Protein AF-A0A954LJF5-F1 (afdb_monomer_lite)

pLDDT: mean 80.13, std 21.96, range [23.56, 98.5]

Foldseek 3Di:
DDDDDDDAFPAEALFQDQKDKDFDDPPFQWDFVLQVLKWKWFQPPPQAQKAFPVRHGDPDPVPDPHDIDGNTHTFAWPDWGADPDSRMIMTGGPDGDDWTKMKIKAFQADDRHTATPVRHGPPNSDIDIHIYTYDNFWDWPDKDAFAKAWKKWKFFAAQLLADFQWWKWKDFQADIAMETEHAVVVPPDHPDPRHQYQYAHNVDGDDRLVSQVSVQVSLVVCDPVLQAWDWDQDPVRTITITGQRGYMDMGTDPSCVVTMDMDIDDIDTNQQKMKTAIDLVRADDQVLQFDQQQKWKAFPVGDIATAPTWRADNNRRMIMGGRDDGDDPGDIDMDGGHDPDPDPCPDPDPVDPPPDPPDDDDDDDDDDDDDDDDDPDDPPDPDPDPPDDDDDDDDDDDPDD

Radius of gyration: 30.88 Å; chains: 1; bounding box: 70×54×86 Å

Secondary structure (DSSP, 8-state):
--SS------EEESS--SEEEEEPPTT--B-GGGGGGEEEEE--SSS-SEEETTS-B-S-TTT-SS-EEE-PEEPPEEEEEE-SSTTEEEEEESSPPPSEEEEEEE-SSSSS--BBTT-PBGGGT--EEEEEEE-----EEEEEES-EEEEEEEEE--GGG--TT-EEEEESSSS-EEEEEEETTT----SSTTSEEEEE-SSSPPPHHHHHHHHHHHHHHHBTTTB-EEEEE-TTS-EEEEESSS--EEEE-TTGGGTEEEEEEEEEE-TTEEEEEE-TTSPPPHHHHT-GGGEEEEETT--EE--SEEEEETTTTEEEEE-SSPPPSS-EEEEES------------TT-TT----------------------S-TT-----TT--PPPP---PPPP-

Structure (mmCIF, N/CA/C/O backbone):
data_AF-A0A954LJF5-F1
#
_entry.id   AF-A0A954LJF5-F1
#
loop_
_atom_site.group_PDB
_atom_site.id
_atom_site.type_symbol
_atom_site.label_atom_id
_atom_site.label_alt_id
_atom_site.label_comp_id
_atom_site.label_asym_id
_atom_site.label_entity_id
_atom_site.label_seq_id
_atom_site.pdbx_PDB_ins_code
_atom_site.Cartn_x
_atom_site.Cartn_y
_atom_site.Cartn_z
_atom_site.occupancy
_atom_site.B_iso_or_equiv
_atom_site.auth_seq_id
_atom_site.auth_comp_id
_atom_site.auth_asym_id
_atom_site.auth_atom_id
_atom_site.pdbx_PDB_model_num
ATOM 1 N N . ILE A 1 1 ? -17.409 13.995 33.669 1.00 41.28 1 ILE A N 1
ATOM 2 C CA . ILE A 1 1 ? -18.101 14.872 32.700 1.00 41.28 1 ILE A CA 1
ATOM 3 C C . ILE A 1 1 ? -19.320 15.456 33.410 1.00 41.28 1 ILE A C 1
ATOM 5 O O . ILE A 1 1 ? -20.246 14.713 33.720 1.00 41.28 1 ILE A O 1
ATOM 9 N N . GLN A 1 2 ? -19.212 16.720 33.823 1.00 30.47 2 GLN A N 1
ATOM 10 C CA . GLN A 1 2 ? -20.308 17.551 34.334 1.00 30.47 2 GLN A CA 1
ATOM 11 C C . GLN A 1 2 ? -20.890 18.333 33.146 1.00 30.47 2 GLN A C 1
ATOM 13 O O . GLN A 1 2 ? -20.155 18.617 32.208 1.00 30.47 2 GLN A O 1
ATOM 18 N N . ASP A 1 3 ? -22.182 18.649 33.220 1.00 29.62 3 ASP A N 1
ATOM 19 C CA . ASP A 1 3 ? -22.983 19.446 32.276 1.00 29.62 3 ASP A CA 1
ATOM 20 C C . ASP A 1 3 ? -23.537 18.744 31.019 1.00 29.62 3 ASP A C 1
ATOM 22 O O . ASP A 1 3 ? -23.024 18.831 29.911 1.00 29.62 3 ASP A O 1
ATOM 26 N N . GLY A 1 4 ? -24.698 18.102 31.196 1.00 32.62 4 GLY A N 1
ATOM 27 C CA . GLY A 1 4 ? -25.950 18.590 30.593 1.00 32.62 4 GLY A CA 1
ATOM 28 C C . GLY A 1 4 ? -26.170 18.580 29.072 1.00 32.62 4 GLY A C 1
ATOM 29 O O . GLY A 1 4 ? -27.304 18.837 28.674 1.00 32.62 4 GLY A O 1
ATOM 30 N N . THR A 1 5 ? -25.197 18.250 28.220 1.00 33.56 5 THR A N 1
ATOM 31 C CA . THR A 1 5 ? -25.406 18.120 26.763 1.00 33.56 5 THR A CA 1
ATOM 32 C C . THR A 1 5 ? -24.687 16.908 26.166 1.00 33.56 5 THR A C 1
ATOM 34 O O . THR A 1 5 ? -23.469 16.892 26.042 1.00 33.56 5 THR A O 1
ATOM 37 N N . THR A 1 6 ? -25.512 15.937 25.749 1.00 39.31 6 THR A N 1
ATOM 38 C CA . THR A 1 6 ? -25.343 14.915 24.690 1.00 39.31 6 THR A CA 1
ATOM 39 C C . THR A 1 6 ? -24.133 13.973 24.709 1.00 39.31 6 THR A C 1
ATOM 41 O O . THR A 1 6 ? -23.001 14.368 24.468 1.00 39.31 6 THR A O 1
ATOM 44 N N . LEU A 1 7 ? -24.446 12.676 24.841 1.00 46.69 7 LEU A N 1
ATOM 45 C CA . LEU A 1 7 ? -23.644 11.544 24.369 1.00 46.69 7 LEU A CA 1
ATOM 46 C C . LEU A 1 7 ? -23.210 11.802 22.912 1.00 46.69 7 LEU A C 1
ATOM 48 O O . LEU A 1 7 ? -24.052 11.739 22.012 1.00 46.69 7 LEU A O 1
ATOM 52 N N . GLN A 1 8 ? -21.944 12.153 22.691 1.00 54.50 8 GLN A N 1
ATOM 53 C CA . GLN A 1 8 ? -21.378 12.289 21.349 1.00 54.50 8 GLN A CA 1
ATOM 54 C C . GLN A 1 8 ? -20.894 10.919 20.861 1.00 54.50 8 GLN A C 1
ATOM 56 O O . GLN A 1 8 ? -20.475 10.086 21.667 1.00 54.50 8 GLN A O 1
ATOM 61 N N . ASN A 1 9 ? -20.974 10.684 19.549 1.00 62.28 9 ASN A N 1
ATOM 62 C CA . ASN A 1 9 ? -20.231 9.600 18.907 1.00 62.28 9 ASN A CA 1
ATOM 63 C C . ASN A 1 9 ? -18.753 9.737 19.295 1.00 62.28 9 ASN A C 1
ATOM 65 O O . ASN A 1 9 ? -18.252 10.861 19.348 1.00 62.28 9 ASN A O 1
ATOM 69 N N . LEU A 1 10 ? -18.065 8.625 19.573 1.00 64.19 10 LEU A N 1
ATOM 70 C CA . LEU A 1 10 ? -16.650 8.690 19.978 1.00 64.19 10 LEU A CA 1
ATOM 71 C C . LEU A 1 10 ? -15.724 9.042 18.800 1.00 64.19 10 LEU A C 1
ATOM 73 O O . LEU A 1 10 ? -14.536 9.240 19.013 1.00 64.19 10 LEU A O 1
ATOM 77 N N . GLY A 1 11 ? -16.272 9.177 17.587 1.00 79.62 11 GLY A N 1
ATOM 78 C CA . GLY A 1 11 ? -15.510 9.484 16.380 1.00 79.62 11 GLY A CA 1
ATOM 79 C C . GLY A 1 11 ? -14.647 8.303 15.948 1.00 79.62 11 GLY A C 1
ATOM 80 O O . GLY A 1 11 ? -15.002 7.154 16.220 1.00 79.62 11 GLY A O 1
ATOM 81 N N . VAL A 1 12 ? -13.542 8.615 15.276 1.00 79.31 12 VAL A N 1
ATOM 82 C CA . VAL A 1 12 ? -12.511 7.655 14.872 1.00 79.31 12 VAL A CA 1
ATOM 83 C C . VAL A 1 12 ? -11.483 7.534 15.991 1.00 79.31 12 VAL A C 1
ATOM 85 O O . VAL A 1 12 ? -11.010 8.543 16.516 1.00 79.31 12 VAL A O 1
ATOM 88 N N . LEU A 1 13 ? -11.166 6.301 16.372 1.00 75.94 13 LEU A N 1
ATOM 89 C CA . LEU A 1 13 ? -10.138 5.966 17.346 1.00 75.94 13 LEU A CA 1
ATOM 90 C C . LEU A 1 13 ? -8.939 5.366 16.611 1.00 75.94 13 LEU A C 1
ATOM 92 O O . LEU A 1 13 ? -9.041 4.270 16.065 1.00 75.94 13 LEU A O 1
ATOM 96 N N . ASP A 1 14 ? -7.798 6.050 16.686 1.00 73.81 14 ASP A N 1
ATOM 97 C CA . ASP A 1 14 ? -6.514 5.618 16.104 1.00 73.81 14 ASP A CA 1
ATOM 98 C C . ASP A 1 14 ? -5.864 4.425 16.831 1.00 73.81 14 ASP A C 1
ATOM 100 O O . ASP A 1 14 ? -4.866 3.840 16.412 1.00 73.81 14 ASP A O 1
ATOM 104 N N . THR A 1 15 ? -6.430 4.064 17.978 1.00 72.81 15 THR A N 1
ATOM 105 C CA . THR A 1 15 ? -5.942 3.014 18.851 1.00 72.81 15 THR A CA 1
ATOM 106 C C . THR A 1 15 ? -7.129 2.226 19.366 1.00 72.81 15 THR A C 1
ATOM 108 O O . THR A 1 15 ? -8.073 2.789 19.921 1.00 72.81 15 THR A O 1
ATOM 111 N N . ALA A 1 16 ? -7.051 0.898 19.275 1.00 79.06 16 ALA A N 1
ATOM 112 C CA . ALA A 1 16 ? -8.072 0.025 19.835 1.00 79.06 16 ALA A CA 1
ATOM 113 C C . ALA A 1 16 ? -8.187 0.223 21.363 1.00 79.06 16 ALA A C 1
ATOM 115 O O . ALA A 1 16 ? -7.248 -0.116 22.102 1.00 79.06 16 ALA A O 1
ATOM 116 N N . PRO A 1 17 ? -9.324 0.731 21.878 1.00 83.62 17 PRO A N 1
ATOM 117 C CA . PRO A 1 17 ? -9.502 0.898 23.310 1.00 83.62 17 PRO A CA 1
ATOM 118 C C . PRO A 1 17 ? -9.556 -0.471 23.988 1.00 83.62 17 PRO A C 1
ATOM 120 O O . PRO A 1 17 ? -10.161 -1.417 23.489 1.00 83.62 17 PRO A O 1
ATOM 123 N N . ARG A 1 18 ? -8.952 -0.579 25.173 1.00 86.19 18 ARG A N 1
ATOM 124 C CA . ARG A 1 18 ? -9.086 -1.774 26.028 1.00 86.19 18 ARG A CA 1
ATOM 125 C C . ARG A 1 18 ? -10.311 -1.709 26.934 1.00 86.19 18 ARG A C 1
ATOM 127 O O . ARG A 1 18 ? -10.819 -2.739 27.375 1.00 86.19 18 ARG A O 1
ATOM 134 N N . GLU A 1 19 ? -10.749 -0.493 27.236 1.00 88.00 19 GLU A N 1
ATOM 135 C CA . GLU A 1 19 ? -11.827 -0.204 28.167 1.00 88.00 19 GLU A CA 1
ATOM 136 C C . GLU A 1 19 ? -12.612 1.021 27.693 1.00 88.00 19 GLU A C 1
ATOM 138 O O . GLU A 1 19 ? -12.027 1.971 27.175 1.00 88.00 19 GLU A O 1
ATOM 143 N N . ILE A 1 20 ? -13.928 1.005 27.902 1.00 87.94 20 ILE A N 1
ATOM 144 C CA . ILE A 1 20 ? -14.801 2.168 27.740 1.00 87.94 20 ILE A CA 1
ATOM 145 C C . ILE A 1 20 ? -15.565 2.395 29.043 1.00 87.94 20 ILE A C 1
ATOM 147 O O . ILE A 1 20 ? -16.155 1.473 29.610 1.00 87.94 20 ILE A O 1
ATOM 151 N N . MET A 1 21 ? -15.579 3.649 29.497 1.00 91.69 21 MET A N 1
ATOM 152 C CA . MET A 1 21 ? -16.397 4.097 30.619 1.00 91.69 21 MET A CA 1
ATOM 153 C C . MET A 1 21 ? -17.614 4.864 30.100 1.00 91.69 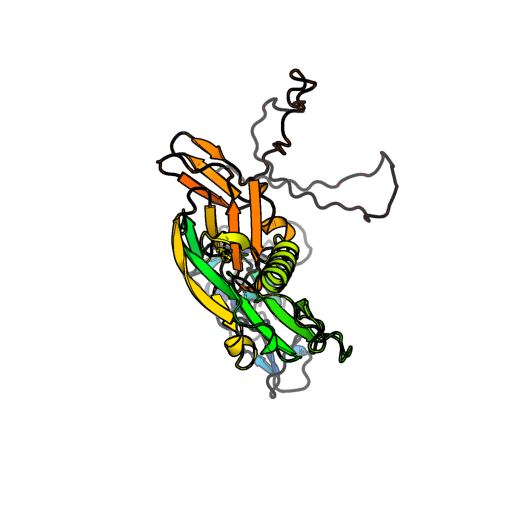21 MET A C 1
ATOM 155 O O . MET A 1 21 ? -17.489 5.935 29.507 1.00 91.69 21 MET A O 1
ATOM 159 N N . LEU A 1 22 ? -18.803 4.344 30.385 1.00 88.69 22 LEU A N 1
ATOM 160 C CA . LEU A 1 22 ? -20.070 5.018 30.135 1.00 88.69 22 LEU A CA 1
ATOM 161 C C . LEU A 1 22 ? -20.517 5.718 31.415 1.00 88.69 22 LEU A C 1
ATOM 163 O O . LEU A 1 22 ? -20.645 5.084 32.462 1.00 88.69 22 LEU A O 1
ATOM 167 N N . ARG A 1 23 ? -20.787 7.021 31.338 1.00 88.69 23 ARG A N 1
ATOM 168 C CA . ARG A 1 23 ? -21.285 7.802 32.475 1.00 88.69 23 ARG A CA 1
ATOM 169 C C . ARG A 1 23 ? -22.710 8.272 32.227 1.00 88.69 23 ARG A C 1
ATOM 171 O O . ARG A 1 23 ? -22.990 8.966 31.255 1.00 88.69 23 ARG A O 1
ATOM 178 N N . PHE A 1 24 ? -23.587 7.931 33.157 1.00 87.88 24 PHE A N 1
ATOM 179 C CA . PHE A 1 24 ? -25.003 8.275 33.152 1.00 87.88 24 PHE A CA 1
ATOM 180 C C . PHE A 1 24 ? -25.265 9.511 34.023 1.00 87.88 24 PHE A C 1
ATOM 182 O O . PHE A 1 24 ? -24.367 10.005 34.711 1.00 87.88 24 PHE A O 1
ATOM 189 N N . SER A 1 25 ? -26.493 10.036 33.993 1.00 86.38 25 SER A N 1
ATOM 190 C CA . SER A 1 25 ? -26.879 11.229 34.757 1.00 86.38 25 SER A CA 1
ATOM 191 C C . SER A 1 25 ? -26.538 11.107 36.246 1.00 86.38 25 SER A C 1
ATOM 193 O O . SER A 1 25 ? -26.698 10.045 36.852 1.00 86.38 25 SER A O 1
ATOM 195 N N . GLU A 1 26 ? -26.076 12.206 36.846 1.00 84.94 26 GLU A N 1
ATOM 196 C CA . GLU A 1 26 ? -25.727 12.232 38.269 1.00 84.94 26 GLU A CA 1
ATOM 197 C C . GLU A 1 26 ? -26.944 11.915 39.154 1.00 84.94 26 GLU A C 1
ATOM 199 O O . GLU A 1 26 ? -28.083 12.252 38.828 1.00 84.94 26 GLU A O 1
ATOM 204 N N . GLY A 1 27 ? -26.701 11.225 40.271 1.00 84.00 27 GLY A N 1
ATOM 205 C CA . GLY A 1 27 ? -27.746 10.779 41.198 1.00 84.00 27 GLY A CA 1
ATOM 206 C C . GLY A 1 27 ? -28.464 9.484 40.798 1.00 84.00 27 GLY A C 1
ATOM 207 O O . GLY A 1 27 ? -29.254 8.976 41.591 1.00 84.00 27 GLY A O 1
ATOM 208 N N . GLN A 1 28 ? -28.188 8.921 39.616 1.00 88.25 28 GLN A N 1
ATOM 209 C CA . GLN A 1 28 ? -28.644 7.572 39.274 1.00 88.25 28 GLN A CA 1
ATOM 210 C C . GLN A 1 28 ? -27.793 6.511 39.978 1.00 88.25 28 GLN A C 1
ATOM 212 O O . GLN A 1 28 ? -26.579 6.655 40.107 1.00 88.25 28 GLN A O 1
ATOM 217 N N . VAL A 1 29 ? -28.445 5.430 40.402 1.00 93.81 29 VAL A N 1
ATOM 218 C CA . VAL A 1 29 ? -27.780 4.222 40.896 1.00 93.81 29 VAL A CA 1
ATOM 219 C C . VAL A 1 29 ? -28.200 3.081 39.991 1.00 93.81 29 VAL A C 1
ATOM 221 O O . VAL A 1 29 ? -29.371 2.707 39.969 1.00 93.81 29 VAL A O 1
ATOM 224 N N . LEU A 1 30 ? -27.276 2.598 39.168 1.00 94.31 30 LEU A N 1
ATOM 225 C CA . LEU A 1 30 ? -27.560 1.574 38.169 1.00 94.31 30 LEU A CA 1
ATOM 226 C C . LEU A 1 30 ? -27.719 0.203 38.824 1.00 94.31 30 LEU A C 1
ATOM 228 O O . LEU A 1 30 ? -26.970 -0.153 39.728 1.00 94.31 30 LEU A O 1
ATOM 232 N N . ASN A 1 31 ? -28.676 -0.583 38.331 1.00 95.94 31 ASN A N 1
ATOM 233 C CA . ASN A 1 31 ? -28.846 -1.959 38.770 1.00 95.94 31 ASN A CA 1
ATOM 234 C C . ASN A 1 31 ? -27.809 -2.854 38.054 1.00 95.94 31 ASN A C 1
ATOM 236 O O . ASN A 1 31 ? -27.906 -3.002 36.827 1.00 95.94 31 ASN A O 1
ATOM 240 N N . PRO A 1 32 ? -26.865 -3.489 38.777 1.00 96.19 32 PRO A N 1
ATOM 241 C CA . PRO A 1 32 ? -25.819 -4.317 38.174 1.00 96.19 32 PRO A CA 1
ATOM 242 C C . PRO A 1 32 ? -26.371 -5.522 37.394 1.00 96.19 32 PRO A C 1
ATOM 244 O O . PRO A 1 32 ? -25.785 -5.920 36.389 1.00 96.19 32 PRO A O 1
ATOM 247 N N . ASP A 1 33 ? -27.536 -6.054 37.772 1.00 96.94 33 ASP A N 1
ATOM 248 C CA . ASP A 1 33 ? -28.162 -7.191 37.082 1.00 96.94 33 ASP A CA 1
ATOM 249 C C . ASP A 1 33 ? -28.753 -6.802 35.714 1.00 96.94 33 ASP A C 1
ATOM 251 O O . ASP A 1 33 ? -29.086 -7.661 34.895 1.00 96.94 33 ASP A O 1
ATOM 255 N N . SER A 1 34 ? -28.881 -5.499 35.445 1.00 96.62 34 SER A N 1
ATOM 256 C CA . SER A 1 34 ? -29.435 -4.965 34.196 1.00 96.62 34 SER A CA 1
ATOM 257 C C . SER A 1 34 ? -28.379 -4.553 33.167 1.00 96.62 34 SER A C 1
ATOM 259 O O . SER A 1 34 ? -28.735 -4.116 32.074 1.00 96.62 34 SER A O 1
ATOM 261 N N . LEU A 1 35 ? -27.083 -4.726 33.462 1.00 96.19 35 LEU A N 1
ATOM 262 C CA . LEU A 1 35 ? -25.990 -4.308 32.568 1.00 96.19 35 LEU A CA 1
ATOM 263 C C . LEU A 1 35 ? -25.978 -5.034 31.217 1.00 96.19 35 LEU A C 1
ATOM 265 O O . LEU A 1 35 ? -25.398 -4.532 30.261 1.00 96.19 35 LEU A O 1
ATOM 269 N N . ARG A 1 36 ? -26.694 -6.159 31.098 1.00 94.31 36 ARG A N 1
ATOM 270 C CA . ARG A 1 36 ? -26.952 -6.833 29.814 1.00 94.31 36 ARG A CA 1
ATOM 271 C C . ARG A 1 36 ? -27.744 -5.982 28.815 1.00 94.31 36 ARG A C 1
ATOM 273 O O . ARG A 1 36 ? -27.821 -6.362 27.656 1.00 94.31 36 ARG A O 1
ATOM 280 N N . GLY A 1 37 ? -28.335 -4.868 29.251 1.00 93.56 37 GLY A N 1
ATOM 281 C CA . GLY A 1 37 ? -28.938 -3.871 28.368 1.00 93.56 37 GLY A CA 1
ATOM 282 C C . GLY A 1 37 ? -27.928 -2.968 27.656 1.00 93.56 37 GLY A C 1
ATOM 283 O O . GLY A 1 37 ? -28.350 -2.084 26.918 1.00 93.56 37 GLY A O 1
ATOM 284 N N . ILE A 1 38 ? -26.624 -3.148 27.885 1.00 95.81 38 ILE A N 1
ATOM 285 C CA . ILE A 1 38 ? -25.550 -2.476 27.152 1.00 95.81 38 ILE A CA 1
ATOM 286 C C . ILE A 1 38 ? -24.867 -3.523 26.269 1.00 95.81 38 ILE A C 1
ATOM 288 O O . ILE A 1 38 ? -24.259 -4.468 26.771 1.00 95.81 38 ILE A O 1
ATOM 292 N N . GLU A 1 39 ? -24.969 -3.348 24.958 1.00 95.56 39 GLU A N 1
ATOM 293 C CA . GLU A 1 39 ? -24.427 -4.257 23.949 1.00 95.56 39 GLU A CA 1
ATOM 294 C C . GLU A 1 39 ? -23.371 -3.524 23.118 1.00 95.56 39 GLU A C 1
ATOM 296 O O . GLU A 1 39 ? -23.528 -2.345 22.800 1.00 95.56 39 GLU A O 1
ATOM 301 N N . PHE A 1 40 ? -22.306 -4.232 22.752 1.00 94.88 40 PHE A N 1
ATOM 302 C CA . PHE A 1 40 ? -21.304 -3.758 21.804 1.00 94.88 40 PHE A CA 1
ATOM 303 C C . PHE A 1 40 ? -21.346 -4.669 20.590 1.00 94.88 40 PHE A C 1
ATOM 305 O O . PHE A 1 40 ? -21.258 -5.892 20.721 1.00 94.88 40 PHE A O 1
ATOM 312 N N . VAL A 1 41 ? -21.487 -4.065 19.421 1.00 95.88 41 VAL A N 1
ATOM 313 C CA . VAL A 1 41 ? -21.478 -4.768 18.143 1.00 95.88 41 VAL A CA 1
ATOM 314 C C . VAL A 1 41 ? -20.567 -4.037 17.167 1.00 95.88 41 VAL A C 1
ATOM 316 O O . VAL A 1 41 ? -20.289 -2.850 17.345 1.00 95.88 41 VAL A O 1
ATOM 319 N N . ARG A 1 42 ? -20.117 -4.739 16.135 1.00 95.62 42 ARG A N 1
ATOM 320 C CA . ARG A 1 42 ? -19.380 -4.168 15.006 1.00 95.62 42 ARG A CA 1
ATOM 321 C C . ARG A 1 42 ? -20.064 -4.506 13.687 1.00 95.62 42 ARG A C 1
ATOM 323 O O . ARG A 1 42 ? -20.875 -5.434 13.663 1.00 95.62 42 ARG A O 1
ATOM 330 N N . SER A 1 43 ? -19.748 -3.767 12.630 1.00 91.75 43 SER A N 1
ATOM 331 C CA . SER A 1 43 ? -20.370 -3.972 11.319 1.00 91.75 43 SER A CA 1
ATOM 332 C C . SER A 1 43 ? -19.962 -5.299 10.681 1.00 91.75 43 SER A C 1
ATOM 334 O O . SER A 1 43 ? -20.764 -5.954 10.042 1.00 91.75 43 SER A O 1
ATOM 336 N N . GLY A 1 44 ? -18.757 -5.795 10.983 1.00 89.44 44 GLY A N 1
ATOM 337 C CA . GLY A 1 44 ? -18.267 -7.030 10.377 1.00 89.44 44 GLY A CA 1
ATOM 338 C C . GLY A 1 44 ? -17.545 -6.775 9.058 1.00 89.44 44 GLY A C 1
ATOM 339 O O . GLY A 1 44 ? -17.530 -7.657 8.203 1.00 89.44 44 GLY A O 1
ATOM 340 N N . PHE A 1 45 ? -16.887 -5.613 8.948 1.00 83.81 45 PHE A N 1
ATOM 341 C CA . PHE A 1 45 ? -16.114 -5.139 7.792 1.00 83.81 45 PHE A CA 1
ATOM 342 C C . PHE A 1 45 ? -16.928 -4.701 6.563 1.00 83.81 45 PHE A C 1
ATOM 344 O O . PHE A 1 45 ? -16.343 -4.426 5.519 1.00 83.81 45 PHE A O 1
ATOM 351 N N . ASP A 1 46 ? -18.254 -4.612 6.657 1.00 83.00 46 ASP A N 1
ATOM 352 C CA . ASP A 1 46 ? -19.124 -4.182 5.553 1.00 83.00 46 ASP A CA 1
ATOM 353 C C . ASP A 1 46 ? -19.665 -2.744 5.721 1.00 83.00 46 ASP A C 1
ATOM 355 O O . ASP A 1 46 ? -20.388 -2.232 4.862 1.00 83.00 46 ASP A O 1
ATOM 359 N N . GLY A 1 47 ? -19.339 -2.091 6.843 1.00 85.38 47 GLY A N 1
ATOM 360 C CA . GLY A 1 47 ? -19.789 -0.742 7.185 1.00 85.38 47 GLY A CA 1
ATOM 361 C C . GLY A 1 47 ? -21.272 -0.637 7.557 1.00 85.38 47 GLY A C 1
ATOM 362 O O . GLY A 1 47 ? -21.773 0.471 7.755 1.00 85.38 47 GLY A O 1
ATOM 363 N N . THR A 1 48 ? -21.986 -1.757 7.671 1.00 88.50 48 THR A N 1
ATOM 364 C CA . THR A 1 48 ? -23.436 -1.809 7.854 1.00 88.50 48 THR A CA 1
ATOM 365 C C . THR A 1 48 ? -23.817 -2.578 9.123 1.00 88.50 48 THR A C 1
ATOM 367 O O . THR A 1 48 ? -23.260 -3.609 9.456 1.00 88.50 48 THR A O 1
ATOM 370 N N . PHE A 1 49 ? -24.795 -2.076 9.885 1.00 90.44 49 PHE A N 1
ATOM 371 C CA . PHE A 1 49 ? -25.315 -2.787 11.072 1.00 90.44 49 PHE A CA 1
ATOM 372 C C . PHE A 1 49 ? -26.681 -3.433 10.833 1.00 90.44 49 PHE A C 1
ATOM 374 O O . PHE A 1 49 ? -27.077 -4.343 11.563 1.00 90.44 49 PHE A O 1
ATOM 381 N N . PHE A 1 50 ? -27.427 -2.924 9.853 1.00 91.69 50 PHE A N 1
ATOM 382 C CA . PHE A 1 50 ? -28.788 -3.343 9.558 1.00 91.69 50 PHE A CA 1
ATOM 383 C C . PHE A 1 50 ? -29.003 -3.422 8.055 1.00 91.69 50 PHE A C 1
ATOM 385 O O . PHE A 1 50 ? -28.585 -2.526 7.322 1.00 91.69 50 PHE A O 1
ATOM 392 N N . VAL A 1 51 ? -29.729 -4.446 7.618 1.00 89.50 51 VAL A N 1
ATOM 393 C CA . VAL A 1 51 ? -30.081 -4.653 6.212 1.00 89.50 51 VAL A CA 1
ATOM 394 C C . VAL A 1 51 ? -31.576 -4.906 6.040 1.00 89.50 51 VAL A C 1
ATOM 396 O O . VAL A 1 51 ? -32.258 -5.375 6.957 1.00 89.50 51 VAL A O 1
ATOM 399 N N . ASP A 1 52 ? -32.113 -4.581 4.866 1.00 89.31 52 ASP A N 1
ATOM 400 C CA . ASP A 1 52 ? -33.486 -4.929 4.498 1.00 89.31 52 ASP A CA 1
ATOM 401 C C . ASP A 1 52 ? -33.609 -6.411 4.083 1.00 89.31 52 ASP A C 1
ATOM 403 O O . ASP A 1 52 ? -32.634 -7.160 4.017 1.00 89.31 52 ASP A O 1
ATOM 407 N N . GLY A 1 53 ? -34.826 -6.864 3.768 1.00 86.00 53 GLY A N 1
ATOM 408 C CA . GLY A 1 53 ? -35.057 -8.235 3.289 1.00 86.00 53 GLY A CA 1
ATOM 409 C C . GLY A 1 53 ? -34.444 -8.585 1.928 1.00 86.00 53 GLY A C 1
ATOM 410 O O . GLY A 1 53 ? -34.542 -9.740 1.516 1.00 86.00 53 GLY A O 1
ATOM 411 N N . ALA A 1 54 ? -33.838 -7.622 1.234 1.00 87.50 54 ALA A N 1
ATOM 412 C CA . ALA A 1 54 ? -33.062 -7.823 0.017 1.00 87.50 54 ALA A CA 1
ATOM 413 C C . ALA A 1 54 ? -31.540 -7.711 0.256 1.00 87.50 54 ALA A C 1
ATOM 415 O O . ALA A 1 54 ? -30.781 -7.907 -0.691 1.00 87.50 54 ALA A O 1
ATOM 416 N N . GLY A 1 55 ? -31.097 -7.450 1.492 1.00 86.56 55 GLY A N 1
ATOM 417 C CA . GLY A 1 55 ? -29.688 -7.299 1.858 1.00 86.56 55 GLY A CA 1
ATOM 418 C C . GLY A 1 55 ? -29.117 -5.896 1.629 1.00 86.56 55 GLY A C 1
ATOM 419 O O . GLY A 1 55 ? -27.903 -5.732 1.673 1.00 86.56 55 GLY A O 1
ATOM 420 N N . ASN A 1 56 ? -29.947 -4.879 1.367 1.00 87.94 56 ASN A N 1
ATOM 421 C CA . ASN A 1 56 ? -29.457 -3.508 1.202 1.00 87.94 56 ASN A CA 1
ATOM 422 C C . ASN A 1 56 ? -29.239 -2.835 2.568 1.00 87.94 56 ASN A C 1
ATOM 424 O O . ASN A 1 56 ? -30.081 -3.021 3.452 1.00 87.94 56 ASN A O 1
ATOM 428 N N . PRO A 1 57 ? -28.199 -1.993 2.732 1.00 87.12 57 PRO A N 1
ATOM 429 C CA . PRO A 1 57 ? -27.958 -1.259 3.972 1.00 87.12 57 PRO A CA 1
ATOM 430 C C . PRO A 1 57 ? -29.130 -0.367 4.398 1.00 87.12 57 PRO A C 1
ATOM 432 O O . PRO A 1 57 ? -29.696 0.379 3.595 1.00 87.12 57 PRO A O 1
ATOM 435 N N . VAL A 1 58 ? -29.457 -0.397 5.691 1.00 85.75 58 VAL A N 1
ATOM 436 C CA . VAL A 1 58 ? -30.498 0.421 6.329 1.00 85.75 58 VAL A CA 1
ATOM 437 C C . VAL A 1 58 ? -29.862 1.278 7.422 1.00 85.75 58 VAL A C 1
ATOM 439 O O . VAL A 1 58 ? -29.403 0.775 8.443 1.00 85.75 58 VAL A O 1
ATOM 442 N N . SER A 1 59 ? -29.855 2.597 7.229 1.00 77.25 59 SER A N 1
ATOM 443 C CA . SER A 1 59 ? -29.241 3.545 8.170 1.00 77.25 59 SER A CA 1
ATOM 444 C C . SER A 1 59 ? -30.106 3.852 9.398 1.00 77.25 59 SER A C 1
ATOM 446 O O . SER A 1 59 ? -29.568 4.114 10.472 1.00 77.25 59 SER A O 1
ATOM 448 N N . ASP A 1 60 ? -31.435 3.800 9.257 1.00 78.19 60 ASP A N 1
ATOM 449 C CA . ASP A 1 60 ? -32.390 3.944 10.358 1.00 78.19 60 ASP A CA 1
ATOM 450 C C . ASP A 1 60 ? -33.382 2.765 10.364 1.00 78.19 60 ASP A C 1
ATOM 452 O O . ASP A 1 60 ? -34.350 2.760 9.591 1.00 78.19 60 ASP A O 1
ATOM 456 N N . PRO A 1 61 ? -33.174 1.758 11.231 1.00 78.06 61 PRO A N 1
ATOM 457 C CA . PRO A 1 61 ? -34.046 0.592 11.298 1.00 78.06 61 PRO A CA 1
ATOM 458 C C . PRO A 1 61 ? -35.471 0.942 11.758 1.00 78.06 61 PRO A C 1
ATOM 460 O O . PRO A 1 61 ? -36.404 0.208 11.438 1.00 78.06 61 PRO A O 1
ATOM 463 N N . ALA A 1 62 ? -35.676 2.057 12.473 1.00 74.75 62 ALA A N 1
ATOM 464 C CA . ALA A 1 62 ? -37.000 2.474 12.940 1.00 74.75 62 ALA A CA 1
ATOM 465 C C . ALA A 1 62 ? -37.845 3.127 11.831 1.00 74.75 62 ALA A C 1
ATOM 467 O O . ALA A 1 62 ? -39.075 3.133 11.917 1.00 74.75 62 ALA A O 1
ATOM 468 N N . ALA A 1 63 ? -37.202 3.657 10.787 1.00 74.75 63 ALA A N 1
ATOM 469 C CA . ALA A 1 63 ? -37.860 4.309 9.654 1.00 74.75 63 ALA A CA 1
ATOM 470 C C . ALA A 1 63 ? -38.102 3.376 8.451 1.00 74.75 63 ALA A C 1
ATOM 472 O O . ALA A 1 63 ? -38.751 3.776 7.479 1.00 74.75 63 ALA A O 1
ATOM 473 N N . ALA A 1 64 ? -37.587 2.145 8.485 1.00 77.38 64 ALA A N 1
ATOM 474 C CA . ALA A 1 64 ? -37.646 1.230 7.353 1.00 77.38 64 ALA A CA 1
ATOM 475 C C . ALA A 1 64 ? -39.073 0.714 7.080 1.00 77.38 64 ALA A C 1
ATOM 477 O O . ALA A 1 64 ? -39.773 0.219 7.963 1.00 77.38 64 ALA A O 1
ATOM 478 N N . LEU A 1 65 ? -39.500 0.775 5.814 1.00 75.88 65 LEU A N 1
ATOM 479 C CA . LEU A 1 65 ? -40.782 0.235 5.349 1.00 75.88 65 LEU A CA 1
ATOM 480 C C . LEU A 1 65 ? -40.631 -1.246 4.954 1.00 75.88 65 LEU A C 1
ATOM 482 O O . LEU A 1 65 ? -40.795 -1.606 3.791 1.00 75.88 65 LEU A O 1
ATOM 486 N N . GLY A 1 66 ? -40.278 -2.115 5.903 1.00 82.19 66 GLY A N 1
ATOM 487 C CA . GLY A 1 66 ? -40.070 -3.544 5.639 1.00 82.19 66 GLY A CA 1
ATOM 488 C C . GLY A 1 66 ? -39.396 -4.288 6.795 1.00 82.19 66 GLY A C 1
ATOM 489 O O . GLY A 1 66 ? -39.073 -3.667 7.807 1.00 82.19 66 GLY A O 1
ATOM 490 N N . PRO A 1 67 ? -39.205 -5.619 6.686 1.00 85.25 67 PRO A N 1
ATOM 491 C CA . PRO A 1 67 ? -38.412 -6.355 7.662 1.00 85.25 67 PRO A CA 1
ATOM 492 C C . PRO A 1 67 ? -36.963 -5.861 7.620 1.00 85.25 67 PRO A C 1
ATOM 494 O O . PRO A 1 67 ? -36.358 -5.806 6.548 1.00 85.25 67 PRO A O 1
ATOM 497 N N . VAL A 1 68 ? -36.437 -5.516 8.792 1.00 88.38 68 VAL A N 1
ATOM 498 C CA . VAL A 1 68 ? -35.033 -5.159 9.000 1.00 88.38 68 VAL A CA 1
ATOM 499 C C . VAL A 1 68 ? -34.367 -6.284 9.771 1.00 88.38 68 VAL A C 1
ATOM 501 O O . VAL A 1 68 ? -34.918 -6.767 10.765 1.00 88.38 68 VAL A O 1
ATOM 504 N N . PHE A 1 69 ? -33.193 -6.692 9.312 1.00 90.19 69 PHE A N 1
ATOM 505 C CA . PHE A 1 69 ? -32.362 -7.693 9.957 1.00 90.19 69 PHE A CA 1
ATOM 506 C C . PHE A 1 69 ? -31.123 -7.025 10.541 1.00 90.19 69 PHE A C 1
ATOM 508 O O . PHE A 1 69 ? -30.563 -6.101 9.956 1.00 90.19 69 PHE A O 1
ATOM 515 N N . ASP A 1 70 ? -30.742 -7.475 11.730 1.00 91.12 70 ASP A N 1
ATOM 516 C CA . ASP A 1 70 ? -29.510 -7.072 12.393 1.00 91.12 70 ASP A CA 1
ATOM 517 C C . ASP A 1 70 ? -28.385 -7.970 11.879 1.00 91.12 70 ASP A C 1
ATOM 519 O O . ASP A 1 70 ? -28.398 -9.170 12.156 1.00 91.12 70 ASP A O 1
ATOM 523 N N . ASP A 1 71 ? -27.472 -7.391 11.101 1.00 91.12 71 ASP A N 1
ATOM 524 C CA . ASP A 1 71 ? -26.314 -8.094 10.522 1.00 91.12 71 ASP A CA 1
ATOM 525 C C . ASP A 1 71 ? -25.038 -7.870 11.349 1.00 91.12 71 ASP A C 1
ATOM 527 O O . ASP A 1 71 ? -23.941 -8.289 10.997 1.00 91.12 71 ASP A O 1
ATOM 531 N N . SER A 1 72 ? -25.174 -7.197 12.492 1.00 93.81 72 SER A N 1
ATOM 532 C CA . SER A 1 72 ? -24.026 -6.846 13.311 1.00 93.81 72 SER A CA 1
ATOM 533 C C . SER A 1 72 ? -23.378 -8.057 13.988 1.00 93.81 72 SER A C 1
ATOM 535 O O . SER A 1 72 ? -24.030 -9.005 14.438 1.00 93.81 72 SER A O 1
ATOM 537 N N . VAL A 1 73 ? -22.057 -7.987 14.132 1.00 95.06 73 VAL A N 1
ATOM 538 C CA . VAL A 1 73 ? -21.254 -9.002 14.815 1.00 95.06 73 VAL A CA 1
ATOM 539 C C . VAL A 1 73 ? -21.091 -8.614 16.292 1.00 95.06 73 VAL A C 1
ATOM 541 O O . VAL A 1 73 ? -20.545 -7.544 16.579 1.00 95.06 73 VAL A O 1
ATOM 544 N N . PRO A 1 74 ? -21.512 -9.454 17.260 1.00 95.81 74 PRO A N 1
ATOM 545 C CA . PRO A 1 74 ? -21.317 -9.170 18.681 1.00 95.81 74 PRO A CA 1
ATOM 546 C C . PRO A 1 74 ? -19.836 -9.052 19.058 1.00 95.81 74 PRO A C 1
ATOM 548 O O . PRO A 1 74 ? -19.019 -9.886 18.668 1.00 95.81 74 PRO A O 1
ATOM 551 N N . VAL A 1 75 ? -19.500 -8.053 19.875 1.00 95.81 75 VAL A N 1
ATOM 552 C CA . VAL A 1 75 ? -18.151 -7.880 20.429 1.00 95.81 75 VAL A CA 1
ATOM 553 C C . VAL A 1 75 ? -18.035 -8.627 21.756 1.00 95.81 75 VAL A C 1
ATOM 555 O O . VAL A 1 75 ? -18.827 -8.423 22.678 1.00 95.81 75 VAL A O 1
ATOM 558 N N . SER A 1 76 ? -17.014 -9.475 21.876 1.00 94.44 76 SER A N 1
ATOM 559 C CA . SER A 1 76 ? -16.722 -10.209 23.109 1.00 94.44 76 SER A CA 1
ATOM 560 C C . SER A 1 76 ? -16.244 -9.271 24.220 1.00 94.44 76 SER A C 1
ATOM 562 O O . SER A 1 76 ? -15.228 -8.582 24.097 1.00 94.44 76 SER A O 1
ATOM 564 N N . LEU A 1 77 ? -16.956 -9.279 25.347 1.00 95.00 77 LEU A N 1
ATOM 565 C CA . LEU A 1 77 ? -16.593 -8.512 26.537 1.00 95.00 77 LEU A CA 1
ATOM 566 C C . LEU A 1 77 ? -15.870 -9.406 27.545 1.00 95.00 77 LEU A C 1
ATOM 568 O O . LEU A 1 77 ? -16.315 -10.515 27.836 1.00 95.00 77 LEU A O 1
ATOM 572 N N . GLY A 1 78 ? -14.777 -8.900 28.111 1.00 94.19 78 GLY A N 1
ATOM 573 C CA . GLY A 1 78 ? -14.087 -9.536 29.228 1.00 94.19 78 GLY A CA 1
ATOM 574 C C . GLY A 1 78 ? -14.841 -9.299 30.534 1.00 94.19 78 GLY A C 1
ATOM 575 O O . GLY A 1 78 ? -15.124 -10.238 31.274 1.00 94.19 78 GLY A O 1
ATOM 576 N N . THR A 1 79 ? -15.213 -8.043 30.803 1.00 95.69 79 THR A N 1
ATOM 577 C CA . THR A 1 79 ? -16.027 -7.668 31.970 1.00 95.69 79 THR A CA 1
ATOM 578 C C . THR A 1 79 ? -16.918 -6.471 31.666 1.00 95.69 79 THR A C 1
ATOM 580 O O . THR A 1 79 ? -16.488 -5.540 30.990 1.00 95.69 79 THR A O 1
ATOM 583 N N . ILE A 1 80 ? -18.108 -6.440 32.260 1.00 96.94 80 ILE A N 1
ATOM 584 C CA . ILE A 1 80 ? -18.954 -5.248 32.359 1.00 96.94 80 ILE A CA 1
ATOM 585 C C . ILE A 1 80 ? -19.373 -5.083 33.819 1.00 96.94 80 ILE A C 1
ATOM 587 O O . ILE A 1 80 ? -19.873 -6.026 34.432 1.00 96.94 80 ILE A O 1
ATOM 591 N N . GLN A 1 81 ? -19.114 -3.916 34.403 1.00 96.62 81 GLN A N 1
ATOM 592 C CA . GLN A 1 81 ? -19.358 -3.675 35.825 1.00 96.62 81 GLN A CA 1
ATOM 593 C C . GLN A 1 81 ? -19.673 -2.210 36.112 1.00 96.62 81 GLN A C 1
ATOM 595 O O . GLN A 1 81 ? -19.343 -1.329 35.322 1.00 96.62 81 GLN A O 1
ATOM 600 N N . ILE A 1 82 ? -20.276 -1.945 37.270 1.00 95.94 82 ILE A N 1
ATOM 601 C CA . ILE A 1 82 ? -20.397 -0.580 37.788 1.00 95.94 82 ILE A CA 1
ATOM 602 C C . ILE A 1 82 ? -19.000 -0.058 38.151 1.00 95.94 82 ILE A C 1
ATOM 604 O O . ILE A 1 82 ? -18.185 -0.796 38.708 1.00 95.94 82 ILE A O 1
ATOM 608 N N . GLY A 1 83 ? -18.718 1.189 37.777 1.00 91.81 83 GLY A N 1
ATOM 609 C CA . GLY A 1 83 ? -17.455 1.867 38.057 1.00 91.81 83 GLY A CA 1
ATOM 610 C C . GLY A 1 83 ? -17.337 2.344 39.505 1.00 91.81 83 GLY A C 1
ATOM 611 O O . GLY A 1 83 ? -18.068 1.911 40.394 1.00 91.81 83 GLY A O 1
ATOM 612 N N . GLU A 1 84 ? -16.418 3.280 39.750 1.00 93.06 84 GLU A N 1
ATOM 613 C CA . GLU A 1 84 ? -16.247 3.874 41.085 1.00 93.06 84 GLU A CA 1
ATOM 614 C C . GLU A 1 84 ? -17.475 4.680 41.526 1.00 93.06 84 GLU A C 1
ATOM 616 O O . GLU A 1 84 ? -17.738 4.821 42.724 1.00 93.06 84 GLU A O 1
ATOM 621 N N . ARG A 1 85 ? -18.245 5.205 40.563 1.00 93.12 85 ARG A N 1
ATOM 622 C CA . ARG A 1 85 ? -19.520 5.874 40.815 1.00 93.12 85 ARG A CA 1
ATOM 623 C C . ARG A 1 85 ? -20.694 4.976 40.427 1.00 93.12 85 ARG A C 1
ATOM 625 O O . ARG A 1 85 ? -20.642 4.301 39.401 1.00 93.12 85 ARG A O 1
ATOM 632 N N . PRO A 1 86 ? -21.810 5.040 41.172 1.00 93.50 86 PRO A N 1
ATOM 633 C CA . PRO A 1 86 ? -22.984 4.206 40.910 1.00 93.50 86 PRO A CA 1
ATOM 634 C C . PRO A 1 86 ? -23.705 4.526 39.587 1.00 93.50 86 PRO A C 1
ATOM 636 O O . PRO A 1 86 ? -24.569 3.765 39.156 1.00 93.50 86 PRO A O 1
ATOM 639 N N . ASN A 1 87 ? -23.362 5.644 38.941 1.00 89.62 87 ASN A N 1
ATOM 640 C CA . ASN A 1 87 ? -23.838 6.054 37.621 1.00 89.62 87 ASN A CA 1
ATOM 641 C C . ASN A 1 87 ? -22.786 5.847 36.516 1.00 89.62 87 ASN A C 1
ATOM 643 O O . ASN A 1 87 ? -22.914 6.442 35.448 1.00 89.62 87 ASN A O 1
ATOM 647 N N . GLU A 1 88 ? -21.731 5.074 36.763 1.00 91.75 88 GLU A N 1
ATOM 648 C CA . GLU A 1 88 ? -20.695 4.757 35.779 1.00 91.75 88 GLU A CA 1
ATOM 649 C C . GLU A 1 88 ? -20.693 3.253 35.496 1.00 91.75 88 GLU A C 1
ATOM 651 O O . GLU A 1 88 ? -20.865 2.439 36.402 1.00 91.75 88 GLU A O 1
ATOM 656 N N . VAL A 1 89 ? -20.502 2.881 34.233 1.00 92.75 89 VAL A N 1
ATOM 657 C CA . VAL A 1 89 ? -20.309 1.496 33.796 1.00 92.75 89 VAL A CA 1
ATOM 658 C C . VAL A 1 89 ? -18.968 1.413 33.100 1.00 92.75 89 VAL A C 1
ATOM 660 O O . VAL A 1 89 ? -18.697 2.180 32.180 1.00 92.75 89 VAL A O 1
ATOM 663 N N . ILE A 1 90 ? -18.144 0.472 33.536 1.00 91.94 90 ILE A N 1
ATOM 664 C CA . ILE A 1 90 ? -16.851 0.168 32.945 1.00 91.94 90 ILE A CA 1
ATOM 665 C C . ILE A 1 90 ? -16.983 -1.130 32.159 1.00 91.94 90 ILE A C 1
ATOM 667 O O . ILE A 1 90 ? -17.396 -2.161 32.700 1.00 91.94 90 ILE A O 1
ATOM 671 N N . VAL A 1 91 ? -16.614 -1.073 30.885 1.00 92.38 91 VAL A N 1
ATOM 672 C CA . VAL A 1 91 ? -16.635 -2.203 29.961 1.00 92.38 91 VAL A CA 1
ATOM 673 C C . VAL A 1 91 ? -15.216 -2.481 29.510 1.00 92.38 91 VAL A C 1
ATOM 675 O O . VAL A 1 91 ? -14.575 -1.600 28.951 1.00 92.38 91 VAL A O 1
ATOM 678 N N . ARG A 1 92 ? -14.735 -3.704 29.728 1.00 92.38 92 ARG A N 1
ATOM 679 C CA . ARG A 1 92 ? -13.442 -4.180 29.223 1.00 92.38 92 ARG A CA 1
ATOM 680 C C . ARG A 1 92 ? -13.670 -5.191 28.122 1.00 92.38 92 ARG A C 1
ATOM 682 O O . ARG A 1 92 ? -14.437 -6.139 28.314 1.00 92.38 92 ARG A O 1
ATOM 689 N N . PHE A 1 93 ? -12.978 -5.018 27.007 1.00 92.94 93 PHE A N 1
ATOM 690 C CA . PHE A 1 93 ? -13.041 -5.953 25.890 1.00 92.94 93 PHE A CA 1
ATOM 691 C C . PHE A 1 93 ? -12.234 -7.216 26.195 1.00 92.94 93 PHE A C 1
ATOM 693 O O . PHE A 1 93 ? -11.231 -7.163 26.910 1.00 92.94 93 PHE A O 1
ATOM 700 N N . ALA A 1 94 ? -12.713 -8.364 25.713 1.00 93.19 94 ALA A N 1
ATOM 701 C CA . ALA A 1 94 ? -11.995 -9.631 25.867 1.00 93.19 94 ALA A CA 1
ATOM 702 C C . ALA A 1 94 ? -10.775 -9.696 24.937 1.00 93.19 94 ALA A C 1
ATOM 704 O O . ALA A 1 94 ? -9.744 -10.250 25.311 1.00 93.19 94 ALA A O 1
ATOM 705 N N . ASP A 1 95 ? -10.902 -9.070 23.767 1.00 90.38 95 ASP A N 1
ATOM 706 C CA . ASP A 1 95 ? -9.913 -9.049 22.700 1.00 90.38 95 ASP A CA 1
ATOM 707 C C . ASP A 1 95 ? -9.584 -7.604 22.303 1.00 90.38 95 ASP A C 1
ATOM 709 O O . ASP A 1 95 ? -10.312 -6.662 22.624 1.00 90.38 95 ASP A O 1
ATOM 713 N N . THR A 1 96 ? -8.466 -7.417 21.600 1.00 86.81 96 THR A N 1
ATOM 714 C CA . THR A 1 96 ? -8.168 -6.129 20.958 1.00 86.81 96 THR A CA 1
ATOM 715 C C . THR A 1 96 ? -9.139 -5.905 19.806 1.00 86.81 96 THR A C 1
ATOM 717 O O . THR A 1 96 ? -9.310 -6.789 18.969 1.00 86.81 96 THR A O 1
ATOM 720 N N . LEU A 1 97 ? -9.768 -4.730 19.773 1.00 85.50 97 LEU A N 1
ATOM 721 C CA . LEU A 1 97 ? -10.663 -4.353 18.684 1.00 85.50 97 LEU A CA 1
ATOM 722 C C . LEU A 1 97 ? -9.871 -4.221 17.375 1.00 85.50 97 LEU A C 1
ATOM 724 O O . LEU A 1 97 ? -8.767 -3.675 17.360 1.00 85.50 97 LEU A O 1
ATOM 728 N N . VAL A 1 98 ? -10.425 -4.776 16.302 1.00 86.94 98 VAL A N 1
ATOM 729 C CA . VAL A 1 98 ? -9.893 -4.651 14.937 1.00 86.94 98 VAL A CA 1
ATOM 730 C C . VAL A 1 98 ? -10.473 -3.414 14.264 1.00 86.94 98 VAL A C 1
ATOM 732 O O . VAL A 1 98 ? -11.458 -2.867 14.765 1.00 86.94 98 VAL A O 1
ATOM 735 N N . ASP A 1 99 ? -9.902 -3.020 13.132 1.00 83.25 99 ASP A N 1
ATOM 736 C CA . ASP A 1 99 ? -10.398 -1.878 12.366 1.00 83.25 99 ASP A CA 1
ATOM 737 C C . ASP A 1 99 ? -11.791 -2.194 11.813 1.00 83.25 99 ASP A C 1
ATOM 739 O O . ASP A 1 99 ? -11.996 -3.228 11.169 1.00 83.25 99 ASP A O 1
ATOM 743 N N . ASP A 1 100 ? -12.778 -1.390 12.212 1.00 89.44 100 ASP A N 1
ATOM 744 C CA . ASP A 1 100 ? -14.194 -1.573 11.882 1.00 89.44 100 ASP A CA 1
ATOM 745 C C . ASP A 1 100 ? -15.034 -0.390 12.399 1.00 89.44 100 ASP A C 1
ATOM 747 O O . ASP A 1 100 ? -14.631 0.381 13.276 1.00 89.44 100 ASP A O 1
ATOM 751 N N . ASN A 1 101 ? -16.280 -0.339 11.940 1.00 90.00 101 ASN A N 1
ATOM 752 C CA . ASN A 1 101 ? -17.340 0.447 12.545 1.00 90.00 101 ASN A CA 1
ATOM 753 C C . ASN A 1 101 ? -17.954 -0.304 13.727 1.00 90.00 101 ASN A C 1
ATOM 755 O O . ASN A 1 101 ? -18.393 -1.450 13.605 1.00 90.00 101 ASN A O 1
ATOM 759 N N . TYR A 1 102 ? -18.070 0.375 14.864 1.00 93.06 102 TYR A N 1
ATOM 760 C CA . TYR A 1 102 ? -18.647 -0.144 16.098 1.00 93.06 102 TYR A CA 1
ATOM 761 C C . TYR A 1 102 ? -19.878 0.649 16.529 1.00 93.06 102 TYR A C 1
ATOM 763 O O . TYR A 1 102 ? -19.992 1.862 16.334 1.00 93.06 102 TYR A O 1
ATOM 771 N N . GLN A 1 103 ? -20.803 -0.052 17.179 1.00 92.75 103 GLN A N 1
ATOM 772 C CA . GLN A 1 103 ? -21.999 0.531 17.760 1.00 92.75 103 GLN A CA 1
ATOM 773 C C . GLN A 1 103 ? -22.207 0.026 19.187 1.00 92.75 103 GLN A C 1
ATOM 775 O O . GLN A 1 103 ? -22.276 -1.175 19.457 1.00 92.75 103 GLN A O 1
ATOM 780 N N . ILE A 1 104 ? -22.358 0.975 20.105 1.00 93.31 104 ILE A N 1
ATOM 781 C CA . ILE A 1 104 ? -22.808 0.744 21.472 1.00 93.31 104 ILE A CA 1
ATOM 782 C C . ILE A 1 104 ? -24.324 0.898 21.484 1.00 93.31 104 ILE A C 1
ATOM 784 O O . ILE A 1 104 ? -24.850 1.967 21.162 1.00 93.31 104 ILE A O 1
ATOM 788 N N . ARG A 1 105 ? -25.032 -0.156 21.878 1.00 92.19 105 ARG A N 1
ATOM 789 C CA . ARG A 1 105 ? -26.491 -0.165 21.993 1.00 92.19 105 ARG A CA 1
ATOM 790 C C . ARG A 1 105 ? -26.868 -0.171 23.465 1.00 92.19 105 ARG A C 1
ATOM 792 O O . ARG A 1 105 ? -26.529 -1.097 24.194 1.00 92.19 105 ARG A O 1
ATOM 799 N N . ILE A 1 106 ? -27.568 0.865 23.909 1.00 93.88 106 ILE A N 1
ATOM 800 C CA . ILE A 1 106 ? -28.100 0.972 25.268 1.00 93.88 106 ILE A CA 1
ATOM 801 C C . ILE A 1 106 ? -29.616 0.819 25.187 1.00 93.88 106 ILE A C 1
ATOM 803 O O . ILE A 1 106 ? -30.310 1.682 24.650 1.00 93.88 106 ILE A O 1
ATOM 807 N N . ARG A 1 107 ? -30.131 -0.288 25.715 1.00 93.38 107 ARG A N 1
ATOM 808 C CA . ARG A 1 107 ? -31.551 -0.644 25.676 1.00 93.38 107 ARG A CA 1
ATOM 809 C C . ARG A 1 107 ? -32.325 0.079 26.775 1.00 93.38 107 ARG A C 1
ATOM 811 O O . ARG A 1 107 ? -32.046 -0.109 27.959 1.00 93.38 107 ARG A O 1
ATOM 818 N N . GLY A 1 108 ? -33.324 0.865 26.390 1.00 92.44 108 GLY A N 1
ATOM 819 C CA . GLY A 1 108 ? -34.381 1.358 27.280 1.00 92.44 108 GLY A CA 1
ATOM 820 C C . GLY A 1 108 ? -35.666 0.533 27.158 1.00 92.44 108 GLY A C 1
ATOM 821 O O . GLY A 1 108 ? -36.439 0.440 28.112 1.00 92.44 108 GLY A O 1
ATOM 822 N N . THR A 1 109 ? -35.862 -0.129 26.017 1.00 90.06 109 THR A N 1
ATOM 823 C CA . THR A 1 109 ? -37.023 -0.965 25.694 1.00 90.06 109 THR A CA 1
ATOM 824 C C . THR A 1 109 ? -36.744 -2.470 25.845 1.00 90.06 109 THR A C 1
ATOM 826 O O . THR A 1 109 ? -35.648 -2.911 26.199 1.00 90.06 109 THR A O 1
ATOM 829 N N . GLY A 1 110 ? -37.760 -3.291 25.554 1.00 89.00 110 GLY A N 1
ATOM 830 C CA . GLY A 1 110 ? -37.613 -4.734 25.369 1.00 89.00 110 GLY A CA 1
ATOM 831 C C . GLY A 1 110 ? -37.531 -5.546 26.664 1.00 89.00 110 GLY A C 1
ATOM 832 O O . GLY A 1 110 ? -37.982 -5.126 27.731 1.00 89.00 110 GLY A O 1
ATOM 833 N N . ASN A 1 111 ? -36.982 -6.758 26.548 1.00 90.81 111 ASN A N 1
ATOM 834 C CA . ASN A 1 111 ? -36.919 -7.731 27.646 1.00 90.81 111 ASN A CA 1
ATOM 835 C C . ASN A 1 111 ? -35.700 -7.538 28.559 1.00 90.81 111 ASN A C 1
ATOM 837 O O . ASN A 1 111 ? -35.701 -8.020 29.691 1.00 90.81 111 ASN A O 1
ATOM 841 N N . THR A 1 112 ? -34.671 -6.839 28.082 1.00 94.25 112 THR A N 1
ATOM 842 C CA . THR A 1 112 ? -33.396 -6.631 28.785 1.00 94.25 112 THR A CA 1
ATOM 843 C C . THR A 1 112 ? -32.980 -5.155 28.816 1.00 94.25 112 THR A C 1
ATOM 845 O O . THR A 1 112 ? -31.842 -4.847 28.470 1.00 94.25 112 THR A O 1
ATOM 848 N N . PRO A 1 113 ? -33.859 -4.213 29.209 1.00 95.50 113 PRO A N 1
ATOM 849 C CA . PRO A 1 113 ? -33.464 -2.816 29.299 1.00 95.50 113 PRO A CA 1
ATOM 850 C C . PRO A 1 113 ? -32.479 -2.607 30.451 1.00 95.50 113 PRO A C 1
ATOM 852 O O . PRO A 1 113 ? -32.586 -3.252 31.501 1.00 95.50 113 PRO A O 1
ATOM 855 N N . LEU A 1 114 ? -31.573 -1.648 30.280 1.00 96.75 114 LEU A N 1
ATOM 856 C CA . LEU A 1 114 ? -30.771 -1.105 31.367 1.00 96.75 114 LEU A CA 1
ATOM 857 C C . LEU A 1 114 ? -31.701 -0.401 32.365 1.00 96.75 114 LEU A C 1
ATOM 859 O O . LEU A 1 114 ? -32.601 0.348 31.972 1.00 96.75 114 LEU A O 1
ATOM 863 N N . ARG A 1 115 ? -31.502 -0.638 33.664 1.00 95.81 115 ARG A N 1
ATOM 864 C CA . ARG A 1 115 ? -32.343 -0.091 34.736 1.00 95.81 115 ARG A CA 1
ATOM 865 C C . ARG A 1 115 ? -31.511 0.520 35.854 1.00 95.81 115 ARG A C 1
ATOM 867 O O . ARG A 1 115 ? -30.370 0.131 36.094 1.00 95.81 115 ARG A O 1
ATOM 874 N N . ASN A 1 116 ? -32.121 1.441 36.589 1.00 94.56 116 ASN A N 1
ATOM 875 C CA . ASN A 1 116 ? -31.632 1.827 37.911 1.00 94.56 116 ASN A CA 1
ATOM 876 C C . ASN A 1 116 ? -32.153 0.874 39.007 1.00 94.56 116 ASN A C 1
ATOM 878 O O . ASN A 1 116 ? -32.987 0.002 38.744 1.00 94.56 116 ASN A O 1
ATOM 882 N N . GLU A 1 117 ? -31.664 1.017 40.240 1.00 95.44 117 GLU A N 1
ATOM 883 C CA . GLU A 1 117 ? -32.084 0.195 41.389 1.00 95.44 117 GLU A CA 1
ATOM 884 C C . GLU A 1 117 ? -33.575 0.350 41.738 1.00 95.44 117 GLU A C 1
ATOM 886 O O . GLU A 1 117 ? -34.185 -0.563 42.290 1.00 95.44 117 GLU A O 1
ATOM 891 N N . GLN A 1 118 ? -34.201 1.467 41.357 1.00 94.12 118 GLN A N 1
ATOM 892 C CA . GLN A 1 118 ? -35.646 1.688 41.471 1.00 94.12 118 GLN A CA 1
ATOM 893 C C . GLN A 1 118 ? -36.455 0.962 40.378 1.00 94.12 118 GLN A C 1
ATOM 895 O O . GLN A 1 118 ? -37.683 1.052 40.355 1.00 94.12 118 GLN A O 1
ATOM 900 N N . GLY A 1 119 ? -35.789 0.257 39.459 1.00 93.06 119 GLY A N 1
ATOM 901 C CA . GLY A 1 119 ? -36.405 -0.488 38.363 1.00 93.06 119 GLY A CA 1
ATOM 902 C C . GLY A 1 119 ? -36.845 0.370 37.174 1.00 93.06 119 GLY A C 1
ATOM 903 O O . GLY A 1 119 ? -37.415 -0.175 36.223 1.00 93.06 119 GLY A O 1
ATOM 904 N N . LEU A 1 120 ? -36.573 1.678 37.184 1.00 93.94 120 LEU A N 1
ATOM 905 C CA . LEU A 1 120 ? -36.869 2.567 36.060 1.00 93.94 120 LEU A CA 1
ATOM 906 C C . LEU A 1 120 ? -35.916 2.263 34.905 1.00 93.94 120 LEU A C 1
ATOM 908 O O . LEU A 1 120 ? -34.713 2.098 35.108 1.00 93.94 120 LEU A O 1
ATOM 912 N N . ALA A 1 121 ? -36.472 2.171 33.699 1.00 92.50 121 ALA A N 1
ATOM 913 C CA . ALA A 1 121 ? -35.704 1.902 32.494 1.00 92.50 121 ALA A CA 1
ATOM 914 C C . ALA A 1 121 ? -34.893 3.127 32.055 1.00 92.50 121 ALA A C 1
ATOM 916 O O . ALA A 1 121 ? -35.275 4.277 32.303 1.00 92.50 121 ALA A O 1
ATOM 917 N N . PHE A 1 122 ? -33.782 2.860 31.375 1.00 91.38 122 PHE A N 1
ATOM 918 C CA . PHE A 1 122 ? -32.946 3.872 30.750 1.00 91.38 122 PHE A CA 1
ATOM 919 C C . PHE A 1 122 ? -33.766 4.795 29.837 1.00 91.38 122 PHE A C 1
ATOM 921 O O . PHE A 1 122 ? -34.659 4.348 29.120 1.00 91.38 122 PHE A O 1
ATOM 928 N N . ASN A 1 123 ? -33.461 6.096 29.903 1.00 87.69 123 ASN A N 1
ATOM 929 C CA . ASN A 1 123 ? -34.022 7.142 29.044 1.00 87.69 123 ASN A CA 1
ATOM 930 C C . ASN A 1 123 ? -35.561 7.130 28.931 1.00 87.69 123 ASN A C 1
ATOM 932 O O . ASN A 1 123 ? -36.118 7.352 27.862 1.00 87.69 123 ASN A O 1
ATOM 936 N N . GLY A 1 124 ? -36.265 6.825 30.027 1.00 87.88 124 GLY A N 1
ATOM 937 C CA . GLY A 1 124 ? -37.732 6.768 30.020 1.00 87.88 124 GLY A CA 1
ATOM 938 C C . GLY A 1 124 ? -38.306 5.589 29.230 1.00 87.88 124 GLY A C 1
ATOM 939 O O . GLY A 1 124 ? -39.495 5.591 28.928 1.00 87.88 124 GLY A O 1
ATOM 940 N N . GLY A 1 125 ? -37.483 4.582 28.940 1.00 88.19 125 GLY A N 1
ATOM 941 C CA . GLY A 1 125 ? -37.858 3.439 28.126 1.00 88.19 125 GLY A CA 1
ATOM 942 C C . GLY A 1 125 ? -37.472 3.569 26.656 1.00 88.19 125 GLY A C 1
ATOM 943 O O . GLY A 1 125 ? -38.047 2.848 25.863 1.00 88.19 125 GLY A O 1
ATOM 944 N N . GLU A 1 126 ? -36.541 4.449 26.287 1.00 86.75 126 GLU A N 1
ATOM 945 C CA . GLU A 1 126 ? -36.094 4.647 24.899 1.00 86.75 126 GLU A CA 1
ATOM 946 C C . GLU A 1 126 ? -34.670 4.108 24.691 1.00 86.75 126 GLU A C 1
ATOM 948 O O . GLU A 1 126 ? -33.792 4.304 25.535 1.00 86.75 126 GLU A O 1
ATOM 953 N N . ASP A 1 127 ? -34.423 3.455 23.555 1.00 87.19 127 ASP A N 1
ATOM 954 C CA . ASP A 1 127 ? -33.097 2.938 23.197 1.00 87.19 127 ASP A CA 1
ATOM 955 C C . ASP A 1 127 ? -32.151 4.068 22.751 1.00 87.19 127 ASP A C 1
ATOM 957 O O . ASP A 1 127 ? -32.566 5.138 22.294 1.00 87.19 127 ASP A O 1
ATOM 961 N N . ARG A 1 128 ? -30.841 3.830 22.863 1.00 87.38 128 ARG A N 1
ATOM 962 C CA . ARG A 1 128 ? -29.812 4.728 22.335 1.00 87.38 128 ARG A CA 1
ATOM 963 C C . ARG A 1 128 ? -28.716 3.954 21.621 1.00 87.38 128 ARG A C 1
ATOM 965 O O . ARG A 1 128 ? -28.236 2.947 22.131 1.00 87.38 128 ARG A O 1
ATOM 972 N N . LEU A 1 129 ? -28.299 4.479 20.474 1.00 87.12 129 LEU A N 1
ATOM 973 C CA . LEU A 1 129 ? -27.168 3.992 19.691 1.00 87.12 129 LEU A CA 1
ATOM 974 C C . LEU A 1 129 ? -26.052 5.038 19.737 1.00 87.12 129 LEU A C 1
ATOM 976 O O . LEU A 1 129 ? -26.332 6.233 19.605 1.00 87.12 129 LEU A O 1
ATOM 980 N N . LEU A 1 130 ? -24.817 4.595 19.951 1.00 86.88 130 LEU A N 1
ATOM 981 C CA . LEU A 1 130 ? -23.612 5.423 19.892 1.00 86.88 130 LEU A CA 1
ATOM 982 C C . LEU A 1 130 ? -22.634 4.754 18.941 1.00 86.88 130 LEU A C 1
ATOM 984 O O . LEU A 1 130 ? -22.306 3.588 19.144 1.00 86.88 130 LEU A O 1
ATOM 988 N N . ASN A 1 131 ? -22.167 5.483 17.937 1.00 88.56 131 ASN A N 1
ATOM 989 C CA . ASN A 1 131 ? -21.247 4.936 16.951 1.00 88.56 131 ASN A CA 1
ATOM 990 C C . ASN A 1 131 ? -19.823 5.419 17.232 1.00 88.56 131 ASN A C 1
ATOM 992 O O . ASN A 1 131 ? -19.613 6.533 17.730 1.00 88.56 131 ASN A O 1
ATOM 996 N N . PHE A 1 132 ? -18.860 4.575 16.897 1.00 86.50 132 PHE A N 1
ATOM 997 C CA . PHE A 1 132 ? -17.452 4.927 16.823 1.00 86.50 132 PHE A CA 1
ATOM 998 C C . PHE A 1 132 ? -16.753 4.026 15.818 1.00 86.50 132 PHE A C 1
ATOM 1000 O O . PHE A 1 132 ? -17.240 2.943 15.506 1.00 86.50 132 PHE A O 1
ATOM 1007 N N . GLU A 1 133 ? -15.618 4.478 15.331 1.00 86.69 133 GLU A N 1
ATOM 1008 C CA . GLU A 1 133 ? -14.771 3.735 14.415 1.00 86.69 133 GLU A CA 1
ATOM 1009 C C . GLU A 1 133 ? -13.457 3.432 15.123 1.00 86.69 133 GLU A C 1
ATOM 1011 O O . GLU A 1 133 ? -12.972 4.242 15.916 1.00 86.69 133 GLU A O 1
ATOM 1016 N N . VAL A 1 134 ? -12.917 2.242 14.894 1.00 82.50 134 VAL A N 1
ATOM 1017 C CA . VAL A 1 134 ? -11.517 1.950 15.194 1.00 82.50 134 VAL A CA 1
ATOM 1018 C C . VAL A 1 134 ? -10.814 1.901 13.853 1.00 82.50 134 VAL A C 1
ATOM 1020 O O . VAL A 1 134 ? -11.212 1.112 13.002 1.00 82.50 134 VAL A O 1
ATOM 1023 N N . ASP A 1 135 ? -9.802 2.740 13.697 1.00 80.75 135 ASP A N 1
ATOM 1024 C CA . ASP A 1 135 ? -8.944 2.803 12.520 1.00 80.75 135 ASP A CA 1
ATOM 1025 C C . ASP A 1 135 ? -7.506 2.956 13.012 1.00 80.75 135 ASP A C 1
ATOM 1027 O O . ASP A 1 135 ? -7.045 4.049 13.324 1.00 80.75 135 ASP A O 1
ATOM 1031 N N . ARG A 1 136 ? -6.798 1.838 13.161 1.00 74.12 136 ARG A N 1
ATOM 1032 C CA . ARG A 1 136 ? -5.413 1.805 13.648 1.00 74.12 136 ARG A CA 1
ATOM 1033 C C . ARG A 1 136 ? -4.398 2.233 12.584 1.00 74.12 136 ARG A C 1
ATOM 1035 O O . ARG A 1 136 ? -3.201 2.226 12.888 1.00 74.12 136 ARG A O 1
ATOM 1042 N N . GLY A 1 137 ? -4.853 2.574 11.377 1.00 68.56 137 GLY A N 1
ATOM 1043 C CA . GLY A 1 137 ? -4.021 2.878 10.223 1.00 68.56 137 GLY A CA 1
ATOM 1044 C C . GLY A 1 137 ? -3.119 1.721 9.784 1.00 68.56 137 GLY A C 1
ATOM 1045 O O . GLY A 1 137 ? -3.169 0.602 10.306 1.00 68.56 137 GLY A O 1
ATOM 1046 N N . ALA A 1 138 ? -2.238 2.024 8.829 1.00 72.06 138 ALA A N 1
ATOM 1047 C CA . ALA A 1 138 ? -1.318 1.054 8.250 1.00 72.06 138 ALA A CA 1
ATOM 1048 C C . ALA A 1 138 ? -0.404 0.397 9.298 1.00 72.06 138 ALA A C 1
ATOM 1050 O O . ALA A 1 138 ? 0.302 1.053 10.071 1.00 72.06 138 ALA A O 1
ATOM 1051 N N . GLN A 1 139 ? -0.348 -0.929 9.266 1.00 73.44 139 GLN A N 1
ATOM 1052 C CA . GLN A 1 139 ? 0.501 -1.756 10.109 1.00 73.44 139 GLN A CA 1
ATOM 1053 C C . GLN A 1 139 ? 1.678 -2.303 9.313 1.00 73.44 139 GLN A C 1
ATOM 1055 O O . GLN A 1 139 ? 1.535 -2.727 8.173 1.00 73.44 139 GLN A O 1
ATOM 1060 N N . ILE A 1 140 ? 2.853 -2.345 9.939 1.00 79.75 140 ILE A N 1
ATOM 1061 C CA . ILE A 1 140 ? 4.044 -2.948 9.335 1.00 79.75 140 ILE A CA 1
ATOM 1062 C C . ILE A 1 140 ? 3.909 -4.470 9.400 1.00 79.75 140 ILE A C 1
ATOM 1064 O O . ILE A 1 140 ? 3.922 -5.048 10.489 1.00 79.75 140 ILE A O 1
ATOM 1068 N N . GLU A 1 141 ? 3.858 -5.126 8.246 1.00 77.00 141 GLU A N 1
ATOM 1069 C CA . GLU A 1 141 ? 3.884 -6.587 8.149 1.00 77.00 141 GLU A CA 1
ATOM 1070 C C . GLU A 1 141 ? 5.315 -7.124 8.153 1.00 77.00 141 GLU A C 1
ATOM 1072 O O . GLU A 1 141 ? 5.625 -8.115 8.820 1.00 77.00 141 GLU A O 1
ATOM 1077 N N . ALA A 1 142 ? 6.209 -6.460 7.416 1.00 79.69 142 ALA A N 1
ATOM 1078 C CA . ALA A 1 142 ? 7.598 -6.874 7.297 1.00 79.69 142 ALA A CA 1
ATOM 1079 C C . ALA A 1 142 ? 8.526 -5.711 6.939 1.00 79.69 142 ALA A C 1
ATOM 1081 O O . ALA A 1 142 ? 8.128 -4.718 6.335 1.00 79.69 142 ALA A O 1
ATOM 1082 N N . ALA A 1 143 ? 9.807 -5.881 7.258 1.00 86.50 143 ALA A N 1
ATOM 1083 C CA . ALA A 1 143 ? 10.878 -5.047 6.737 1.00 86.50 143 ALA A CA 1
ATOM 1084 C C . ALA A 1 143 ? 12.015 -5.943 6.239 1.00 86.50 143 ALA A C 1
ATOM 1086 O O . ALA A 1 143 ? 12.515 -6.801 6.971 1.00 86.50 143 ALA A O 1
ATOM 1087 N N . VAL A 1 144 ? 12.423 -5.744 4.990 1.00 88.94 144 VAL A N 1
ATOM 1088 C CA . VAL A 1 144 ? 13.524 -6.454 4.341 1.00 88.94 144 VAL A CA 1
ATOM 1089 C C . VAL A 1 144 ? 14.676 -5.479 4.180 1.00 88.94 144 VAL A C 1
ATOM 1091 O O . VAL A 1 144 ? 14.578 -4.504 3.443 1.00 88.94 144 VAL A O 1
ATOM 1094 N N . HIS A 1 145 ? 15.783 -5.738 4.869 1.00 88.00 145 HIS A N 1
ATOM 1095 C CA . HIS A 1 145 ? 17.002 -4.960 4.689 1.00 88.00 145 HIS A CA 1
ATOM 1096 C C . HIS A 1 145 ? 17.894 -5.605 3.632 1.00 88.00 145 HIS A C 1
ATOM 1098 O O . HIS A 1 145 ? 18.003 -6.830 3.555 1.00 88.00 145 HIS A O 1
ATOM 1104 N N . GLN A 1 146 ? 18.588 -4.766 2.868 1.00 88.56 146 GLN A N 1
ATOM 1105 C CA . GLN A 1 146 ? 19.570 -5.186 1.875 1.00 88.56 146 GLN A CA 1
ATOM 1106 C C . GLN A 1 146 ? 19.041 -6.238 0.885 1.00 88.56 146 GLN A C 1
ATOM 1108 O O . GLN A 1 146 ? 19.615 -7.334 0.805 1.00 88.56 146 GLN A O 1
ATOM 1113 N N . PRO A 1 147 ? 17.949 -5.934 0.150 1.00 90.31 147 PRO A N 1
ATOM 1114 C CA . PRO A 1 147 ? 17.365 -6.873 -0.795 1.00 90.31 147 PRO A CA 1
ATOM 1115 C C . PRO A 1 147 ? 18.405 -7.327 -1.823 1.00 90.31 147 PRO A C 1
ATOM 1117 O O . PRO A 1 147 ? 19.290 -6.568 -2.232 1.00 90.31 147 PRO A O 1
ATOM 1120 N N . ILE A 1 148 ? 18.306 -8.597 -2.215 1.00 94.00 148 ILE A N 1
ATOM 1121 C CA . ILE A 1 148 ? 19.126 -9.175 -3.277 1.00 94.00 148 ILE A CA 1
ATOM 1122 C C . ILE A 1 148 ? 18.267 -9.215 -4.531 1.00 94.00 148 ILE A C 1
ATOM 1124 O O . ILE A 1 148 ? 17.275 -9.942 -4.585 1.00 94.00 148 ILE A O 1
ATOM 1128 N N . VAL A 1 149 ? 18.668 -8.446 -5.535 1.00 94.56 149 VAL A N 1
ATOM 1129 C CA . VAL A 1 149 ? 17.981 -8.360 -6.822 1.00 94.56 149 VAL A CA 1
ATOM 1130 C C . VAL A 1 149 ? 18.759 -9.115 -7.889 1.00 94.56 149 VAL A C 1
ATOM 1132 O O . VAL A 1 149 ? 19.983 -9.241 -7.827 1.00 94.56 149 VAL A O 1
ATOM 1135 N N . ARG A 1 150 ? 18.039 -9.641 -8.875 1.00 96.19 150 ARG A N 1
ATOM 1136 C CA . ARG A 1 150 ? 18.595 -10.239 -10.083 1.00 96.19 150 ARG A CA 1
ATOM 1137 C C . ARG A 1 150 ? 18.370 -9.284 -11.239 1.00 96.19 150 ARG A C 1
ATOM 1139 O O . ARG A 1 150 ? 17.229 -9.057 -11.625 1.00 96.19 150 ARG A O 1
ATOM 1146 N N . ASN A 1 151 ? 19.454 -8.762 -11.796 1.00 95.31 151 ASN A N 1
ATOM 1147 C CA . ASN A 1 151 ? 19.376 -7.909 -12.976 1.00 95.31 151 ASN A CA 1
ATOM 1148 C C . ASN A 1 151 ? 18.908 -8.728 -14.184 1.00 95.31 151 ASN A C 1
ATOM 1150 O O . ASN A 1 151 ? 19.139 -9.936 -14.242 1.00 95.31 151 ASN A O 1
ATOM 1154 N N . GLN A 1 152 ? 18.288 -8.071 -15.154 1.00 97.31 152 GLN A N 1
ATOM 1155 C CA . GLN A 1 152 ? 17.923 -8.666 -16.436 1.00 97.31 152 GLN A CA 1
ATOM 1156 C C . GLN A 1 152 ? 18.734 -8.009 -17.547 1.00 97.31 152 GLN A C 1
ATOM 1158 O O . GLN A 1 152 ? 19.114 -6.846 -17.448 1.00 97.31 152 GLN A O 1
ATOM 1163 N N . ILE A 1 153 ? 19.027 -8.762 -18.598 1.00 97.69 153 ILE A N 1
ATOM 1164 C CA . ILE A 1 153 ? 19.683 -8.261 -19.801 1.00 97.69 153 ILE A CA 1
ATOM 1165 C C . ILE A 1 153 ? 18.701 -8.428 -20.952 1.00 97.69 153 ILE A C 1
ATOM 1167 O O . ILE A 1 153 ? 18.358 -9.558 -21.304 1.00 97.69 153 ILE A O 1
ATOM 1171 N N . LEU A 1 154 ? 18.284 -7.310 -21.540 1.00 98.00 154 LEU A N 1
ATOM 1172 C CA . LEU A 1 154 ? 17.469 -7.264 -22.749 1.00 98.00 154 LEU A CA 1
ATOM 1173 C C . LEU A 1 154 ? 18.373 -7.054 -23.966 1.00 98.00 154 LEU A C 1
ATOM 1175 O O . LEU A 1 154 ? 19.178 -6.123 -24.003 1.00 98.00 154 LEU A O 1
ATOM 1179 N N . ARG A 1 155 ? 18.251 -7.910 -24.978 1.00 97.69 155 ARG A N 1
ATOM 1180 C CA . ARG A 1 155 ? 19.003 -7.798 -26.233 1.00 97.69 155 ARG A CA 1
ATOM 1181 C C . ARG A 1 155 ? 18.073 -7.606 -27.408 1.00 97.69 155 ARG A C 1
ATOM 1183 O O . ARG A 1 155 ? 17.013 -8.224 -27.469 1.00 97.69 155 ARG A O 1
ATOM 1190 N N . VAL A 1 156 ? 18.561 -6.826 -28.362 1.00 97.56 156 VAL A N 1
ATOM 1191 C CA . VAL A 1 156 ? 17.908 -6.568 -29.639 1.00 97.56 156 VAL A CA 1
ATOM 1192 C C . VAL A 1 156 ? 18.551 -7.431 -30.726 1.00 97.56 156 VAL A C 1
ATOM 1194 O O . VAL A 1 156 ? 19.768 -7.419 -30.906 1.00 97.56 156 VAL A O 1
ATOM 1197 N N . GLY A 1 157 ? 17.716 -8.208 -31.405 1.00 95.75 157 GLY A N 1
ATOM 1198 C CA . GLY A 1 157 ? 18.011 -9.044 -32.562 1.00 95.75 157 GLY A CA 1
ATOM 1199 C C . GLY A 1 157 ? 17.911 -8.252 -33.863 1.00 95.75 157 GLY A C 1
ATOM 1200 O O . GLY A 1 157 ? 18.432 -7.146 -33.944 1.00 95.75 157 GLY A O 1
ATOM 1201 N N . ASP A 1 158 ? 17.282 -8.822 -34.892 1.00 96.00 158 ASP A N 1
ATOM 1202 C CA . ASP A 1 158 ? 17.125 -8.183 -36.205 1.00 96.00 158 ASP A CA 1
ATOM 1203 C C . ASP A 1 158 ? 15.862 -7.299 -36.245 1.00 96.00 158 ASP A C 1
ATOM 1205 O O . ASP A 1 158 ? 14.756 -7.839 -36.306 1.00 96.00 158 ASP A O 1
ATOM 1209 N N . PRO A 1 159 ? 15.980 -5.953 -36.256 1.00 96.12 159 PRO A N 1
ATOM 1210 C CA . PRO A 1 159 ? 14.817 -5.065 -36.239 1.00 96.12 159 PRO A CA 1
ATOM 1211 C C . PRO A 1 159 ? 13.951 -5.145 -37.496 1.00 96.12 159 PRO A C 1
ATOM 1213 O O . PRO A 1 159 ? 12.826 -4.663 -37.477 1.00 96.12 159 PRO A O 1
ATOM 1216 N N . SER A 1 160 ? 14.432 -5.756 -38.587 1.00 95.69 160 SER A N 1
ATOM 1217 C CA . SER A 1 160 ? 13.605 -5.973 -39.781 1.00 95.69 160 SER A CA 1
ATOM 1218 C C . SER A 1 160 ? 12.473 -6.984 -39.563 1.00 95.69 160 SER A C 1
ATOM 1220 O O . SER A 1 160 ? 11.605 -7.118 -40.425 1.00 95.69 160 SER A O 1
ATOM 1222 N N . GLN A 1 161 ? 12.484 -7.697 -38.430 1.00 95.69 161 GLN A N 1
ATOM 1223 C CA . GLN A 1 161 ? 11.413 -8.602 -38.017 1.00 95.69 161 GLN A CA 1
ATOM 1224 C C . GLN A 1 161 ? 10.375 -7.938 -37.103 1.00 95.69 161 GLN A C 1
ATOM 1226 O O . GLN A 1 161 ? 9.385 -8.591 -36.783 1.00 95.69 161 GLN A O 1
ATOM 1231 N N . LEU A 1 162 ? 10.584 -6.680 -36.686 1.00 95.50 162 LEU A N 1
ATOM 1232 C CA . LEU A 1 162 ? 9.576 -5.951 -35.924 1.00 95.50 162 LEU A CA 1
ATOM 1233 C C . LEU A 1 162 ? 8.310 -5.774 -36.759 1.00 95.50 162 LEU A C 1
ATOM 1235 O O . LEU A 1 162 ? 8.361 -5.524 -37.965 1.00 95.50 162 LEU A O 1
ATOM 1239 N N . VAL A 1 163 ? 7.185 -5.872 -36.071 1.00 95.56 163 VAL A N 1
ATOM 1240 C CA . VAL A 1 163 ? 5.871 -5.511 -36.582 1.00 95.56 163 VAL A CA 1
ATOM 1241 C C . VAL A 1 163 ? 5.296 -4.436 -35.678 1.00 95.56 163 VAL A C 1
ATOM 1243 O O . VAL A 1 163 ? 5.714 -4.296 -34.527 1.00 95.56 163 VAL A O 1
ATOM 1246 N N . ASP A 1 164 ? 4.377 -3.669 -36.238 1.00 96.75 164 ASP A N 1
ATOM 1247 C CA . ASP A 1 164 ? 3.605 -2.686 -35.496 1.00 96.75 164 ASP A CA 1
ATOM 1248 C C . ASP A 1 164 ? 2.790 -3.341 -34.369 1.00 96.75 164 ASP A C 1
ATOM 1250 O O . ASP A 1 164 ? 2.486 -4.537 -34.446 1.00 96.75 164 ASP A O 1
ATOM 1254 N N . GLU A 1 165 ? 2.505 -2.578 -33.313 1.00 97.00 165 GLU A N 1
ATOM 1255 C CA . GLU A 1 165 ? 1.854 -3.012 -32.064 1.00 97.00 165 GLU A CA 1
ATOM 1256 C C . GLU A 1 165 ? 2.622 -4.075 -31.244 1.00 97.00 165 GLU A C 1
ATOM 1258 O O . GLU A 1 165 ? 2.196 -4.431 -30.142 1.00 97.00 165 GLU A O 1
ATOM 1263 N N . ALA A 1 166 ? 3.770 -4.581 -31.721 1.00 97.88 166 ALA A N 1
ATOM 1264 C CA . ALA A 1 166 ? 4.590 -5.509 -30.944 1.00 97.88 166 ALA A CA 1
ATOM 1265 C C . ALA A 1 166 ? 5.013 -4.856 -29.623 1.00 97.88 166 ALA A C 1
ATOM 1267 O O . ALA A 1 166 ? 5.429 -3.700 -29.588 1.00 97.88 166 ALA A O 1
ATOM 1268 N N . SER A 1 167 ? 4.965 -5.599 -28.524 1.00 98.12 167 SER A N 1
ATOM 1269 C CA . SER A 1 167 ? 5.106 -5.010 -27.196 1.00 98.12 167 SER A CA 1
ATOM 1270 C C . SER A 1 167 ? 5.891 -5.875 -26.215 1.00 98.12 167 SER A C 1
ATOM 1272 O O . SER A 1 167 ? 6.052 -7.093 -26.353 1.00 98.12 167 SER A O 1
ATOM 1274 N N . PHE A 1 168 ? 6.401 -5.232 -25.171 1.00 98.44 168 PHE A N 1
ATOM 1275 C CA . PHE A 1 168 ? 6.905 -5.925 -23.997 1.00 98.44 168 PHE A CA 1
ATOM 1276 C C . PHE A 1 168 ? 6.545 -5.175 -22.723 1.00 98.44 168 PHE A C 1
ATOM 1278 O O . PHE A 1 168 ? 6.559 -3.947 -22.654 1.00 98.44 168 PHE A O 1
ATOM 1285 N N . THR A 1 169 ? 6.270 -5.940 -21.676 1.00 97.75 169 THR A N 1
ATOM 1286 C CA . THR A 1 169 ? 5.934 -5.413 -20.359 1.00 97.75 169 THR A CA 1
ATOM 1287 C C . THR A 1 169 ? 7.094 -5.626 -19.400 1.00 97.75 169 THR A C 1
ATOM 1289 O O . THR A 1 169 ? 7.686 -6.706 -19.358 1.00 97.75 169 THR A O 1
ATOM 1292 N N . ILE A 1 170 ? 7.400 -4.615 -18.591 1.00 96.31 170 ILE A N 1
ATOM 1293 C CA . ILE A 1 170 ? 8.334 -4.724 -17.474 1.00 96.31 170 ILE A CA 1
ATOM 1294 C C . ILE A 1 170 ? 7.580 -4.529 -16.164 1.00 96.31 170 ILE A C 1
ATOM 1296 O O . ILE A 1 170 ? 6.866 -3.544 -15.981 1.00 96.31 170 ILE A O 1
ATOM 1300 N N . GLN A 1 171 ? 7.798 -5.444 -15.225 1.00 92.75 171 GLN A N 1
ATOM 1301 C CA . GLN A 1 171 ? 7.340 -5.328 -13.847 1.00 92.75 171 GLN A CA 1
ATOM 1302 C C . GLN A 1 171 ? 8.538 -5.258 -12.898 1.00 92.75 171 GLN A C 1
ATOM 1304 O O . GLN A 1 171 ? 9.432 -6.104 -12.946 1.00 92.75 171 GLN A O 1
ATOM 1309 N N . VAL A 1 172 ? 8.543 -4.265 -12.009 1.00 90.00 172 VAL A N 1
ATOM 1310 C CA . VAL A 1 172 ? 9.551 -4.091 -10.956 1.00 90.00 172 VAL A CA 1
ATOM 1311 C C . VAL A 1 172 ? 8.870 -3.582 -9.684 1.00 90.00 172 VAL A C 1
ATOM 1313 O O . VAL A 1 172 ? 8.677 -2.388 -9.483 1.00 90.00 172 VAL A O 1
ATOM 1316 N N . GLY A 1 173 ? 8.457 -4.509 -8.820 1.00 83.75 173 GLY A N 1
ATOM 1317 C CA . GLY A 1 173 ? 7.635 -4.167 -7.658 1.00 83.75 173 GLY A CA 1
ATOM 1318 C C . GLY A 1 173 ? 6.194 -3.859 -8.070 1.00 83.75 173 GLY A C 1
ATOM 1319 O O . GLY A 1 173 ? 5.433 -4.799 -8.290 1.00 83.75 173 GLY A O 1
ATOM 1320 N N . GLY A 1 174 ? 5.862 -2.568 -8.160 1.00 78.75 174 GLY A N 1
ATOM 1321 C CA . GLY A 1 174 ? 4.515 -2.028 -8.370 1.00 78.75 174 GLY A CA 1
ATOM 1322 C C . GLY A 1 174 ? 3.874 -2.315 -9.734 1.00 78.75 174 GLY A C 1
ATOM 1323 O O . GLY A 1 174 ? 4.128 -3.343 -10.366 1.00 78.75 174 GLY A O 1
ATOM 1324 N N . ALA A 1 175 ? 3.020 -1.391 -10.190 1.00 84.25 175 ALA A N 1
ATOM 1325 C CA . ALA A 1 175 ? 2.292 -1.531 -11.448 1.00 84.25 175 ALA A CA 1
ATOM 1326 C C . ALA A 1 175 ? 3.247 -1.723 -12.650 1.00 84.25 175 ALA A C 1
ATOM 1328 O O . ALA A 1 175 ? 4.252 -1.013 -12.766 1.00 84.25 175 ALA A O 1
ATOM 1329 N N . PRO A 1 176 ? 2.960 -2.683 -13.548 1.00 91.94 176 PRO A N 1
ATOM 1330 C CA . PRO A 1 176 ? 3.790 -2.925 -14.718 1.00 91.94 176 PRO A CA 1
ATOM 1331 C C . PRO A 1 176 ? 3.702 -1.774 -15.729 1.00 91.94 176 PRO A C 1
ATOM 1333 O O . PRO A 1 176 ? 2.689 -1.083 -15.824 1.00 91.94 176 PRO A O 1
ATOM 1336 N N . LYS A 1 177 ? 4.758 -1.610 -16.529 1.00 94.25 177 LYS A N 1
ATOM 1337 C CA . LYS A 1 177 ? 4.812 -0.674 -17.660 1.00 94.25 177 LYS A CA 1
ATOM 1338 C C . LYS A 1 177 ? 4.945 -1.446 -18.965 1.00 94.25 177 LYS A C 1
ATOM 1340 O O . LYS A 1 177 ? 5.787 -2.340 -19.058 1.00 94.25 177 LYS A O 1
ATOM 1345 N N . THR A 1 178 ? 4.139 -1.089 -19.960 1.00 97.62 178 THR A N 1
ATOM 1346 C CA . THR A 1 178 ? 4.181 -1.696 -21.296 1.00 97.62 178 THR A CA 1
ATOM 1347 C C . THR A 1 178 ? 4.795 -0.726 -22.292 1.00 97.62 178 THR A C 1
ATOM 1349 O O . THR A 1 178 ? 4.418 0.443 -22.355 1.00 97.62 178 THR A O 1
ATOM 1352 N N . PHE A 1 179 ? 5.747 -1.238 -23.060 1.00 98.19 179 PHE A N 1
ATOM 1353 C CA . PHE A 1 179 ? 6.410 -0.547 -24.150 1.00 98.19 179 PHE A CA 1
ATOM 1354 C C . PHE A 1 179 ? 5.948 -1.170 -25.459 1.00 98.19 179 PHE A C 1
ATOM 1356 O O . PHE A 1 179 ? 5.982 -2.393 -25.598 1.00 98.19 179 PHE A O 1
ATOM 1363 N N . GLU A 1 180 ? 5.534 -0.335 -26.400 1.00 98.50 180 GLU A N 1
ATOM 1364 C CA . GLU A 1 180 ? 4.978 -0.751 -27.684 1.00 98.50 180 GLU A CA 1
ATOM 1365 C C . GLU A 1 180 ? 5.829 -0.194 -28.824 1.00 98.50 180 GLU A C 1
ATOM 1367 O O . GLU A 1 180 ? 6.202 0.981 -28.818 1.00 98.50 180 GLU A O 1
ATOM 1372 N N . PHE A 1 181 ? 6.176 -1.046 -29.783 1.00 98.19 181 PHE A N 1
ATOM 1373 C CA . PHE A 1 181 ? 6.870 -0.661 -30.999 1.00 98.19 181 PHE A CA 1
ATOM 1374 C C . PHE A 1 181 ? 5.871 -0.052 -31.982 1.00 98.19 181 PHE A C 1
ATOM 1376 O O . PHE A 1 181 ? 4.964 -0.731 -32.445 1.00 98.19 181 PHE A O 1
ATOM 1383 N N . GLU A 1 182 ? 6.090 1.216 -32.313 1.00 97.56 182 GLU A N 1
ATOM 1384 C CA . GLU A 1 182 ? 5.214 2.021 -33.169 1.00 97.56 182 GLU A CA 1
ATOM 1385 C C . GLU A 1 182 ? 5.833 2.171 -34.564 1.00 97.56 182 GLU A C 1
ATOM 1387 O O . GLU A 1 182 ? 6.901 2.795 -34.698 1.00 97.56 182 GLU A O 1
ATOM 1392 N N . ASP A 1 183 ? 5.178 1.641 -35.601 1.00 97.56 183 ASP A N 1
ATOM 1393 C CA . ASP A 1 183 ? 5.618 1.811 -36.987 1.00 97.56 183 ASP A CA 1
ATOM 1394 C C . ASP A 1 183 ? 5.159 3.157 -37.560 1.00 97.56 183 ASP A C 1
ATOM 1396 O O . ASP A 1 183 ? 4.029 3.364 -38.008 1.00 97.56 183 ASP A O 1
ATOM 1400 N N . THR A 1 184 ? 6.103 4.088 -37.653 1.00 97.19 184 THR A N 1
ATOM 1401 C CA . THR A 1 184 ? 5.854 5.429 -38.197 1.00 97.19 184 THR A CA 1
ATOM 1402 C C . THR A 1 184 ? 5.460 5.446 -39.678 1.00 97.19 184 THR A C 1
ATOM 1404 O O . THR A 1 184 ? 4.987 6.481 -40.157 1.00 97.19 184 THR A O 1
ATOM 1407 N N . ASP A 1 185 ? 5.632 4.340 -40.415 1.00 96.94 185 ASP A N 1
ATOM 1408 C CA . ASP A 1 185 ? 5.114 4.205 -41.780 1.00 96.94 185 ASP A CA 1
ATOM 1409 C C . ASP A 1 185 ? 3.583 4.011 -41.819 1.00 96.94 185 ASP A C 1
ATOM 1411 O O . ASP A 1 185 ? 2.955 4.358 -42.827 1.00 96.94 185 ASP A O 1
ATOM 1415 N N . ILE A 1 186 ? 2.983 3.490 -40.740 1.00 96.62 186 ILE A N 1
ATOM 1416 C CA . ILE A 1 186 ? 1.531 3.311 -40.573 1.00 96.62 186 ILE A CA 1
ATOM 1417 C C . ILE A 1 186 ? 0.926 4.578 -39.959 1.00 96.62 186 ILE A C 1
ATOM 1419 O O . ILE A 1 186 ? 0.014 5.173 -40.548 1.00 96.62 186 ILE A O 1
ATOM 1423 N N . GLY A 1 187 ? 1.501 5.044 -38.847 1.00 91.38 187 GLY A N 1
ATOM 1424 C CA . GLY A 1 187 ? 1.172 6.324 -38.218 1.00 91.38 187 GLY A CA 1
ATOM 1425 C C . GLY A 1 187 ? -0.204 6.373 -37.549 1.00 91.38 187 GLY A C 1
ATOM 1426 O O . GLY A 1 187 ? -0.847 7.430 -37.555 1.00 91.38 187 GLY A O 1
ATOM 1427 N N . ASP A 1 188 ? -0.671 5.251 -37.014 1.00 95.56 188 ASP A N 1
ATOM 1428 C CA . ASP A 1 188 ? -1.861 5.130 -36.171 1.00 95.56 188 ASP A CA 1
ATOM 1429 C C . ASP A 1 188 ? -1.593 5.392 -34.684 1.00 95.56 188 ASP A C 1
ATOM 1431 O O . ASP A 1 188 ? -2.538 5.755 -33.973 1.00 95.56 188 ASP A O 1
ATOM 1435 N N . GLY A 1 189 ? -0.330 5.393 -34.250 1.00 94.75 189 GLY A N 1
ATOM 1436 C CA . GLY A 1 189 ? 0.024 5.598 -32.852 1.00 94.75 189 GLY A CA 1
ATOM 1437 C C . GLY A 1 189 ? -0.244 4.351 -32.010 1.00 94.75 189 GLY A C 1
ATOM 1438 O O . GLY A 1 189 ? -0.872 3.401 -32.463 1.00 94.75 189 GLY A O 1
ATOM 1439 N N . VAL A 1 190 ? 0.176 4.402 -30.742 1.00 96.88 190 VAL A N 1
ATOM 1440 C CA . VAL A 1 190 ? 0.085 3.233 -29.860 1.00 96.88 190 VAL A CA 1
ATOM 1441 C C . VAL A 1 190 ? -1.352 2.735 -29.677 1.00 96.88 190 VAL A C 1
ATOM 1443 O O . VAL A 1 190 ? -2.288 3.527 -29.508 1.00 96.88 190 VAL A O 1
ATOM 1446 N N . SER A 1 191 ? -1.505 1.414 -29.632 1.00 95.94 191 SER A N 1
ATOM 1447 C CA . SER A 1 191 ? -2.784 0.708 -29.520 1.00 95.94 191 SER A CA 1
ATOM 1448 C C . SER A 1 191 ? -3.543 1.023 -28.220 1.00 95.94 191 SER A C 1
ATOM 1450 O O . SER A 1 191 ? -4.778 1.093 -28.210 1.00 95.94 191 SER A O 1
ATOM 1452 N N . ASP A 1 192 ? -2.813 1.280 -27.129 1.00 96.56 192 ASP A N 1
ATOM 1453 C CA . ASP A 1 192 ? -3.338 1.743 -25.843 1.00 96.56 192 ASP A CA 1
ATOM 1454 C C . ASP A 1 192 ? -2.638 3.052 -25.417 1.00 96.56 192 ASP A C 1
ATOM 1456 O O . ASP A 1 192 ? -1.409 3.092 -25.332 1.00 96.56 192 ASP A O 1
ATOM 1460 N N . PRO A 1 193 ? -3.378 4.128 -25.076 1.00 94.12 193 PRO A N 1
ATOM 1461 C CA . PRO A 1 193 ? -2.788 5.396 -24.632 1.00 94.12 193 PRO A CA 1
ATOM 1462 C C . PRO A 1 193 ? -1.911 5.322 -23.370 1.00 94.12 193 PRO A C 1
ATOM 1464 O O . PRO A 1 193 ? -1.223 6.295 -23.057 1.00 94.12 193 PRO A O 1
ATOM 1467 N N . SER A 1 194 ? -1.978 4.230 -22.605 1.00 94.19 194 SER A N 1
ATOM 1468 C CA . SER A 1 194 ? -1.119 3.970 -21.445 1.00 94.19 194 SER A CA 1
ATOM 1469 C C . SER A 1 194 ? 0.221 3.315 -21.803 1.00 94.19 194 SER A C 1
ATOM 1471 O O . SER A 1 194 ? 1.113 3.271 -20.952 1.00 94.19 194 SER A O 1
ATOM 1473 N N . HIS A 1 195 ? 0.386 2.824 -23.036 1.00 96.81 195 HIS A N 1
ATOM 1474 C CA . HIS A 1 195 ? 1.639 2.252 -23.513 1.00 96.81 195 HIS A CA 1
ATOM 1475 C C . HIS A 1 195 ? 2.660 3.336 -23.868 1.00 96.81 195 HIS A C 1
ATOM 1477 O O . HIS A 1 195 ? 2.330 4.453 -24.272 1.00 96.81 195 HIS A O 1
ATOM 1483 N N . ILE A 1 196 ? 3.937 2.987 -23.726 1.00 97.25 196 ILE A N 1
ATOM 1484 C CA . ILE A 1 196 ? 5.064 3.867 -24.034 1.00 97.25 196 ILE A CA 1
ATOM 1485 C C . ILE A 1 196 ? 5.598 3.515 -25.418 1.00 97.25 196 ILE A C 1
ATOM 1487 O O . ILE A 1 196 ? 6.087 2.408 -25.639 1.00 97.25 196 ILE A O 1
ATOM 1491 N N . ALA A 1 197 ? 5.536 4.472 -26.339 1.00 97.56 197 ALA A N 1
ATOM 1492 C CA . ALA A 1 197 ? 5.959 4.265 -27.717 1.00 97.56 197 ALA A CA 1
ATOM 1493 C C . ALA A 1 197 ? 7.485 4.100 -27.854 1.00 97.56 197 ALA A C 1
ATOM 1495 O O . ALA A 1 197 ? 8.277 4.871 -27.301 1.00 97.56 197 ALA A O 1
ATOM 1496 N N . ILE A 1 198 ? 7.890 3.148 -28.689 1.00 98.00 198 ILE A N 1
ATOM 1497 C CA . ILE A 1 198 ? 9.246 2.967 -29.205 1.00 98.00 198 ILE A CA 1
ATOM 1498 C C . ILE A 1 198 ? 9.153 3.005 -30.727 1.00 98.00 198 ILE A C 1
ATOM 1500 O O . ILE A 1 198 ? 8.777 2.034 -31.375 1.00 98.00 198 ILE A O 1
ATOM 1504 N N . THR A 1 199 ? 9.467 4.157 -31.309 1.00 96.69 199 THR A N 1
ATOM 1505 C CA . THR A 1 199 ? 9.198 4.402 -32.727 1.00 96.69 199 THR A CA 1
ATOM 1506 C C . THR A 1 199 ? 10.236 3.767 -33.645 1.00 96.69 199 THR A C 1
ATOM 1508 O O . THR A 1 199 ? 11.446 3.894 -33.436 1.00 96.69 199 THR A O 1
ATOM 1511 N N . PHE A 1 200 ? 9.763 3.148 -34.723 1.00 96.81 200 PHE A N 1
ATOM 1512 C CA . PHE A 1 200 ? 10.588 2.633 -35.811 1.00 96.81 200 PHE A CA 1
ATOM 1513 C C . PHE A 1 200 ? 9.931 2.909 -37.175 1.00 96.81 200 PHE A C 1
ATOM 1515 O O . PHE A 1 200 ? 8.877 3.532 -37.259 1.00 96.81 200 PHE A O 1
ATOM 1522 N N . SER A 1 201 ? 10.599 2.523 -38.261 1.00 96.75 201 SER A N 1
ATOM 1523 C CA . SER A 1 201 ? 10.046 2.558 -39.620 1.00 96.75 201 SER A CA 1
ATOM 1524 C C . SER A 1 201 ? 10.343 1.221 -40.283 1.00 96.75 201 SER A C 1
ATOM 1526 O O . SER A 1 201 ? 11.515 0.868 -40.444 1.00 96.75 201 SER A O 1
ATOM 1528 N N . ALA A 1 202 ? 9.315 0.469 -40.672 1.00 95.12 202 ALA A N 1
ATOM 1529 C CA . ALA A 1 202 ? 9.494 -0.802 -41.376 1.00 95.12 202 ALA A CA 1
ATOM 1530 C C . ALA A 1 202 ? 10.089 -0.624 -42.788 1.00 95.12 202 ALA A C 1
ATOM 1532 O O . ALA A 1 202 ? 10.782 -1.507 -43.302 1.00 95.12 202 ALA A O 1
ATOM 1533 N N . SER A 1 203 ? 9.857 0.526 -43.426 1.00 96.12 203 SER A N 1
ATOM 1534 C CA . SER A 1 203 ? 10.404 0.882 -44.739 1.00 96.12 203 SER A CA 1
ATOM 1535 C C . SER A 1 203 ? 11.892 1.246 -44.691 1.00 96.12 203 SER A C 1
ATOM 1537 O O . SER A 1 203 ? 12.603 1.101 -45.693 1.00 96.12 203 SER A O 1
ATOM 1539 N N . SER A 1 204 ? 12.389 1.652 -43.520 1.00 96.75 204 SER A N 1
ATOM 1540 C CA . SER A 1 204 ? 13.802 1.898 -43.238 1.00 96.75 204 SER A CA 1
ATOM 1541 C C . SER A 1 204 ? 14.172 1.412 -41.826 1.00 96.75 204 SER A C 1
ATOM 1543 O O . SER A 1 204 ? 14.421 2.248 -40.948 1.00 96.75 204 SER A O 1
ATOM 1545 N N . PRO A 1 205 ? 14.266 0.082 -41.600 1.00 95.12 205 PRO A N 1
ATOM 1546 C CA . PRO A 1 205 ? 14.469 -0.469 -40.265 1.00 95.12 205 PRO A CA 1
ATOM 1547 C C . PRO A 1 205 ? 15.742 0.072 -39.598 1.00 95.12 205 PRO A C 1
ATOM 1549 O O . PRO A 1 205 ? 16.789 0.161 -40.257 1.00 95.12 205 PRO A O 1
ATOM 1552 N N . PRO A 1 206 ? 15.692 0.424 -38.299 1.00 96.88 206 PRO A N 1
ATOM 1553 C CA . PRO A 1 206 ? 16.878 0.842 -37.565 1.00 96.88 206 PRO A CA 1
ATOM 1554 C C . PRO A 1 206 ? 17.893 -0.304 -37.468 1.00 96.88 206 PRO A C 1
ATOM 1556 O O . PRO A 1 206 ? 17.575 -1.482 -37.636 1.00 96.88 206 PRO A O 1
ATOM 1559 N N . THR A 1 207 ? 19.148 0.025 -37.158 1.00 97.00 207 THR A N 1
ATOM 1560 C CA . THR A 1 207 ? 20.110 -1.006 -36.745 1.00 97.00 207 THR A CA 1
ATOM 1561 C C . THR A 1 207 ? 19.750 -1.525 -35.351 1.00 97.00 207 THR A C 1
ATOM 1563 O O . THR A 1 207 ? 19.143 -0.803 -34.562 1.00 97.00 207 THR A O 1
ATOM 1566 N N . ALA A 1 208 ? 20.173 -2.746 -35.005 1.00 96.31 208 ALA A N 1
ATOM 1567 C CA . ALA A 1 208 ? 19.944 -3.311 -33.668 1.00 96.31 208 ALA A CA 1
ATOM 1568 C C . ALA A 1 208 ? 20.460 -2.391 -32.544 1.00 96.31 208 ALA A C 1
ATOM 1570 O O . ALA A 1 208 ? 19.786 -2.184 -31.542 1.00 96.31 208 ALA A O 1
ATOM 1571 N N . THR A 1 209 ? 21.627 -1.775 -32.754 1.00 96.88 209 THR A N 1
ATOM 1572 C CA . THR A 1 209 ? 22.222 -0.780 -31.851 1.00 96.88 209 THR A CA 1
ATOM 1573 C C . THR A 1 209 ? 21.341 0.466 -31.709 1.00 96.88 209 THR A C 1
ATOM 1575 O O . THR A 1 209 ? 21.112 0.914 -30.593 1.00 96.88 209 THR A O 1
ATOM 1578 N N . ALA A 1 210 ? 20.812 1.006 -32.815 1.00 96.88 210 ALA A N 1
ATOM 1579 C CA . ALA A 1 210 ? 19.950 2.188 -32.771 1.00 96.88 210 ALA A CA 1
ATOM 1580 C C . ALA A 1 210 ? 18.613 1.897 -32.074 1.00 96.88 210 ALA A C 1
ATOM 1582 O O . ALA A 1 210 ? 18.175 2.695 -31.251 1.00 96.88 210 ALA A O 1
ATOM 1583 N N . LEU A 1 211 ? 18.006 0.738 -32.346 1.00 97.62 211 LEU A N 1
ATOM 1584 C CA . LEU A 1 211 ? 16.782 0.317 -31.668 1.00 97.62 211 LEU A CA 1
ATOM 1585 C C . LEU A 1 211 ? 17.021 0.068 -30.173 1.00 97.62 211 LEU A C 1
ATOM 1587 O O . LEU A 1 211 ? 16.213 0.477 -29.346 1.00 97.62 211 LEU A O 1
ATOM 1591 N N . ARG A 1 212 ? 18.150 -0.549 -29.802 1.00 97.88 212 ARG A N 1
ATOM 1592 C CA . ARG A 1 212 ? 18.547 -0.688 -28.395 1.00 97.88 212 ARG A CA 1
ATOM 1593 C C . ARG A 1 212 ? 18.645 0.678 -27.714 1.00 97.88 212 ARG A C 1
ATOM 1595 O O . ARG A 1 212 ? 18.101 0.835 -26.627 1.00 97.88 212 ARG A O 1
ATOM 1602 N N . ASP A 1 213 ? 19.304 1.650 -28.340 1.00 97.31 213 ASP A N 1
ATOM 1603 C CA . ASP A 1 213 ? 19.432 2.999 -27.776 1.00 97.31 213 ASP A CA 1
ATOM 1604 C C . ASP A 1 213 ? 18.069 3.687 -27.615 1.00 97.31 213 ASP A C 1
ATOM 1606 O O . ASP A 1 213 ? 17.851 4.369 -26.616 1.00 97.31 213 ASP A O 1
ATOM 1610 N N . GLN A 1 214 ? 17.129 3.467 -28.543 1.00 97.56 214 GLN A N 1
ATOM 1611 C CA . GLN A 1 214 ? 15.749 3.947 -28.407 1.00 97.56 214 GLN A CA 1
ATOM 1612 C C . GLN A 1 214 ? 15.022 3.283 -27.233 1.00 97.56 214 GLN A C 1
ATOM 1614 O O . GLN A 1 214 ? 14.443 3.991 -26.414 1.00 97.56 214 GLN A O 1
ATOM 1619 N N . ILE A 1 215 ? 15.092 1.951 -27.108 1.00 98.06 215 ILE A N 1
ATOM 1620 C CA . ILE A 1 215 ? 14.500 1.227 -25.972 1.00 98.06 215 ILE A CA 1
ATOM 1621 C C . ILE A 1 215 ? 15.085 1.746 -24.656 1.00 98.06 215 ILE A C 1
ATOM 1623 O O . ILE A 1 215 ? 14.346 2.028 -23.718 1.00 98.06 215 ILE A O 1
ATOM 1627 N N . GLN A 1 216 ? 16.409 1.896 -24.584 1.00 97.88 216 GLN A N 1
ATOM 1628 C CA . GLN A 1 216 ? 17.078 2.368 -23.379 1.00 97.88 216 GLN A CA 1
ATOM 1629 C C . GLN A 1 216 ? 16.654 3.798 -23.017 1.00 97.88 216 GLN A C 1
ATOM 1631 O O . GLN A 1 216 ? 16.352 4.062 -21.857 1.00 97.88 216 GLN A O 1
ATOM 1636 N N . ALA A 1 217 ? 16.552 4.694 -24.001 1.00 96.56 217 ALA A N 1
ATOM 1637 C CA . ALA A 1 217 ? 16.075 6.055 -23.778 1.00 96.56 217 ALA A CA 1
ATOM 1638 C C . ALA A 1 217 ? 14.625 6.096 -23.262 1.00 96.56 217 ALA A C 1
ATOM 1640 O O . ALA A 1 217 ? 14.340 6.869 -22.349 1.00 96.56 217 ALA A O 1
ATOM 1641 N N . SER A 1 218 ? 13.732 5.252 -23.797 1.00 96.62 218 SER A N 1
ATOM 1642 C CA . SER A 1 218 ? 12.350 5.138 -23.307 1.00 96.62 218 SER A CA 1
ATOM 1643 C C . SER A 1 218 ? 12.277 4.555 -21.891 1.00 96.62 218 SER A C 1
ATOM 1645 O O . SER A 1 218 ? 11.429 4.953 -21.101 1.00 96.62 218 SER A O 1
ATOM 1647 N N . LEU A 1 219 ? 13.171 3.630 -21.530 1.00 96.00 219 LEU A N 1
ATOM 1648 C CA . LEU A 1 219 ? 13.258 3.114 -20.159 1.00 96.00 219 LEU A CA 1
ATOM 1649 C C . LEU A 1 219 ? 13.743 4.189 -19.180 1.00 96.00 219 LEU A C 1
ATOM 1651 O O . LEU A 1 219 ? 13.166 4.356 -18.106 1.00 96.00 219 LEU A O 1
ATOM 1655 N N . ASP A 1 220 ? 14.780 4.936 -19.556 1.00 93.94 220 ASP A N 1
ATOM 1656 C CA . ASP A 1 220 ? 15.344 5.997 -18.721 1.00 93.94 220 ASP A CA 1
ATOM 1657 C C . ASP A 1 220 ? 14.364 7.163 -18.530 1.00 93.94 220 ASP A C 1
ATOM 1659 O O . ASP A 1 220 ? 14.367 7.783 -17.467 1.00 93.94 220 ASP A O 1
ATOM 1663 N N . SER A 1 221 ? 13.488 7.443 -19.507 1.00 92.31 221 SER A N 1
ATOM 1664 C CA . SER A 1 221 ? 12.444 8.466 -19.354 1.00 92.31 221 SER A CA 1
ATOM 1665 C C . SER A 1 221 ? 11.365 8.097 -18.337 1.00 92.31 221 SER A C 1
ATOM 1667 O O . SER A 1 221 ? 10.715 8.994 -17.804 1.00 92.31 221 SER A O 1
ATOM 1669 N N . GLU A 1 222 ? 11.192 6.808 -18.041 1.00 89.81 222 GLU A N 1
ATOM 1670 C CA . GLU A 1 222 ? 10.250 6.338 -17.021 1.00 89.81 222 GLU A CA 1
ATOM 1671 C C . GLU A 1 222 ? 10.879 6.231 -15.625 1.00 89.81 222 GLU A C 1
ATOM 1673 O O . GLU A 1 222 ? 10.153 6.118 -14.630 1.00 89.81 222 GLU A O 1
ATOM 1678 N N . SER A 1 223 ? 12.212 6.280 -15.520 1.00 79.12 223 SER A N 1
ATOM 1679 C CA . SER A 1 223 ? 12.911 6.209 -14.236 1.00 79.12 223 SER A CA 1
ATOM 1680 C C . SER A 1 223 ? 12.489 7.373 -13.329 1.00 79.12 223 SER A C 1
ATOM 1682 O O . SER A 1 223 ? 12.486 8.537 -13.731 1.00 79.12 223 SER A O 1
ATOM 1684 N N . GLY A 1 224 ? 12.094 7.059 -12.092 1.00 69.25 224 GLY A N 1
ATOM 1685 C CA . GLY A 1 224 ? 11.623 8.049 -11.115 1.00 69.25 224 GLY A CA 1
ATOM 1686 C C . GLY A 1 224 ? 10.120 8.360 -11.160 1.00 69.25 224 GLY A C 1
ATOM 1687 O O . GLY A 1 224 ? 9.656 9.177 -10.371 1.00 69.25 224 GLY A O 1
ATOM 1688 N N . THR A 1 225 ? 9.336 7.689 -12.011 1.00 72.12 225 THR A N 1
ATOM 1689 C CA . THR A 1 225 ? 7.856 7.798 -12.039 1.00 72.12 225 THR A CA 1
ATOM 1690 C C . THR A 1 225 ? 7.151 6.768 -11.137 1.00 72.12 225 THR A C 1
ATOM 1692 O O . THR A 1 225 ? 6.014 6.380 -11.388 1.00 72.12 225 THR A O 1
ATOM 1695 N N . GLY A 1 226 ? 7.848 6.252 -10.118 1.00 70.31 226 GLY A N 1
ATOM 1696 C CA . GLY A 1 226 ? 7.450 5.042 -9.379 1.00 70.31 226 GLY A CA 1
ATOM 1697 C C . GLY A 1 226 ? 7.848 3.734 -10.084 1.00 70.31 226 GLY A C 1
ATOM 1698 O O . GLY A 1 226 ? 7.769 2.660 -9.493 1.00 70.31 226 GLY A O 1
ATOM 1699 N N . PHE A 1 227 ? 8.345 3.823 -11.322 1.00 82.75 227 PHE A N 1
ATOM 1700 C CA . PHE A 1 227 ? 8.975 2.731 -12.059 1.00 82.75 227 PHE A CA 1
ATOM 1701 C C . PHE A 1 227 ? 10.482 2.698 -11.759 1.00 82.75 227 PHE A C 1
ATOM 1703 O O . PHE A 1 227 ? 11.303 3.316 -12.438 1.00 82.75 227 PHE A O 1
ATOM 1710 N N . ASP A 1 228 ? 10.831 2.038 -10.655 1.00 83.56 228 ASP A N 1
ATOM 1711 C CA . ASP A 1 228 ? 12.146 2.149 -10.014 1.00 83.56 228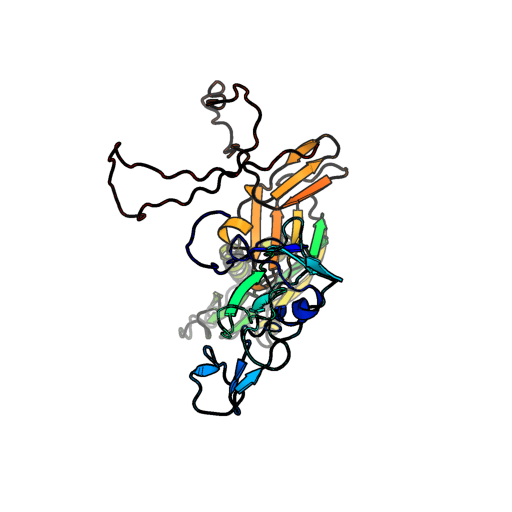 ASP A CA 1
ATOM 1712 C C . ASP A 1 228 ? 13.200 1.214 -10.637 1.00 83.56 228 ASP A C 1
ATOM 1714 O O . ASP A 1 228 ? 13.606 0.191 -10.065 1.00 83.56 228 ASP A O 1
ATOM 1718 N N . ILE A 1 229 ? 13.603 1.556 -11.864 1.00 90.75 229 ILE A N 1
ATOM 1719 C CA . ILE A 1 229 ? 14.677 0.895 -12.610 1.00 90.75 229 ILE A CA 1
ATOM 1720 C C . ILE A 1 229 ? 15.859 1.831 -12.880 1.00 90.75 229 ILE A C 1
ATOM 1722 O O . ILE A 1 229 ? 15.724 3.047 -13.011 1.00 90.75 229 ILE A O 1
ATOM 1726 N N . THR A 1 230 ? 17.031 1.225 -13.045 1.00 91.69 230 THR A N 1
ATOM 1727 C CA . THR A 1 230 ? 18.225 1.821 -13.648 1.00 91.69 230 THR A CA 1
ATOM 1728 C C . THR A 1 230 ? 18.629 0.986 -14.857 1.00 91.69 230 THR A C 1
ATOM 1730 O O . THR A 1 230 ? 18.630 -0.249 -14.785 1.00 91.69 230 THR A O 1
ATOM 1733 N N . THR A 1 231 ? 19.011 1.643 -15.953 1.00 95.69 231 THR A N 1
ATOM 1734 C CA . THR A 1 231 ? 19.537 0.964 -17.140 1.00 95.69 231 THR A CA 1
ATOM 1735 C C . THR A 1 231 ? 21.004 1.301 -17.397 1.00 95.69 231 THR A C 1
ATOM 1737 O O . THR A 1 231 ? 21.517 2.348 -17.005 1.00 95.69 231 THR A O 1
ATOM 1740 N N . SER A 1 232 ? 21.719 0.383 -18.042 1.00 95.19 232 SER A N 1
ATOM 1741 C CA . SER A 1 232 ? 23.063 0.623 -18.575 1.00 95.19 232 SER A CA 1
ATOM 1742 C C . SER A 1 232 ? 23.348 -0.328 -19.734 1.00 95.19 232 SER A C 1
ATOM 1744 O O . SER A 1 232 ? 22.697 -1.362 -19.865 1.00 95.19 232 SER A O 1
ATOM 1746 N N . THR A 1 233 ? 24.329 -0.016 -20.577 1.00 95.25 233 THR A N 1
ATOM 1747 C CA . THR A 1 233 ? 24.757 -0.942 -21.634 1.00 95.25 233 THR A CA 1
ATOM 1748 C C . THR A 1 233 ? 25.669 -2.021 -21.046 1.00 95.25 233 THR A C 1
ATOM 1750 O O . THR A 1 233 ? 26.629 -1.714 -20.335 1.00 95.25 233 THR A O 1
ATOM 1753 N N . ASP A 1 234 ? 25.389 -3.289 -21.343 1.00 92.56 234 ASP A N 1
ATOM 1754 C CA . ASP A 1 234 ? 26.225 -4.412 -20.924 1.00 92.56 234 ASP A CA 1
ATOM 1755 C C . ASP A 1 234 ? 27.483 -4.564 -21.808 1.00 92.56 234 ASP A C 1
ATOM 1757 O O . ASP A 1 234 ? 27.660 -3.899 -22.831 1.00 92.56 234 ASP A O 1
ATOM 1761 N N . SER A 1 235 ? 28.391 -5.470 -21.434 1.00 87.12 235 SER A N 1
ATOM 1762 C CA . SER A 1 235 ? 29.662 -5.701 -22.149 1.00 87.12 235 SER A CA 1
ATOM 1763 C C . SER A 1 235 ? 29.519 -6.324 -23.546 1.00 87.12 235 SER A C 1
ATOM 1765 O O . SER A 1 235 ? 30.511 -6.533 -24.245 1.00 87.12 235 SER A O 1
ATOM 1767 N N . THR A 1 236 ? 28.297 -6.644 -23.945 1.00 88.56 236 THR A N 1
ATOM 1768 C CA . THR A 1 236 ? 27.924 -7.361 -25.164 1.00 88.56 236 THR A CA 1
ATOM 1769 C C . THR A 1 236 ? 26.798 -6.646 -25.913 1.00 88.56 236 THR A C 1
ATOM 1771 O O . THR A 1 236 ? 26.071 -7.286 -26.671 1.00 88.56 236 THR A O 1
ATOM 1774 N N . ASP A 1 237 ? 26.669 -5.334 -25.703 1.00 90.75 237 ASP A N 1
ATOM 1775 C CA . ASP A 1 237 ? 25.750 -4.450 -26.424 1.00 90.75 237 ASP A CA 1
ATOM 1776 C C . ASP A 1 237 ? 24.249 -4.680 -26.126 1.00 90.75 237 ASP A C 1
ATOM 1778 O O . ASP A 1 237 ? 23.391 -4.300 -26.920 1.00 90.75 237 ASP A O 1
ATOM 1782 N N . GLY A 1 238 ? 23.918 -5.304 -24.989 1.00 96.12 238 GLY A N 1
ATOM 1783 C CA . GLY A 1 238 ? 22.559 -5.413 -24.441 1.00 96.12 238 GLY A CA 1
ATOM 1784 C C . GLY A 1 238 ? 22.236 -4.314 -23.422 1.00 96.12 238 GLY A C 1
ATOM 1785 O O . GLY A 1 238 ? 23.120 -3.581 -22.986 1.00 96.12 238 GLY A O 1
ATOM 1786 N N . ILE A 1 239 ? 20.972 -4.215 -23.014 1.00 98.00 239 ILE A N 1
ATOM 1787 C CA . ILE A 1 239 ? 20.508 -3.313 -21.952 1.00 98.00 239 ILE A CA 1
ATOM 1788 C C . ILE A 1 239 ? 20.478 -4.103 -20.645 1.00 98.00 239 ILE A C 1
ATOM 1790 O O . ILE A 1 239 ? 19.648 -4.995 -20.473 1.00 98.00 239 ILE A O 1
ATOM 1794 N N . LEU A 1 240 ? 21.383 -3.788 -19.722 1.00 97.31 240 LEU A N 1
ATOM 1795 C CA . LEU A 1 240 ? 21.318 -4.249 -18.341 1.00 97.31 240 LEU A CA 1
ATOM 1796 C C . LEU A 1 240 ? 20.261 -3.421 -17.608 1.00 97.31 240 LEU A C 1
ATOM 1798 O O . LEU A 1 240 ? 20.437 -2.221 -17.413 1.00 97.31 240 LEU A O 1
ATOM 1802 N N . ILE A 1 241 ? 19.190 -4.080 -17.184 1.00 96.25 241 ILE A N 1
ATOM 1803 C CA . ILE A 1 241 ? 18.069 -3.499 -16.450 1.00 96.25 241 ILE A CA 1
ATOM 1804 C C . ILE A 1 241 ? 18.145 -4.001 -15.012 1.00 96.25 241 ILE A C 1
ATOM 1806 O O . ILE A 1 241 ? 18.222 -5.205 -14.744 1.00 96.25 241 ILE A O 1
ATOM 1810 N N . SER A 1 242 ? 18.138 -3.063 -14.077 1.00 94.00 242 SER A N 1
ATOM 1811 C CA . SER A 1 242 ? 18.294 -3.327 -12.656 1.00 94.00 242 SER A CA 1
ATOM 1812 C C . SER A 1 242 ? 17.191 -2.605 -11.896 1.00 94.00 242 SER A C 1
ATOM 1814 O O . SER A 1 242 ? 16.999 -1.414 -12.100 1.00 94.00 242 SER A O 1
ATOM 1816 N N . GLY A 1 243 ? 16.445 -3.313 -11.050 1.00 92.00 243 GLY A N 1
ATOM 1817 C CA . GLY A 1 243 ? 15.455 -2.682 -10.176 1.00 92.00 243 GLY A CA 1
ATOM 1818 C C . GLY A 1 243 ? 16.094 -2.232 -8.868 1.00 92.00 243 GLY A C 1
ATOM 1819 O O . GLY A 1 243 ? 17.066 -2.850 -8.417 1.00 92.00 243 GLY A O 1
ATOM 1820 N N . ALA A 1 244 ? 15.573 -1.174 -8.245 1.00 85.94 244 ALA A N 1
ATOM 1821 C CA . ALA A 1 244 ? 16.119 -0.690 -6.979 1.00 85.94 244 ALA A CA 1
ATOM 1822 C C . ALA A 1 244 ? 15.993 -1.747 -5.878 1.00 85.94 244 ALA A C 1
ATOM 1824 O O . ALA A 1 244 ? 17.008 -2.287 -5.455 1.00 85.94 244 ALA A O 1
ATOM 1825 N N . ALA A 1 245 ? 14.775 -2.111 -5.467 1.00 88.19 245 ALA A N 1
ATOM 1826 C CA . ALA A 1 245 ? 14.537 -3.120 -4.424 1.00 88.19 245 ALA A CA 1
ATOM 1827 C C . ALA A 1 245 ? 14.033 -4.476 -4.946 1.00 88.19 245 ALA A C 1
ATOM 1829 O O . ALA A 1 245 ? 14.093 -5.476 -4.227 1.00 88.19 245 ALA A O 1
ATOM 1830 N N . PHE A 1 246 ? 13.553 -4.527 -6.189 1.00 92.44 246 PHE A N 1
ATOM 1831 C CA . PHE A 1 246 ? 12.901 -5.701 -6.765 1.00 92.44 246 PHE A CA 1
ATOM 1832 C C . PHE A 1 246 ? 13.633 -6.178 -8.016 1.00 92.44 246 PHE A C 1
ATOM 1834 O O . PHE A 1 246 ? 14.216 -5.385 -8.752 1.00 92.44 246 PHE A O 1
ATOM 1841 N N . SER A 1 247 ? 13.606 -7.488 -8.272 1.00 94.69 247 SER A N 1
ATOM 1842 C CA . SER A 1 247 ? 14.149 -8.018 -9.527 1.00 94.69 247 SER A CA 1
ATOM 1843 C C . SER A 1 247 ? 13.188 -7.673 -10.668 1.00 94.69 247 SER A C 1
ATOM 1845 O O . SER A 1 247 ? 12.010 -8.016 -10.548 1.00 94.69 247 SER A O 1
ATOM 1847 N N . PRO A 1 248 ? 13.644 -7.023 -11.751 1.00 95.25 248 PRO A N 1
ATOM 1848 C CA . PRO A 1 248 ? 12.792 -6.759 -12.898 1.00 95.25 248 PRO A CA 1
ATOM 1849 C C . PRO A 1 248 ? 12.378 -8.070 -13.575 1.00 95.25 248 PRO A C 1
ATOM 1851 O O . PRO A 1 248 ? 13.176 -9.001 -13.706 1.00 95.25 248 PRO A O 1
ATOM 1854 N N . ILE A 1 249 ? 11.131 -8.120 -14.030 1.00 95.69 249 ILE A N 1
ATOM 1855 C CA . ILE A 1 249 ? 10.574 -9.188 -14.862 1.00 95.69 249 ILE A CA 1
ATOM 1856 C C . ILE A 1 249 ? 10.200 -8.558 -16.198 1.00 95.69 249 ILE A C 1
ATOM 1858 O O . ILE A 1 249 ? 9.469 -7.572 -16.220 1.00 95.69 249 ILE A O 1
ATOM 1862 N N . ILE A 1 250 ? 10.696 -9.118 -17.301 1.00 97.62 250 ILE A N 1
ATOM 1863 C CA . ILE A 1 250 ? 10.438 -8.625 -18.658 1.00 97.62 250 ILE A CA 1
ATOM 1864 C C . ILE A 1 250 ? 9.649 -9.694 -19.408 1.00 97.62 250 ILE A C 1
ATOM 1866 O O . ILE A 1 250 ? 10.076 -10.847 -19.470 1.00 97.62 250 ILE A O 1
ATOM 1870 N N . THR A 1 251 ? 8.509 -9.309 -19.974 1.00 98.00 251 THR A N 1
ATOM 1871 C CA . THR A 1 251 ? 7.593 -10.206 -20.685 1.00 98.00 251 THR A CA 1
ATOM 1872 C C . THR A 1 251 ? 7.293 -9.635 -22.071 1.00 98.00 251 THR A C 1
ATOM 1874 O O . THR A 1 251 ? 6.432 -8.767 -22.186 1.00 98.00 251 THR A O 1
ATOM 1877 N N . PRO A 1 252 ? 8.007 -10.074 -23.120 1.00 97.69 252 PRO A N 1
ATOM 1878 C CA . PRO A 1 252 ? 7.690 -9.727 -24.496 1.00 97.69 252 PRO A CA 1
ATOM 1879 C C . PRO A 1 252 ? 6.499 -10.554 -24.973 1.00 97.69 252 PRO A C 1
ATOM 1881 O O . PRO A 1 252 ? 6.401 -11.751 -24.661 1.00 97.69 252 PRO A O 1
ATOM 1884 N N . ASP A 1 253 ? 5.618 -9.937 -25.750 1.00 97.69 253 ASP A N 1
ATOM 1885 C CA . ASP A 1 253 ? 4.569 -10.668 -26.448 1.00 97.69 253 ASP A CA 1
ATOM 1886 C C . ASP A 1 253 ? 5.144 -11.564 -27.563 1.00 97.69 253 ASP A C 1
ATOM 1888 O O . ASP A 1 253 ? 6.360 -11.677 -27.758 1.00 97.69 253 ASP A O 1
ATOM 1892 N N . SER A 1 254 ? 4.269 -12.274 -28.276 1.00 95.81 254 SER A N 1
ATOM 1893 C CA . SER A 1 254 ? 4.690 -13.193 -29.336 1.00 95.81 254 SER A CA 1
ATOM 1894 C C . SER A 1 254 ? 5.418 -12.511 -30.489 1.00 95.81 254 SER A C 1
ATOM 1896 O O . SER A 1 254 ? 6.292 -13.134 -31.094 1.00 95.81 254 SER A O 1
ATOM 1898 N N . ASP A 1 255 ? 5.071 -11.267 -30.794 1.00 95.56 255 ASP A N 1
ATOM 1899 C CA . ASP A 1 255 ? 5.590 -10.545 -31.947 1.00 95.56 255 ASP A CA 1
ATOM 1900 C C . ASP A 1 255 ? 6.951 -9.920 -31.614 1.00 95.56 255 ASP A C 1
ATOM 1902 O O . ASP A 1 255 ? 7.923 -10.079 -32.363 1.00 95.56 255 ASP A O 1
ATOM 1906 N N . ALA A 1 256 ? 7.089 -9.364 -30.410 1.00 95.88 256 ALA A N 1
ATOM 1907 C CA . ALA A 1 256 ? 8.339 -8.841 -29.879 1.00 95.88 256 ALA A CA 1
ATOM 1908 C C . ALA A 1 256 ? 9.388 -9.934 -29.614 1.00 95.88 256 ALA A C 1
ATOM 1910 O O . ALA A 1 256 ? 10.585 -9.661 -29.705 1.00 95.88 256 ALA A O 1
ATOM 1911 N N . GLN A 1 257 ? 8.994 -11.186 -29.343 1.00 96.25 257 GLN A N 1
ATOM 1912 C CA . GLN A 1 257 ? 9.928 -12.314 -29.148 1.00 96.25 257 GLN A CA 1
ATOM 1913 C C . GLN A 1 257 ? 10.788 -12.641 -30.377 1.00 96.25 257 GLN A C 1
ATOM 1915 O O . GLN A 1 257 ? 11.820 -13.304 -30.247 1.00 96.25 257 GLN A O 1
ATOM 1920 N N . SER A 1 258 ? 10.388 -12.193 -31.569 1.00 91.62 258 SER A N 1
ATOM 1921 C CA . SER A 1 258 ? 11.198 -12.347 -32.782 1.00 91.62 258 SER A CA 1
ATOM 1922 C C . SER A 1 258 ? 12.442 -11.446 -32.782 1.00 91.62 258 SER A C 1
ATOM 1924 O O . SER A 1 258 ? 13.458 -11.797 -33.382 1.00 91.62 258 SER A O 1
ATOM 1926 N N . VAL A 1 259 ? 12.395 -10.327 -32.050 1.00 96.31 259 VAL A N 1
ATOM 1927 C CA . VAL A 1 259 ? 13.455 -9.308 -32.006 1.00 96.31 259 VAL A CA 1
ATOM 1928 C C . VAL A 1 259 ? 14.088 -9.197 -30.624 1.00 96.31 259 VAL A C 1
ATOM 1930 O O . VAL A 1 259 ? 15.266 -8.874 -30.518 1.00 96.31 259 VAL A O 1
ATOM 1933 N N . LEU A 1 260 ? 13.362 -9.487 -29.552 1.00 97.81 260 LEU A N 1
ATOM 1934 C CA . LEU A 1 260 ? 13.853 -9.355 -28.188 1.00 97.81 260 LEU A CA 1
ATOM 1935 C C . LEU A 1 260 ? 14.266 -10.707 -27.612 1.00 97.81 260 LEU A C 1
ATOM 1937 O O . LEU A 1 260 ? 13.543 -11.696 -27.693 1.00 97.81 260 LEU A O 1
ATOM 1941 N N . SER A 1 261 ? 15.423 -10.735 -26.954 1.00 96.81 261 SER A N 1
ATOM 1942 C CA . SER A 1 261 ? 15.827 -11.869 -26.120 1.00 96.81 261 SER A CA 1
ATOM 1943 C C . SER A 1 261 ? 16.240 -11.399 -24.734 1.00 96.81 261 SER A C 1
ATOM 1945 O O . SER A 1 261 ? 16.850 -10.341 -24.578 1.00 96.81 261 SER A O 1
ATOM 1947 N N . ILE A 1 262 ? 15.877 -12.188 -23.725 1.00 97.62 262 ILE A N 1
ATOM 1948 C CA . ILE A 1 262 ? 16.061 -11.849 -22.315 1.00 97.62 262 ILE A CA 1
ATOM 1949 C C . ILE A 1 262 ? 16.929 -12.916 -21.667 1.00 97.62 262 ILE A C 1
ATOM 1951 O O . ILE A 1 262 ? 16.754 -14.114 -21.899 1.00 97.62 262 ILE A O 1
ATOM 1955 N N . SER A 1 263 ? 17.878 -12.475 -20.854 1.00 96.75 263 SER A N 1
ATOM 1956 C CA . SER A 1 263 ? 18.730 -13.356 -20.066 1.00 96.75 263 SER A CA 1
ATOM 1957 C C . SER A 1 263 ? 18.992 -12.769 -18.691 1.00 96.75 263 SER A C 1
ATOM 1959 O O . SER A 1 263 ? 19.073 -11.552 -18.540 1.00 96.75 263 SER A O 1
ATOM 1961 N N . ASP A 1 264 ? 19.208 -13.640 -17.712 1.00 95.56 264 ASP A N 1
ATOM 1962 C CA . ASP A 1 264 ? 19.605 -13.225 -16.373 1.00 95.56 264 ASP A CA 1
ATOM 1963 C C . ASP A 1 264 ? 20.961 -12.506 -16.377 1.00 95.56 264 ASP A C 1
ATOM 1965 O O . ASP A 1 264 ? 21.941 -12.971 -16.966 1.00 95.56 264 ASP A O 1
ATOM 1969 N N . GLY A 1 265 ? 21.018 -11.396 -15.648 1.00 92.44 265 GLY A N 1
ATOM 1970 C CA . GLY A 1 265 ? 22.240 -10.704 -15.269 1.00 92.44 265 GLY A CA 1
ATOM 1971 C C . GLY A 1 265 ? 22.770 -11.147 -13.900 1.00 92.44 265 GLY A C 1
ATOM 1972 O O . GLY A 1 265 ? 22.477 -12.230 -13.388 1.00 92.44 265 GLY A O 1
ATOM 1973 N N . ASN A 1 266 ? 23.583 -10.283 -13.291 1.00 93.38 266 ASN A N 1
ATOM 1974 C CA . ASN A 1 266 ? 24.183 -10.541 -11.982 1.00 93.38 266 ASN A CA 1
ATOM 1975 C C . ASN A 1 266 ? 23.161 -10.433 -10.837 1.00 93.38 266 ASN A C 1
ATOM 1977 O O . ASN A 1 266 ? 22.166 -9.713 -10.936 1.00 93.38 266 ASN A O 1
ATOM 1981 N N . LEU A 1 267 ? 23.457 -11.117 -9.727 1.00 95.56 267 LEU A N 1
ATOM 1982 C CA . LEU A 1 267 ? 22.823 -10.850 -8.437 1.00 95.56 267 LEU A CA 1
ATOM 1983 C C . LEU A 1 267 ? 23.525 -9.677 -7.757 1.00 95.56 267 LEU A C 1
ATOM 1985 O O . LEU A 1 267 ? 24.753 -9.675 -7.646 1.00 95.56 267 LEU A O 1
ATOM 1989 N N . GLU A 1 268 ? 22.749 -8.725 -7.259 1.00 93.38 268 GLU A N 1
ATOM 1990 C CA . GLU A 1 268 ? 23.252 -7.542 -6.577 1.00 93.38 268 GLU A CA 1
ATOM 1991 C C . GLU A 1 268 ? 22.541 -7.356 -5.238 1.00 93.38 268 GLU A C 1
ATOM 1993 O O . GLU A 1 268 ? 21.318 -7.435 -5.151 1.00 93.38 268 GLU A O 1
ATOM 1998 N N . GLN A 1 269 ? 23.318 -7.129 -4.180 1.00 93.44 269 GLN A N 1
ATOM 1999 C CA . GLN A 1 269 ? 22.781 -6.812 -2.864 1.00 93.44 269 GLN A CA 1
ATOM 2000 C C . GLN A 1 269 ? 22.752 -5.297 -2.674 1.00 93.44 269 GLN A C 1
ATOM 2002 O O . GLN A 1 269 ? 23.787 -4.639 -2.759 1.00 93.44 269 GLN A O 1
ATOM 2007 N N . ARG A 1 270 ? 21.581 -4.760 -2.342 1.00 91.69 270 ARG A N 1
ATOM 2008 C CA . ARG A 1 270 ? 21.336 -3.323 -2.188 1.00 91.69 270 ARG A CA 1
ATOM 2009 C C . ARG A 1 270 ? 21.606 -2.857 -0.771 1.00 91.69 270 ARG A C 1
ATOM 2011 O O . ARG A 1 270 ? 20.700 -2.717 0.042 1.00 91.69 270 ARG A O 1
ATOM 2018 N N . LYS A 1 271 ? 22.878 -2.688 -0.436 1.00 91.62 271 LYS A N 1
ATOM 2019 C CA . LYS A 1 271 ? 23.332 -2.516 0.951 1.00 91.62 271 LYS A CA 1
ATOM 2020 C C . LYS A 1 271 ? 22.891 -1.221 1.633 1.00 91.62 271 LYS A C 1
ATOM 2022 O O . LYS A 1 271 ? 23.091 -1.125 2.839 1.00 91.62 271 LYS A O 1
ATOM 2027 N N . ASN A 1 272 ? 22.319 -0.286 0.888 1.00 91.50 272 ASN A N 1
ATOM 2028 C CA . ASN A 1 272 ? 21.781 1.006 1.308 1.00 91.50 272 ASN A CA 1
ATOM 2029 C C . ASN A 1 272 ? 20.241 1.045 1.361 1.00 91.50 272 ASN A C 1
ATOM 2031 O O . ASN A 1 272 ? 19.682 2.072 1.743 1.00 91.50 272 ASN A O 1
ATOM 2035 N N . LEU A 1 273 ? 19.554 -0.038 0.971 1.00 93.06 273 LEU A N 1
ATOM 2036 C CA . LEU A 1 273 ? 18.094 -0.064 0.868 1.00 93.06 273 LEU A CA 1
ATOM 2037 C C . LEU A 1 273 ? 17.428 -0.882 1.977 1.00 93.06 273 LEU A C 1
ATOM 2039 O O . LEU A 1 273 ? 17.922 -1.933 2.409 1.00 93.06 273 LEU A O 1
ATOM 2043 N N . ILE A 1 274 ? 16.245 -0.419 2.378 1.00 91.81 274 ILE A N 1
ATOM 2044 C CA . ILE A 1 274 ? 15.288 -1.165 3.197 1.00 91.81 274 ILE A CA 1
ATOM 2045 C C . ILE A 1 274 ? 13.922 -1.105 2.515 1.00 91.81 274 ILE A C 1
ATOM 2047 O O . ILE A 1 274 ? 13.454 -0.027 2.172 1.00 91.81 274 ILE A O 1
ATOM 2051 N N . THR A 1 275 ? 13.262 -2.247 2.354 1.00 91.38 275 THR A N 1
ATOM 2052 C CA . THR A 1 275 ? 11.880 -2.328 1.867 1.00 91.38 275 THR A CA 1
ATOM 2053 C C . THR A 1 275 ? 10.950 -2.621 3.032 1.00 91.38 275 THR A C 1
ATOM 2055 O O . THR A 1 275 ? 11.151 -3.604 3.744 1.00 91.38 275 THR A O 1
ATOM 2058 N N . VAL A 1 276 ? 9.934 -1.790 3.224 1.00 90.12 276 VAL A N 1
ATOM 2059 C CA . VAL A 1 276 ? 8.891 -1.958 4.238 1.00 90.12 276 VAL A CA 1
ATOM 2060 C C . VAL A 1 276 ? 7.603 -2.384 3.549 1.00 90.12 276 VAL A C 1
ATOM 2062 O O . VAL A 1 276 ? 7.226 -1.798 2.538 1.00 90.12 276 VAL A O 1
ATOM 2065 N N . TYR A 1 277 ? 6.949 -3.396 4.107 1.00 86.75 277 TYR A N 1
ATOM 2066 C CA . TYR A 1 277 ? 5.655 -3.903 3.668 1.00 86.75 277 TYR A CA 1
ATOM 2067 C C . TYR A 1 277 ? 4.619 -3.535 4.723 1.00 86.75 277 TYR A C 1
ATOM 2069 O O . TYR A 1 277 ? 4.799 -3.867 5.902 1.00 86.75 277 TYR A O 1
ATOM 2077 N N . PHE A 1 278 ? 3.571 -2.842 4.298 1.00 85.25 278 PHE A N 1
ATOM 2078 C CA . PHE A 1 278 ? 2.409 -2.509 5.108 1.00 85.25 278 PHE A CA 1
ATOM 2079 C C . PHE A 1 278 ? 1.260 -3.467 4.792 1.00 85.25 278 PHE A C 1
ATOM 2081 O O . PHE A 1 278 ? 1.273 -4.150 3.767 1.00 85.25 278 PHE A O 1
ATOM 2088 N N . ASN A 1 279 ? 0.272 -3.541 5.677 1.00 76.88 279 ASN A N 1
ATOM 2089 C CA . ASN A 1 279 ? -0.944 -4.290 5.405 1.00 76.88 279 ASN A CA 1
ATOM 2090 C C . ASN A 1 279 ? -1.719 -3.637 4.251 1.00 76.88 279 ASN A C 1
ATOM 2092 O O . ASN A 1 279 ? -1.968 -2.438 4.239 1.00 76.88 279 ASN A O 1
ATOM 2096 N N . ALA A 1 280 ? -2.137 -4.447 3.282 1.00 73.81 280 ALA A N 1
ATOM 2097 C CA . ALA A 1 280 ? -2.746 -3.952 2.044 1.00 73.81 280 ALA A CA 1
ATOM 2098 C C . ALA A 1 280 ? -4.146 -3.329 2.215 1.00 73.81 280 ALA A C 1
ATOM 2100 O O . ALA A 1 280 ? -4.691 -2.796 1.257 1.00 73.81 280 ALA A O 1
ATOM 2101 N N . ASN A 1 281 ? -4.751 -3.435 3.401 1.00 68.06 281 ASN A N 1
ATOM 2102 C CA . ASN A 1 281 ? -6.106 -2.936 3.649 1.00 68.06 281 ASN A CA 1
ATOM 2103 C C . ASN A 1 281 ? -6.132 -1.487 4.145 1.00 68.06 281 ASN A C 1
ATOM 2105 O O . ASN A 1 281 ? -7.179 -0.856 4.055 1.00 68.06 281 ASN A O 1
ATOM 2109 N N . ASP A 1 282 ? -5.000 -0.982 4.644 1.00 68.19 282 ASP A N 1
ATOM 2110 C CA . ASP A 1 282 ? -4.886 0.347 5.237 1.00 68.19 282 ASP A CA 1
ATOM 2111 C C . ASP A 1 282 ? -3.719 1.064 4.551 1.00 68.19 282 ASP A C 1
ATOM 2113 O O . ASP A 1 282 ? -2.566 1.001 4.984 1.00 68.19 282 ASP A O 1
ATOM 2117 N N . GLU A 1 283 ? -4.005 1.687 3.408 1.00 74.00 283 GLU A N 1
ATOM 2118 C CA . GLU A 1 283 ? -3.001 2.425 2.644 1.00 74.00 283 GLU A CA 1
ATOM 2119 C C . GLU A 1 283 ? -2.488 3.630 3.442 1.00 74.00 283 GLU A C 1
ATOM 2121 O O . GLU A 1 283 ? -3.238 4.334 4.122 1.00 74.00 283 GLU A O 1
ATOM 2126 N N . LEU A 1 284 ? -1.184 3.891 3.347 1.00 74.94 284 LEU A N 1
ATOM 2127 C CA . LEU A 1 284 ? -0.628 5.129 3.872 1.00 74.94 284 LEU A CA 1
ATOM 2128 C C . LEU A 1 284 ? -0.953 6.275 2.917 1.00 74.94 284 LEU A C 1
ATOM 2130 O O . LEU A 1 284 ? -0.826 6.136 1.701 1.00 74.94 284 LEU A O 1
ATOM 2134 N N . GLU A 1 285 ? -1.252 7.446 3.476 1.00 78.25 285 GLU A N 1
ATOM 2135 C CA . GLU A 1 285 ? -1.330 8.677 2.694 1.00 78.25 285 GLU A CA 1
ATOM 2136 C C . GLU A 1 285 ? -0.001 8.907 1.958 1.00 78.25 285 GLU A C 1
ATOM 2138 O O . GLU A 1 285 ? 1.054 9.038 2.588 1.00 78.25 285 GLU A O 1
ATOM 2143 N N . GLN A 1 286 ? -0.049 8.964 0.622 1.00 79.56 286 GLN A N 1
ATOM 2144 C CA . GLN A 1 286 ? 1.144 8.910 -0.229 1.00 79.56 286 GLN A CA 1
ATOM 2145 C C . GLN A 1 286 ? 2.169 9.995 0.122 1.00 79.56 286 GLN A C 1
ATOM 2147 O O . GLN A 1 286 ? 3.360 9.716 0.244 1.00 79.56 286 GLN A O 1
ATOM 2152 N N . SER A 1 287 ? 1.708 11.226 0.356 1.00 77.44 287 SER A N 1
ATOM 2153 C CA . SER A 1 287 ? 2.589 12.351 0.695 1.00 77.44 287 SER A CA 1
ATOM 2154 C C . SER A 1 287 ? 3.346 12.160 2.020 1.00 77.44 287 SER A C 1
ATOM 2156 O O . SER A 1 287 ? 4.497 12.586 2.143 1.00 77.44 287 SER A O 1
ATOM 2158 N N . SER A 1 288 ? 2.739 11.475 2.992 1.00 78.62 288 SER A N 1
ATOM 2159 C CA . SER A 1 288 ? 3.390 11.098 4.250 1.00 78.62 288 SER A CA 1
ATOM 2160 C C . SER A 1 288 ? 4.298 9.884 4.065 1.00 78.62 288 SER A C 1
ATOM 2162 O O . SER A 1 288 ? 5.420 9.875 4.571 1.00 78.62 288 SER A O 1
ATOM 2164 N N . ALA A 1 289 ? 3.849 8.886 3.301 1.00 84.81 289 ALA A N 1
ATOM 2165 C CA . ALA A 1 289 ? 4.588 7.656 3.033 1.00 84.81 289 ALA A CA 1
ATOM 2166 C C . ALA A 1 289 ? 5.881 7.888 2.240 1.00 84.81 289 ALA A C 1
ATOM 2168 O O . ALA A 1 289 ? 6.848 7.159 2.443 1.00 84.81 289 ALA A O 1
ATOM 2169 N N . GLU A 1 290 ? 5.912 8.893 1.364 1.00 87.19 290 GLU A N 1
ATOM 2170 C CA . GLU A 1 290 ? 7.087 9.287 0.575 1.00 87.19 290 GLU A CA 1
ATOM 2171 C C . GLU A 1 290 ? 7.990 10.295 1.308 1.00 87.19 290 GLU A C 1
ATOM 2173 O O . GLU A 1 290 ? 9.090 10.604 0.848 1.00 87.19 290 GLU A O 1
ATOM 2178 N N . SER A 1 291 ? 7.571 10.800 2.473 1.00 84.62 291 SER A N 1
ATOM 2179 C CA . SER A 1 291 ? 8.376 11.721 3.274 1.00 84.62 291 SER A CA 1
ATOM 2180 C C . SER A 1 291 ? 9.514 10.974 3.977 1.00 84.62 291 SER A C 1
ATOM 2182 O O . SER A 1 291 ? 9.253 10.145 4.855 1.00 84.62 291 SER A O 1
ATOM 2184 N N . PRO A 1 292 ? 10.799 11.300 3.719 1.00 88.88 292 PRO A N 1
ATOM 2185 C CA . PRO A 1 292 ? 11.899 10.656 4.434 1.00 88.88 292 PRO A CA 1
ATOM 2186 C C . PRO A 1 292 ? 11.854 10.878 5.951 1.00 88.88 292 PRO A C 1
ATOM 2188 O O . PRO A 1 292 ? 12.349 10.049 6.708 1.00 88.88 292 PRO A O 1
ATOM 2191 N N . ALA A 1 293 ? 11.222 11.961 6.416 1.00 83.88 293 ALA A N 1
ATOM 2192 C CA . ALA A 1 293 ? 11.054 12.251 7.840 1.00 83.88 293 ALA A CA 1
ATOM 2193 C C . ALA A 1 293 ? 10.105 11.273 8.560 1.00 83.88 293 ALA A C 1
ATOM 2195 O O . ALA A 1 293 ? 10.121 11.205 9.789 1.00 83.88 293 ALA A O 1
ATOM 2196 N N . PHE A 1 294 ? 9.304 10.504 7.815 1.00 83.06 294 PHE A N 1
ATOM 2197 C CA . PHE A 1 294 ? 8.424 9.467 8.353 1.00 83.06 294 PHE A CA 1
ATOM 2198 C C . PHE A 1 294 ? 9.186 8.199 8.775 1.00 83.06 294 PHE A C 1
ATOM 2200 O O . PHE A 1 294 ? 8.633 7.335 9.455 1.00 83.06 294 PHE A O 1
ATOM 2207 N N . TYR A 1 295 ? 10.470 8.083 8.414 1.00 86.44 295 TYR A N 1
ATOM 2208 C CA . TYR A 1 295 ? 11.294 6.908 8.682 1.00 86.44 295 TYR A CA 1
ATOM 2209 C C . TYR A 1 295 ? 12.617 7.297 9.323 1.00 86.44 295 TYR A C 1
ATOM 2211 O O . TYR A 1 295 ? 13.267 8.269 8.949 1.00 86.44 295 TYR A O 1
ATOM 2219 N N . ARG A 1 296 ? 13.081 6.477 10.263 1.00 85.25 296 ARG A N 1
ATOM 2220 C CA . ARG A 1 296 ? 14.406 6.638 10.863 1.00 85.25 296 ARG A CA 1
ATOM 2221 C C . ARG A 1 296 ? 15.024 5.300 11.188 1.00 85.25 296 ARG A C 1
ATOM 2223 O O . ARG A 1 296 ? 14.389 4.430 11.782 1.00 85.25 296 ARG A O 1
ATOM 2230 N N . LEU A 1 297 ? 16.293 5.172 10.851 1.00 86.75 297 LEU A N 1
ATOM 2231 C CA . LEU A 1 297 ? 17.111 4.032 11.207 1.00 86.75 297 LEU A CA 1
ATOM 2232 C C . LEU A 1 297 ? 18.040 4.444 12.346 1.00 86.75 297 LEU A C 1
ATOM 2234 O O . LEU A 1 297 ? 18.822 5.381 12.210 1.00 86.75 297 LEU A O 1
ATOM 2238 N N . ILE A 1 298 ? 17.928 3.769 13.486 1.00 85.31 298 ILE A N 1
ATOM 2239 C CA . ILE A 1 298 ? 18.673 4.096 14.702 1.00 85.31 298 ILE A CA 1
ATOM 2240 C C . ILE A 1 298 ? 19.690 2.992 14.963 1.00 85.31 298 ILE A C 1
ATOM 2242 O O . ILE A 1 298 ? 19.310 1.835 15.153 1.00 85.31 298 ILE A O 1
ATOM 2246 N N . SER A 1 299 ? 20.977 3.328 14.977 1.00 84.44 299 SER A N 1
ATOM 2247 C CA . SER A 1 299 ? 22.036 2.378 15.329 1.00 84.44 299 SER A CA 1
ATOM 2248 C C . SER A 1 299 ? 21.954 1.995 16.811 1.00 84.44 299 SER A C 1
ATOM 2250 O O . SER A 1 299 ? 21.409 2.730 17.636 1.00 84.44 299 SER A O 1
ATOM 2252 N N . THR A 1 300 ? 22.560 0.874 17.207 1.00 84.00 300 THR A N 1
ATOM 2253 C CA . THR A 1 300 ? 22.690 0.526 18.638 1.00 84.00 300 THR A CA 1
ATOM 2254 C C . THR A 1 300 ? 23.471 1.555 19.457 1.00 84.00 300 THR A C 1
ATOM 2256 O O . THR A 1 300 ? 23.365 1.555 20.682 1.00 84.00 300 THR A O 1
ATOM 2259 N N . ASN A 1 301 ? 24.237 2.429 18.801 1.00 85.75 301 ASN A N 1
ATOM 2260 C CA . ASN A 1 301 ? 24.963 3.522 19.445 1.00 85.75 301 ASN A CA 1
ATOM 2261 C C . ASN A 1 301 ? 24.102 4.791 19.594 1.00 85.75 301 ASN A C 1
ATOM 2263 O O . ASN A 1 301 ? 24.534 5.744 20.237 1.00 85.75 301 ASN A O 1
ATOM 2267 N N . GLY A 1 302 ? 22.883 4.790 19.042 1.00 82.25 302 GLY A N 1
ATOM 2268 C CA . GLY A 1 302 ? 21.943 5.907 19.083 1.00 82.25 302 GLY A CA 1
ATOM 2269 C C . GLY A 1 302 ? 22.040 6.865 17.894 1.00 82.25 302 GLY A C 1
ATOM 2270 O O . GLY A 1 302 ? 21.329 7.867 17.888 1.00 82.25 302 GLY A O 1
ATOM 2271 N N . ASP A 1 303 ? 22.877 6.574 16.894 1.00 85.88 303 ASP A N 1
ATOM 2272 C CA . ASP A 1 303 ? 22.982 7.404 15.690 1.00 85.88 303 ASP A CA 1
ATOM 2273 C C . ASP A 1 303 ? 21.710 7.278 14.856 1.00 85.88 303 ASP A C 1
ATOM 2275 O O . ASP A 1 303 ? 21.253 6.167 14.582 1.00 85.88 303 ASP A O 1
ATOM 2279 N N . VAL A 1 304 ? 21.155 8.416 14.443 1.00 86.50 304 VAL A N 1
ATOM 2280 C CA . VAL A 1 304 ? 19.928 8.484 13.646 1.00 86.50 304 VAL A CA 1
ATOM 2281 C C . VAL A 1 304 ? 20.286 8.753 12.191 1.00 86.50 304 VAL A C 1
ATOM 2283 O O . VAL A 1 304 ? 20.944 9.746 11.881 1.00 86.50 304 VAL A O 1
ATOM 2286 N N . MET A 1 305 ? 19.816 7.884 11.302 1.00 88.12 305 MET A N 1
ATOM 2287 C CA . MET A 1 305 ? 19.886 8.053 9.856 1.00 88.12 305 MET A CA 1
ATOM 2288 C C . MET A 1 305 ? 18.474 8.190 9.298 1.00 88.12 305 MET A C 1
ATOM 2290 O O . MET A 1 305 ? 17.571 7.448 9.690 1.00 88.12 305 MET A O 1
ATOM 2294 N N . LEU A 1 306 ? 18.304 9.130 8.377 1.00 88.88 306 LEU A N 1
ATOM 2295 C CA . LEU A 1 306 ? 17.083 9.295 7.598 1.00 88.88 306 LEU A CA 1
ATOM 2296 C C . LEU A 1 306 ? 17.347 8.791 6.177 1.00 88.88 306 LEU A C 1
ATOM 2298 O O . LEU A 1 306 ? 18.486 8.923 5.710 1.00 88.88 306 LEU A O 1
ATOM 2302 N N . PRO A 1 307 ? 16.337 8.244 5.486 1.00 92.25 307 PRO A N 1
ATOM 2303 C CA . PRO A 1 307 ? 16.437 8.027 4.054 1.00 92.25 307 PRO A CA 1
ATOM 2304 C C . PRO A 1 307 ? 16.746 9.345 3.325 1.00 92.25 307 PRO A C 1
ATOM 2306 O O . PRO A 1 307 ? 16.360 10.431 3.757 1.00 92.25 307 PRO A O 1
ATOM 2309 N N . VAL A 1 308 ? 17.454 9.247 2.209 1.00 92.62 308 VAL A N 1
ATOM 2310 C CA . VAL A 1 308 ? 17.628 10.314 1.221 1.00 92.62 308 VAL A CA 1
ATOM 2311 C C . VAL A 1 308 ? 16.371 10.436 0.358 1.00 92.62 308 VAL A C 1
ATOM 2313 O O . VAL A 1 308 ? 15.975 11.546 0.009 1.00 92.62 308 VAL A O 1
ATOM 2316 N N . SER A 1 309 ? 15.725 9.311 0.057 1.00 89.12 309 SER A N 1
ATOM 2317 C CA . SER A 1 309 ? 14.459 9.247 -0.671 1.00 89.12 309 SER A CA 1
ATOM 2318 C C . SER A 1 309 ? 13.619 8.061 -0.205 1.00 89.12 309 SER A C 1
ATOM 2320 O O . SER A 1 309 ? 14.132 7.088 0.361 1.00 89.12 309 SER A O 1
ATOM 2322 N N . VAL A 1 310 ? 12.310 8.161 -0.438 1.00 89.62 310 VAL A N 1
ATOM 2323 C CA . VAL A 1 310 ? 11.361 7.070 -0.231 1.00 89.62 310 VAL A CA 1
ATOM 2324 C C . VAL A 1 310 ? 10.462 6.961 -1.454 1.00 89.62 310 VAL A C 1
ATOM 2326 O O . VAL A 1 310 ? 9.858 7.951 -1.855 1.00 89.62 310 VAL A O 1
ATOM 2329 N N . THR A 1 311 ? 10.365 5.761 -2.021 1.00 89.38 311 THR A N 1
ATOM 2330 C CA . THR A 1 311 ? 9.394 5.440 -3.075 1.00 89.38 311 THR A CA 1
ATOM 2331 C C . THR A 1 311 ? 8.279 4.610 -2.455 1.00 89.38 311 THR A C 1
ATOM 2333 O O . THR A 1 311 ? 8.549 3.512 -1.963 1.00 89.38 311 THR A O 1
ATOM 2336 N N . TYR A 1 312 ? 7.045 5.114 -2.460 1.00 88.19 312 TYR A N 1
ATOM 2337 C CA . TYR A 1 312 ? 5.876 4.373 -1.984 1.00 88.19 312 TYR A CA 1
ATOM 2338 C C . TYR A 1 312 ? 5.024 3.891 -3.159 1.00 88.19 312 TYR A C 1
ATOM 2340 O O . TYR A 1 312 ? 4.824 4.605 -4.137 1.00 88.19 312 TYR A O 1
ATOM 2348 N N . ASN A 1 313 ? 4.518 2.665 -3.061 1.00 85.50 313 ASN A N 1
ATOM 2349 C CA . ASN A 1 313 ? 3.531 2.124 -3.983 1.00 85.50 313 ASN A CA 1
ATOM 2350 C C . ASN A 1 313 ? 2.322 1.634 -3.176 1.00 85.50 313 ASN A C 1
ATOM 2352 O O . ASN A 1 313 ? 2.461 0.702 -2.379 1.00 85.50 313 ASN A O 1
ATOM 2356 N N . ALA A 1 314 ? 1.171 2.283 -3.382 1.00 82.38 314 ALA A N 1
ATOM 2357 C CA . ALA A 1 314 ? -0.083 1.966 -2.700 1.00 82.38 314 ALA A CA 1
ATOM 2358 C C . ALA A 1 3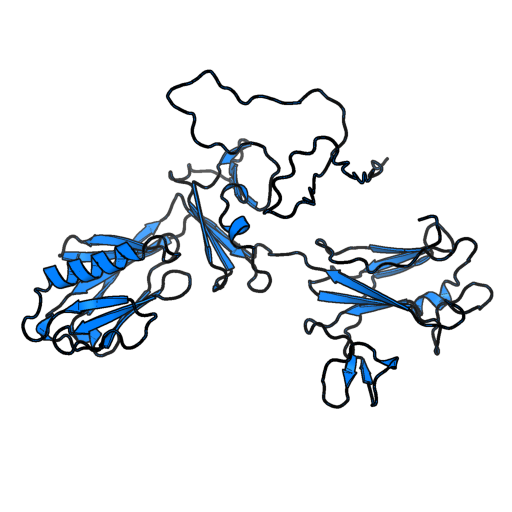14 ? -0.622 0.587 -3.113 1.00 82.38 314 ALA A C 1
ATOM 2360 O O . ALA A 1 314 ? -0.951 -0.211 -2.241 1.00 82.38 314 ALA A O 1
ATOM 2361 N N . ASP A 1 315 ? -0.573 0.249 -4.410 1.00 82.50 315 ASP A N 1
ATOM 2362 C CA . ASP A 1 315 ? -1.071 -1.032 -4.939 1.00 82.50 315 ASP A CA 1
ATOM 2363 C C . ASP A 1 315 ? 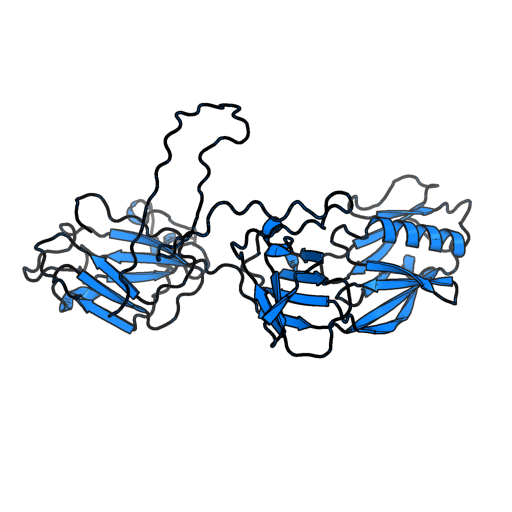-0.397 -2.250 -4.285 1.00 82.50 315 ASP A C 1
ATOM 2365 O O . ASP A 1 315 ? -1.028 -3.285 -4.067 1.00 82.50 315 ASP A O 1
ATOM 2369 N N . SER A 1 316 ? 0.903 -2.148 -3.988 1.00 83.19 316 SER A N 1
ATOM 2370 C CA . SER A 1 316 ? 1.664 -3.192 -3.296 1.00 83.19 316 SER A CA 1
ATOM 2371 C C . SER A 1 316 ? 1.857 -2.931 -1.801 1.00 83.19 316 SER A C 1
ATOM 2373 O O . SER A 1 316 ? 2.513 -3.737 -1.141 1.00 83.19 316 SER A O 1
ATOM 2375 N N . ALA A 1 317 ? 1.325 -1.828 -1.266 1.00 85.75 317 ALA A N 1
ATOM 2376 C CA . ALA A 1 317 ? 1.529 -1.365 0.106 1.00 85.75 317 ALA A CA 1
ATOM 2377 C C . ALA A 1 317 ? 3.010 -1.408 0.544 1.00 85.75 317 ALA A C 1
ATOM 2379 O O . ALA A 1 317 ? 3.347 -1.825 1.654 1.00 85.75 317 ALA A O 1
ATOM 2380 N N . THR A 1 318 ? 3.927 -0.991 -0.338 1.00 88.50 318 THR A N 1
ATOM 2381 C CA . THR A 1 318 ? 5.377 -1.067 -0.086 1.00 88.50 318 THR A CA 1
ATOM 2382 C C . THR A 1 318 ? 6.057 0.288 -0.130 1.00 88.50 318 THR A C 1
ATOM 2384 O O . THR A 1 318 ? 5.878 1.029 -1.093 1.00 88.50 318 THR A O 1
ATOM 2387 N N . ALA A 1 319 ? 6.932 0.555 0.841 1.00 90.00 319 ALA A N 1
ATOM 2388 C CA . ALA A 1 319 ? 7.871 1.674 0.804 1.00 90.00 319 ALA A CA 1
ATOM 2389 C C . ALA A 1 319 ? 9.310 1.172 0.624 1.00 90.00 319 ALA A C 1
ATOM 2391 O O . ALA A 1 319 ? 9.783 0.320 1.380 1.00 90.00 319 ALA A O 1
ATOM 2392 N N . VAL A 1 320 ? 10.029 1.715 -0.355 1.00 92.31 320 VAL A N 1
ATOM 2393 C CA . VAL A 1 320 ? 11.466 1.495 -0.551 1.00 92.31 320 VAL A CA 1
ATOM 2394 C C . VAL A 1 320 ? 12.214 2.704 -0.009 1.00 92.31 320 VAL A C 1
ATOM 2396 O O . VAL A 1 320 ? 12.055 3.812 -0.510 1.00 92.31 320 VAL A O 1
ATOM 2399 N N . LEU A 1 321 ? 13.018 2.484 1.029 1.00 92.88 321 LEU A N 1
ATOM 2400 C CA . LEU A 1 321 ? 13.810 3.501 1.712 1.00 92.88 321 LEU A CA 1
ATOM 2401 C C . LEU A 1 321 ? 15.246 3.450 1.189 1.00 92.88 321 LEU A C 1
ATOM 2403 O O . LEU A 1 321 ? 15.932 2.447 1.409 1.00 92.88 321 LEU A O 1
ATOM 2407 N N . ASP A 1 322 ? 15.711 4.523 0.551 1.00 92.88 322 ASP A N 1
ATOM 2408 C CA . ASP A 1 322 ? 17.108 4.665 0.135 1.00 92.88 322 ASP A CA 1
ATOM 2409 C C . ASP A 1 322 ? 17.860 5.578 1.094 1.00 92.88 322 ASP A C 1
ATOM 2411 O O . ASP A 1 322 ? 17.512 6.742 1.249 1.00 92.88 322 ASP A O 1
ATOM 2415 N N . PHE A 1 323 ? 18.903 5.063 1.741 1.00 91.88 323 PHE A N 1
ATOM 2416 C CA . PHE A 1 323 ? 19.727 5.823 2.680 1.00 91.88 323 PHE A CA 1
ATOM 2417 C C . PHE A 1 323 ? 20.968 6.460 2.048 1.00 91.88 323 PHE A C 1
ATOM 2419 O O . PHE A 1 323 ? 21.706 7.140 2.757 1.00 91.88 323 PHE A O 1
ATOM 2426 N N . GLY A 1 324 ? 21.195 6.291 0.742 1.00 91.00 324 GLY A N 1
ATOM 2427 C CA . GLY A 1 324 ? 22.369 6.783 0.026 1.00 91.00 324 GLY A CA 1
ATOM 2428 C C . GLY A 1 324 ? 23.557 5.822 0.158 1.00 91.00 324 GLY A C 1
ATOM 2429 O O . GLY A 1 324 ? 23.603 4.828 -0.563 1.00 91.00 324 GLY A O 1
ATOM 2430 N N . PRO A 1 325 ? 24.565 6.091 1.011 1.00 89.44 325 PRO A N 1
ATOM 2431 C CA . PRO A 1 325 ? 25.679 5.164 1.212 1.00 89.44 325 PRO A CA 1
ATOM 2432 C C . PRO A 1 325 ? 25.257 3.809 1.802 1.00 89.44 325 PRO A C 1
ATOM 2434 O O . PRO A 1 325 ? 24.298 3.710 2.567 1.00 89.44 325 PRO A O 1
ATOM 2437 N N . ASP A 1 326 ? 26.047 2.774 1.497 1.00 91.88 326 ASP A N 1
ATOM 2438 C CA . ASP A 1 326 ? 25.941 1.447 2.112 1.00 91.88 326 ASP A CA 1
ATOM 2439 C C . ASP A 1 326 ? 25.944 1.529 3.644 1.00 91.88 326 ASP A C 1
ATOM 2441 O O . ASP A 1 326 ? 26.744 2.257 4.242 1.00 91.88 326 ASP A O 1
ATOM 2445 N N . PHE A 1 327 ? 25.116 0.703 4.288 1.00 86.06 327 PHE A N 1
ATOM 2446 C CA . PHE A 1 327 ? 25.152 0.572 5.739 1.00 86.06 327 PHE A CA 1
ATOM 2447 C C . PHE A 1 327 ? 26.486 -0.008 6.212 1.00 86.06 327 PHE A C 1
ATOM 2449 O O . PHE A 1 327 ? 27.004 -0.990 5.666 1.00 86.06 327 PHE A O 1
ATOM 2456 N N . GLU A 1 328 ? 27.001 0.542 7.310 1.00 88.19 328 GLU A N 1
ATOM 2457 C CA . GLU A 1 328 ? 28.031 -0.140 8.081 1.00 88.19 328 GLU A CA 1
ATOM 2458 C C . GLU A 1 328 ? 27.478 -1.455 8.657 1.00 88.19 328 GLU A C 1
ATOM 2460 O O . GLU A 1 328 ? 26.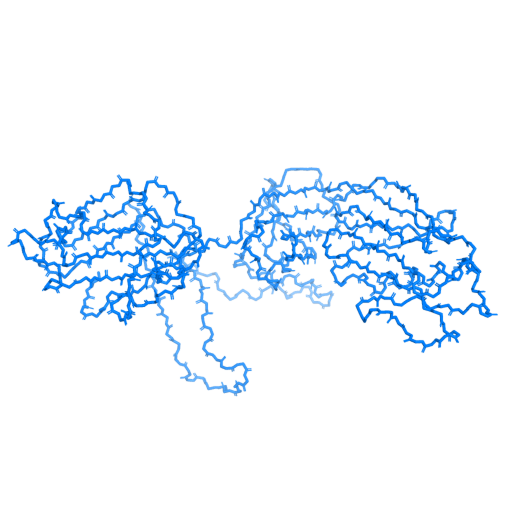275 -1.651 8.834 1.00 88.19 328 GLU A O 1
ATOM 2465 N N . THR A 1 329 ? 28.364 -2.406 8.953 1.00 86.44 329 THR A N 1
ATOM 2466 C CA . THR A 1 329 ? 27.931 -3.651 9.597 1.00 86.44 329 THR A CA 1
ATOM 2467 C C . THR A 1 329 ? 27.519 -3.364 11.037 1.00 86.44 329 THR A C 1
ATOM 2469 O O . THR A 1 329 ? 28.350 -2.969 11.854 1.00 86.44 329 THR A O 1
ATOM 2472 N N . GLY A 1 330 ? 26.255 -3.614 11.368 1.00 85.69 330 GLY A N 1
ATOM 2473 C CA . GLY A 1 330 ? 25.728 -3.360 12.702 1.00 85.69 330 GLY A CA 1
ATOM 2474 C C . GLY A 1 330 ? 24.276 -3.789 12.864 1.00 85.69 330 GLY A C 1
ATOM 2475 O O . GLY A 1 330 ? 23.661 -4.337 11.950 1.00 85.69 330 GLY A O 1
ATOM 2476 N N . THR A 1 331 ? 23.740 -3.532 14.055 1.00 87.00 331 THR A N 1
ATOM 2477 C CA . THR A 1 331 ? 22.321 -3.719 14.361 1.00 87.00 331 THR A CA 1
ATOM 2478 C C . THR A 1 331 ? 21.638 -2.362 14.366 1.00 87.00 331 THR A C 1
ATOM 2480 O O . THR A 1 331 ? 22.143 -1.402 14.954 1.00 87.00 331 THR A O 1
ATOM 2483 N N . TYR A 1 332 ? 20.463 -2.306 13.750 1.00 86.38 332 TYR A N 1
ATOM 2484 C CA . TYR A 1 332 ? 19.681 -1.089 13.620 1.00 86.38 332 TYR A CA 1
ATOM 2485 C C . TYR A 1 332 ? 18.231 -1.326 14.038 1.00 86.38 332 TYR A C 1
ATOM 2487 O O . TYR A 1 332 ? 17.707 -2.433 13.930 1.00 86.38 332 TYR A O 1
ATOM 2495 N N . ASN A 1 333 ? 17.585 -0.270 14.517 1.00 85.88 333 ASN A N 1
ATOM 2496 C CA . ASN A 1 333 ? 16.161 -0.220 14.800 1.00 85.88 333 ASN A CA 1
ATOM 2497 C C . ASN A 1 333 ? 15.507 0.736 13.800 1.00 85.88 333 ASN A C 1
ATOM 2499 O O . ASN A 1 333 ? 15.809 1.929 13.807 1.00 85.88 333 ASN A O 1
ATOM 2503 N N . LEU A 1 334 ? 14.640 0.210 12.937 1.00 86.81 334 LEU A N 1
ATOM 2504 C CA . LEU A 1 334 ? 13.788 1.035 12.090 1.00 86.81 334 LEU A CA 1
ATOM 2505 C C . LEU A 1 334 ? 12.596 1.517 12.920 1.00 86.81 334 LEU A C 1
ATOM 2507 O O . LEU A 1 334 ? 11.898 0.708 13.532 1.00 86.81 334 LEU A O 1
ATOM 2511 N N . ARG A 1 335 ? 12.351 2.826 12.919 1.00 83.44 335 ARG A N 1
ATOM 2512 C CA . ARG A 1 335 ? 11.104 3.416 13.409 1.00 83.44 335 ARG A CA 1
ATOM 2513 C C . ARG A 1 335 ? 10.400 4.118 12.262 1.00 83.44 335 ARG A C 1
ATOM 2515 O O . ARG A 1 335 ? 11.056 4.750 11.436 1.00 83.44 335 ARG A O 1
ATOM 2522 N N . ILE A 1 336 ? 9.081 4.020 12.275 1.00 80.75 336 ILE A N 1
ATOM 2523 C CA . ILE A 1 336 ? 8.180 4.557 11.258 1.00 80.75 336 ILE A CA 1
ATOM 2524 C C . ILE A 1 336 ? 7.109 5.376 11.978 1.00 80.75 336 ILE A C 1
ATOM 2526 O O . ILE A 1 336 ? 6.718 5.013 13.092 1.00 80.75 336 ILE A O 1
ATOM 2530 N N . GLY A 1 337 ? 6.690 6.484 11.378 1.00 71.38 337 GLY A N 1
ATOM 2531 C CA . GLY A 1 337 ? 5.728 7.421 11.943 1.00 71.38 337 GLY A CA 1
ATOM 2532 C C . GLY A 1 337 ? 6.292 8.832 12.064 1.00 71.38 337 GLY A C 1
ATOM 2533 O O . GLY A 1 337 ? 7.508 9.038 12.104 1.00 71.38 337 GLY A O 1
ATOM 2534 N N . GLU A 1 338 ? 5.396 9.809 12.173 1.00 55.88 338 GLU A N 1
ATOM 2535 C CA . GLU A 1 338 ? 5.775 11.203 12.367 1.00 55.88 338 GLU A CA 1
ATOM 2536 C C . GLU A 1 338 ? 6.542 11.371 13.685 1.00 55.88 338 GLU A C 1
ATOM 2538 O O . GLU A 1 338 ? 6.035 11.130 14.783 1.00 55.88 338 GLU A O 1
ATOM 2543 N N . SER A 1 339 ? 7.801 11.794 13.595 1.00 45.06 339 SER A N 1
ATOM 2544 C CA . SER A 1 339 ? 8.491 12.372 14.741 1.00 45.06 339 SER A CA 1
ATOM 2545 C C . SER A 1 339 ? 8.434 13.885 14.634 1.00 45.06 339 SER A C 1
ATOM 2547 O O . SER A 1 339 ? 8.924 14.452 13.661 1.00 45.06 339 SER A O 1
ATOM 2549 N N . PHE A 1 340 ? 7.886 14.537 15.660 1.00 38.84 340 PHE A N 1
ATOM 2550 C CA . PHE A 1 340 ? 7.941 15.988 15.834 1.00 38.84 340 PHE A CA 1
ATOM 2551 C C . PHE A 1 340 ? 9.374 16.414 16.206 1.00 38.84 340 PHE A C 1
ATOM 2553 O O . PHE A 1 340 ? 9.655 16.875 17.311 1.00 38.84 340 PHE A O 1
ATOM 2560 N N . GLU A 1 341 ? 10.324 16.192 15.304 1.00 42.81 341 GLU A N 1
ATOM 2561 C CA . GLU A 1 341 ? 11.704 16.639 15.431 1.00 42.81 341 GLU A CA 1
ATOM 2562 C C . GLU A 1 341 ? 11.928 17.727 14.379 1.00 42.81 341 GLU A C 1
ATOM 2564 O O . GLU A 1 341 ? 11.840 17.496 13.179 1.00 42.81 341 GLU A O 1
ATOM 2569 N N . GLY A 1 342 ? 12.163 18.961 14.833 1.00 34.78 342 GLY A N 1
ATOM 2570 C CA . GLY A 1 342 ? 12.291 20.154 13.988 1.00 34.78 342 GLY A CA 1
ATOM 2571 C C . GLY A 1 342 ? 13.572 20.217 13.150 1.00 34.78 342 GLY A C 1
ATOM 2572 O O . GLY A 1 342 ? 14.154 21.293 13.017 1.00 34.78 342 GLY A O 1
ATOM 2573 N N . ASN A 1 343 ? 14.054 19.098 12.611 1.00 38.59 343 ASN A N 1
ATOM 2574 C CA . ASN A 1 343 ? 15.242 19.049 11.769 1.00 38.59 343 ASN A CA 1
ATOM 2575 C C . ASN A 1 343 ? 14.895 18.654 10.330 1.00 38.59 343 ASN A C 1
ATOM 2577 O O . ASN A 1 343 ? 15.354 17.648 9.800 1.00 38.59 343 ASN A O 1
ATOM 2581 N N . ASN A 1 344 ? 14.196 19.553 9.636 1.00 36.44 344 ASN A N 1
ATOM 2582 C CA . ASN A 1 344 ? 14.321 19.650 8.186 1.00 36.44 344 ASN A CA 1
ATOM 2583 C C . ASN A 1 344 ? 15.786 19.990 7.844 1.00 36.44 344 ASN A C 1
ATOM 2585 O O . ASN A 1 344 ? 16.158 21.151 7.663 1.00 36.44 344 ASN A O 1
ATOM 2589 N N . ARG A 1 345 ? 16.658 18.979 7.861 1.00 36.16 345 ARG A N 1
ATOM 2590 C CA . ARG A 1 345 ? 18.070 19.094 7.523 1.00 36.16 345 ARG A CA 1
ATOM 2591 C C . ARG A 1 345 ? 18.183 19.055 6.005 1.00 36.16 345 ARG A C 1
ATOM 2593 O O . ARG A 1 345 ? 18.755 18.136 5.432 1.00 36.16 345 ARG A O 1
ATOM 2600 N N . ILE A 1 346 ? 17.681 20.112 5.372 1.00 35.06 346 ILE A N 1
ATOM 2601 C CA . ILE A 1 346 ? 18.246 20.566 4.108 1.00 35.06 346 ILE A CA 1
ATOM 2602 C C . ILE A 1 346 ? 19.720 20.866 4.411 1.00 35.06 346 ILE A C 1
ATOM 2604 O O . ILE A 1 346 ? 20.051 21.499 5.415 1.00 35.06 346 ILE A O 1
ATOM 2608 N N . THR A 1 347 ? 20.602 20.298 3.599 1.00 31.00 347 THR A N 1
ATOM 2609 C CA . THR A 1 347 ? 22.063 20.458 3.600 1.00 31.00 347 THR A CA 1
ATOM 2610 C C . THR A 1 347 ? 22.555 21.817 4.127 1.00 31.00 347 THR A C 1
ATOM 2612 O O . THR A 1 347 ? 21.988 22.840 3.740 1.00 31.00 347 THR A O 1
ATOM 2615 N N . PRO A 1 348 ? 23.636 21.876 4.938 1.00 38.28 348 PRO A N 1
ATOM 2616 C CA . PRO A 1 348 ? 24.241 23.147 5.327 1.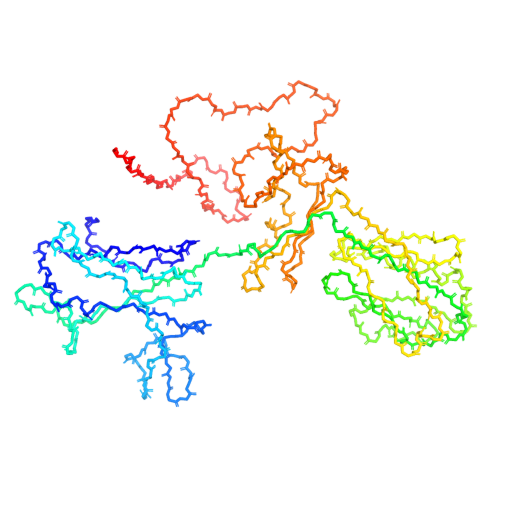00 38.28 348 PRO A CA 1
ATOM 2617 C C . PRO A 1 348 ? 24.608 23.956 4.080 1.00 38.28 348 PRO A C 1
ATOM 2619 O O . PRO A 1 348 ? 25.342 23.458 3.226 1.00 38.28 348 PRO A O 1
ATOM 2622 N N . ASP A 1 349 ? 24.110 25.188 3.985 1.00 38.47 349 ASP A N 1
ATOM 2623 C CA . ASP A 1 349 ? 24.546 26.156 2.980 1.00 38.47 349 ASP A CA 1
ATOM 2624 C C . ASP A 1 349 ? 26.078 26.330 3.089 1.00 38.47 349 ASP A C 1
ATOM 2626 O O . ASP A 1 349 ? 26.573 26.776 4.133 1.00 38.47 349 ASP A O 1
ATOM 2630 N N . PRO A 1 350 ? 26.856 25.983 2.046 1.00 40.03 350 PRO A N 1
ATOM 2631 C CA . PRO A 1 350 ? 28.312 26.078 2.079 1.00 40.03 350 PRO A CA 1
ATOM 2632 C C . PRO A 1 350 ? 28.831 27.524 2.178 1.00 40.03 350 PRO A C 1
ATOM 2634 O O . PRO A 1 350 ? 30.032 27.720 2.368 1.00 40.03 350 PRO A O 1
ATOM 2637 N N . LEU A 1 351 ? 27.966 28.541 2.079 1.00 39.72 351 LEU A N 1
ATOM 2638 C CA . LEU A 1 351 ? 28.339 29.953 2.176 1.00 39.72 351 LEU A CA 1
ATOM 2639 C C . LEU A 1 351 ? 28.142 30.568 3.571 1.00 39.72 351 LEU A C 1
ATOM 2641 O O . LEU A 1 351 ? 28.564 31.709 3.777 1.00 39.72 351 LEU A O 1
ATOM 2645 N N . ASN A 1 352 ? 27.571 29.852 4.551 1.00 40.62 352 ASN A N 1
ATOM 2646 C CA . ASN A 1 352 ? 27.400 30.403 5.900 1.00 40.62 352 ASN A CA 1
ATOM 2647 C C . ASN A 1 352 ? 27.502 29.361 7.036 1.00 40.62 352 ASN A C 1
ATOM 2649 O O . ASN A 1 352 ? 26.487 28.908 7.566 1.00 40.62 352 ASN A O 1
ATOM 2653 N N . PRO A 1 353 ? 28.721 29.036 7.506 1.00 41.59 353 PRO A N 1
ATOM 2654 C CA . PRO A 1 353 ? 28.935 28.055 8.574 1.00 41.59 353 PRO A CA 1
ATOM 2655 C C . PRO A 1 353 ? 28.505 28.521 9.982 1.00 41.59 353 PRO A C 1
ATOM 2657 O O . PRO A 1 353 ? 28.695 27.778 10.940 1.00 41.59 353 PRO A O 1
ATOM 2660 N N . ASN A 1 354 ? 27.942 29.730 10.135 1.00 36.53 354 ASN A N 1
ATOM 2661 C CA . ASN A 1 354 ? 27.586 30.315 11.437 1.00 36.53 354 ASN A CA 1
ATOM 2662 C C . ASN A 1 354 ? 26.079 30.516 11.664 1.00 36.53 354 ASN A C 1
ATOM 2664 O O . ASN A 1 354 ? 25.695 31.039 12.712 1.00 36.53 354 ASN A O 1
ATOM 2668 N N . VAL A 1 355 ? 25.210 30.082 10.747 1.00 36.19 355 VAL A N 1
ATOM 2669 C CA . VAL A 1 355 ? 23.769 29.986 11.036 1.00 36.19 355 VAL A CA 1
ATOM 2670 C C . VAL A 1 355 ? 23.503 28.598 11.606 1.00 36.19 355 VAL A C 1
ATOM 2672 O O . VAL A 1 355 ? 23.084 27.675 10.917 1.00 36.19 355 VAL A O 1
ATOM 2675 N N . GLY A 1 356 ? 23.804 28.444 12.896 1.00 35.00 356 GLY A N 1
ATOM 2676 C CA . GLY A 1 356 ? 23.208 27.374 13.688 1.00 35.00 356 GLY A CA 1
ATOM 2677 C C . GLY A 1 356 ? 21.688 27.574 13.776 1.00 35.00 356 GLY A C 1
ATOM 2678 O O . GLY A 1 356 ? 21.216 28.705 13.618 1.00 35.00 356 GLY A O 1
ATOM 2679 N N . PRO A 1 357 ? 20.910 26.505 14.021 1.00 31.64 357 PRO A N 1
ATOM 2680 C CA . PRO A 1 357 ? 19.462 26.604 14.146 1.00 31.64 357 PRO A CA 1
ATOM 2681 C C . PRO A 1 357 ? 19.093 27.679 15.174 1.00 31.64 357 PRO A C 1
ATOM 2683 O O . PRO A 1 357 ? 19.570 27.661 16.314 1.00 31.64 357 PRO A O 1
ATOM 2686 N N . VAL A 1 358 ? 18.255 28.634 14.760 1.00 30.11 358 VAL A N 1
ATOM 2687 C CA . VAL A 1 358 ? 17.667 29.627 15.662 1.00 30.11 358 VAL A CA 1
ATOM 2688 C C . VAL A 1 358 ? 16.714 28.881 16.582 1.00 30.11 358 VAL A C 1
ATOM 2690 O O . VAL A 1 358 ? 15.592 28.526 16.236 1.00 30.11 358 VAL A O 1
ATOM 2693 N N . ASN A 1 359 ? 17.239 28.603 17.765 1.00 29.47 359 ASN A N 1
ATOM 2694 C CA . ASN A 1 359 ? 16.594 27.902 18.849 1.00 29.47 359 ASN A CA 1
ATOM 2695 C C . ASN A 1 359 ? 15.568 28.843 19.502 1.00 29.47 359 ASN A C 1
ATOM 2697 O O . ASN A 1 359 ? 15.904 29.619 20.399 1.00 29.47 359 ASN A O 1
ATOM 2701 N N . LEU A 1 360 ? 14.317 28.807 19.041 1.00 28.45 360 LEU A N 1
ATOM 2702 C CA . LEU A 1 360 ? 13.191 29.369 19.786 1.00 28.45 360 LEU A CA 1
ATOM 2703 C C . LEU A 1 360 ? 12.650 28.307 20.751 1.00 28.45 360 LEU A C 1
ATOM 2705 O O . LEU A 1 360 ? 11.642 27.661 20.492 1.00 28.45 360 LEU A O 1
ATOM 2709 N N . GLY A 1 361 ? 13.326 28.182 21.897 1.00 23.56 361 GLY A N 1
ATOM 2710 C CA . GLY A 1 361 ? 12.674 27.801 23.151 1.00 23.56 361 GLY A CA 1
ATOM 2711 C C . GLY A 1 361 ? 12.918 26.389 23.680 1.00 23.56 361 GLY A C 1
ATOM 2712 O O . GLY A 1 361 ? 11.978 25.616 23.812 1.00 23.56 361 GLY A O 1
ATOM 2713 N N . ALA A 1 362 ? 14.131 26.113 24.162 1.00 26.55 362 ALA A N 1
ATOM 2714 C CA . ALA A 1 362 ? 14.317 25.233 25.315 1.00 26.55 362 ALA A CA 1
ATOM 2715 C C . ALA A 1 362 ? 14.691 26.088 26.536 1.00 26.55 362 ALA A C 1
ATOM 2717 O O . ALA A 1 362 ? 15.859 26.381 26.787 1.00 26.55 362 ALA A O 1
ATOM 2718 N N . ARG A 1 363 ? 13.679 26.513 27.300 1.00 27.16 363 ARG A N 1
ATOM 2719 C CA . ARG A 1 363 ? 13.845 26.868 28.713 1.00 27.16 363 ARG A CA 1
ATOM 2720 C C . ARG A 1 363 ? 12.722 26.207 29.502 1.00 27.16 363 ARG A C 1
ATOM 2722 O O . ARG A 1 363 ? 11.602 26.696 29.531 1.00 27.16 363 ARG A O 1
ATOM 2729 N N . GLU A 1 364 ? 13.086 25.051 30.043 1.00 31.95 364 GLU A N 1
ATOM 2730 C CA . GLU A 1 364 ? 12.431 24.212 31.049 1.00 31.95 364 GLU A CA 1
ATOM 2731 C C . GLU A 1 364 ? 11.141 24.761 31.678 1.00 31.95 364 GLU A C 1
ATOM 2733 O O . GLU A 1 364 ? 11.206 25.669 32.503 1.00 31.95 364 GLU A O 1
ATOM 2738 N N . VAL A 1 365 ? 10.010 24.098 31.405 1.00 27.69 365 VAL A N 1
ATOM 2739 C CA . VAL A 1 365 ? 9.123 23.563 32.453 1.00 27.69 365 VAL A CA 1
ATOM 2740 C C . VAL A 1 365 ? 8.523 22.244 31.947 1.00 27.69 365 VAL A C 1
ATOM 2742 O O . VAL A 1 365 ? 7.970 22.182 30.855 1.00 27.69 365 VAL A O 1
ATOM 2745 N N . ASN A 1 366 ? 8.661 21.194 32.757 1.00 33.47 366 ASN A N 1
ATOM 2746 C CA . ASN A 1 366 ? 8.002 19.893 32.636 1.00 33.47 366 ASN A CA 1
ATOM 2747 C C . ASN A 1 366 ? 6.503 20.030 32.307 1.00 33.47 366 ASN A C 1
ATOM 2749 O O . ASN A 1 366 ? 5.742 20.502 33.147 1.00 33.47 366 ASN A O 1
ATOM 2753 N N . THR A 1 367 ? 6.085 19.600 31.117 1.00 30.00 367 THR A N 1
ATOM 2754 C CA . THR A 1 367 ? 4.829 18.879 30.815 1.00 30.00 367 THR A CA 1
ATOM 2755 C C . THR A 1 367 ? 4.780 18.618 29.310 1.00 30.00 367 THR A C 1
ATOM 2757 O O . THR A 1 367 ? 5.025 19.506 28.498 1.00 30.00 367 THR A O 1
ATOM 2760 N N . SER A 1 368 ? 4.541 17.359 28.951 1.00 34.94 368 SER A N 1
ATOM 2761 C CA . SER A 1 368 ? 4.446 16.885 27.571 1.00 34.94 368 SER A CA 1
ATOM 2762 C C . SER A 1 368 ? 3.231 17.519 26.891 1.00 34.94 368 SER A C 1
ATOM 2764 O O . SER A 1 368 ? 2.120 17.388 27.401 1.00 34.94 368 SER A O 1
ATOM 2766 N N . VAL A 1 369 ? 3.435 18.202 25.764 1.00 29.70 369 VAL A N 1
ATOM 2767 C CA . VAL A 1 369 ? 2.366 18.724 24.901 1.00 29.70 369 VAL A CA 1
ATOM 2768 C C . VAL A 1 369 ? 2.489 18.025 23.552 1.00 29.70 369 VAL A C 1
ATOM 2770 O O . VAL A 1 369 ? 3.492 18.199 22.861 1.00 29.70 369 VAL A O 1
ATOM 2773 N N . ILE A 1 370 ? 1.470 17.242 23.199 1.00 32.34 370 ILE A N 1
ATOM 2774 C CA . ILE A 1 370 ? 1.208 16.789 21.828 1.00 32.34 370 ILE A CA 1
ATOM 2775 C C . ILE A 1 370 ? 0.581 17.976 21.088 1.00 32.34 370 ILE A C 1
ATOM 2777 O O . ILE A 1 370 ? -0.264 18.678 21.648 1.00 32.34 370 ILE A O 1
ATOM 2781 N N . ARG A 1 371 ? 1.054 18.254 19.872 1.00 33.66 371 ARG A N 1
ATOM 2782 C CA . ARG A 1 371 ? 0.586 19.358 19.030 1.00 33.66 371 ARG A CA 1
ATOM 2783 C C . ARG A 1 371 ? -0.129 18.791 17.810 1.00 33.66 371 ARG A C 1
ATOM 2785 O O . ARG A 1 371 ? 0.533 18.538 16.813 1.00 33.66 371 ARG A O 1
ATOM 2792 N N . ASP A 1 372 ? -1.450 18.723 17.865 1.00 31.36 372 ASP A N 1
ATOM 2793 C CA . ASP A 1 372 ? -2.258 18.643 16.650 1.00 31.36 372 ASP A CA 1
ATOM 2794 C C . ASP A 1 372 ? -2.761 20.051 16.338 1.00 31.36 372 ASP A C 1
ATOM 2796 O O . ASP A 1 372 ? -3.560 20.636 17.075 1.00 31.36 372 ASP A O 1
ATOM 2800 N N . ALA A 1 373 ? -2.217 20.646 15.280 1.00 27.84 373 ALA A N 1
ATOM 2801 C CA . ALA A 1 373 ? -2.644 21.943 14.781 1.00 27.84 373 ALA A CA 1
ATOM 2802 C C . ALA A 1 373 ? -3.738 21.736 13.725 1.00 27.84 373 ALA A C 1
ATOM 2804 O O . ALA A 1 373 ? -3.441 21.395 12.585 1.00 27.84 373 ALA A O 1
ATOM 2805 N N . PHE A 1 374 ? -5.001 21.985 14.076 1.00 31.45 374 PHE A N 1
ATOM 2806 C CA . PHE A 1 374 ? -6.051 22.176 13.075 1.00 31.45 374 PHE A CA 1
ATOM 2807 C C . PHE A 1 374 ? -5.980 23.613 12.553 1.00 31.45 374 PHE A C 1
ATOM 2809 O O . PHE A 1 374 ? -6.345 24.562 13.245 1.00 31.45 374 PHE A O 1
ATOM 2816 N N . ILE A 1 375 ? -5.483 23.772 11.326 1.00 36.78 375 ILE A N 1
ATOM 2817 C CA . ILE A 1 375 ? -5.401 25.064 10.643 1.00 36.78 375 ILE A CA 1
ATOM 2818 C C . ILE A 1 375 ? -6.802 25.452 10.157 1.00 36.78 375 ILE A C 1
ATOM 2820 O O . ILE A 1 375 ? -7.281 25.000 9.118 1.00 36.78 375 ILE A O 1
ATOM 2824 N N . GLY A 1 376 ? -7.457 26.328 10.914 1.00 31.50 376 GLY A N 1
ATOM 2825 C CA . GLY A 1 376 ? -8.571 27.134 10.438 1.00 31.50 376 GLY A CA 1
ATOM 2826 C C . GLY A 1 376 ? -8.050 28.270 9.563 1.00 31.50 376 GLY A C 1
ATOM 2827 O O . GLY A 1 376 ? -7.768 29.355 10.048 1.00 31.50 376 GLY A O 1
ATOM 2828 N N . GLY A 1 377 ? -7.934 28.022 8.262 1.00 37.00 377 GLY A N 1
ATOM 2829 C CA . GLY A 1 377 ? -7.655 29.047 7.264 1.00 37.00 377 GLY A CA 1
ATOM 2830 C C . GLY A 1 377 ? -7.877 28.487 5.867 1.00 37.00 377 GLY A C 1
ATOM 2831 O O . GLY A 1 377 ? -7.238 27.519 5.474 1.00 37.00 377 GLY A O 1
ATOM 2832 N N . ASN A 1 378 ? -8.803 29.075 5.108 1.00 36.34 378 ASN A N 1
ATOM 2833 C CA . ASN A 1 378 ? -8.961 28.764 3.688 1.00 36.34 378 ASN A CA 1
ATOM 2834 C C . ASN A 1 378 ? -7.610 29.015 2.981 1.00 36.34 378 ASN A C 1
ATOM 2836 O O . ASN A 1 378 ? -7.105 30.136 3.097 1.00 36.34 378 ASN A O 1
ATOM 2840 N N . PRO A 1 379 ? -7.049 28.046 2.230 1.00 39.66 379 PRO A N 1
ATOM 2841 C CA . PRO A 1 379 ? -5.727 28.168 1.603 1.00 39.66 379 PRO A CA 1
ATOM 2842 C C . PRO A 1 379 ? -5.602 29.340 0.613 1.00 39.66 379 PRO A C 1
ATOM 2844 O O . PRO A 1 379 ? -4.495 29.684 0.211 1.00 39.66 379 PRO A O 1
ATOM 2847 N N . ASN A 1 380 ? -6.712 29.997 0.257 1.00 43.69 380 ASN A N 1
ATOM 2848 C CA . ASN A 1 380 ? -6.740 31.151 -0.642 1.00 43.69 380 ASN A CA 1
ATOM 2849 C C . ASN A 1 380 ? -7.024 32.503 0.052 1.00 43.69 380 ASN A C 1
ATOM 2851 O O . ASN A 1 380 ? -7.283 33.495 -0.632 1.00 43.69 380 ASN A O 1
ATOM 2855 N N . SER A 1 381 ? -7.014 32.583 1.387 1.00 43.16 381 SER A N 1
ATOM 2856 C CA . SER A 1 381 ? -7.281 33.833 2.119 1.00 43.16 381 SER A CA 1
ATOM 2857 C C . SER A 1 381 ? -5.990 34.566 2.499 1.00 43.16 381 SER A C 1
ATOM 2859 O O . SER A 1 381 ? -5.204 34.086 3.307 1.00 43.16 381 SER A O 1
ATOM 2861 N N . THR A 1 382 ? -5.783 35.774 1.966 1.00 37.22 382 THR A N 1
ATOM 2862 C CA . THR A 1 382 ? -4.640 36.657 2.283 1.00 37.22 382 THR A CA 1
ATOM 2863 C C . THR A 1 382 ? -4.883 37.556 3.504 1.00 37.22 382 THR A C 1
ATOM 2865 O O . THR A 1 382 ? -4.416 38.697 3.537 1.00 37.22 382 THR A O 1
ATOM 2868 N N . SER A 1 383 ? -5.660 37.108 4.492 1.00 39.81 383 SER A N 1
ATOM 2869 C CA . SER A 1 383 ? -5.952 37.929 5.677 1.00 39.81 383 SER A CA 1
ATOM 2870 C C . SER A 1 383 ? -4.787 37.903 6.673 1.00 39.81 383 SER A C 1
ATOM 2872 O O . SER A 1 383 ? -4.673 36.990 7.480 1.00 39.81 383 SER A O 1
ATOM 2874 N N . LEU A 1 384 ? -3.919 38.918 6.628 1.00 39.97 384 LEU A N 1
ATOM 2875 C CA . LEU A 1 384 ? -2.864 39.169 7.624 1.00 39.97 384 LEU A CA 1
ATOM 2876 C C . LEU A 1 384 ? -3.414 39.867 8.885 1.00 39.97 384 LEU A C 1
ATOM 2878 O O . LEU A 1 384 ? -2.786 40.807 9.370 1.00 39.97 384 LEU A O 1
ATOM 2882 N N . ASP A 1 385 ? -4.599 39.499 9.380 1.00 41.59 385 ASP A N 1
ATOM 2883 C CA . ASP A 1 385 ? -5.163 40.169 10.559 1.00 41.59 385 ASP A CA 1
ATOM 2884 C C . ASP A 1 385 ? -4.476 39.652 11.837 1.00 41.59 385 ASP A C 1
ATOM 2886 O O . ASP A 1 385 ? -4.640 38.485 12.190 1.00 41.59 385 ASP A O 1
ATOM 2890 N N . PRO A 1 386 ? -3.704 40.487 12.559 1.00 36.12 386 PRO A N 1
ATOM 2891 C CA . PRO A 1 386 ? -3.042 40.087 13.799 1.00 36.12 386 PRO A CA 1
ATOM 2892 C C . PRO A 1 386 ? -4.013 39.887 14.980 1.00 36.12 386 PRO A C 1
ATOM 2894 O O . PRO A 1 386 ? -3.548 39.685 16.100 1.00 36.12 386 PRO A O 1
ATOM 2897 N N . ASN A 1 387 ? -5.331 39.980 14.761 1.00 35.16 387 ASN A N 1
ATOM 2898 C CA . ASN A 1 387 ? -6.362 39.804 15.787 1.00 35.16 387 ASN A CA 1
ATOM 2899 C C . ASN A 1 387 ? -7.178 38.511 15.649 1.00 35.16 387 ASN A C 1
ATOM 2901 O O . ASN A 1 387 ? -8.229 38.409 16.286 1.00 35.16 387 ASN A O 1
ATOM 2905 N N . ASP A 1 388 ? -6.741 37.543 14.840 1.00 40.03 388 ASP A N 1
ATOM 2906 C CA . ASP A 1 388 ? -7.354 36.215 14.894 1.00 40.03 388 ASP A CA 1
ATOM 2907 C C . ASP A 1 388 ? -7.043 35.550 16.248 1.00 40.03 388 ASP A C 1
ATOM 2909 O O . ASP A 1 388 ? -5.925 35.638 16.763 1.00 40.03 388 ASP A O 1
ATOM 2913 N N . VAL A 1 389 ? -8.066 34.973 16.878 1.00 32.81 389 VAL A N 1
ATOM 2914 C CA . VAL A 1 389 ? -8.001 34.417 18.235 1.00 32.81 389 VAL A CA 1
ATOM 2915 C C . VAL A 1 389 ? -8.140 32.905 18.138 1.00 32.81 389 VAL A C 1
ATOM 2917 O O . VAL A 1 389 ? -9.238 32.390 17.933 1.00 32.81 389 VAL A O 1
ATOM 2920 N N . ASP A 1 390 ? -7.035 32.198 18.359 1.00 41.28 390 ASP A N 1
ATOM 2921 C CA . ASP A 1 390 ? -7.003 30.736 18.362 1.00 41.28 390 ASP A CA 1
ATOM 2922 C C . ASP A 1 390 ? -7.604 30.141 19.647 1.00 41.28 390 ASP A C 1
ATOM 2924 O O . ASP A 1 390 ? -7.383 30.634 20.762 1.00 41.28 390 ASP A O 1
ATOM 2928 N N . LEU A 1 391 ? -8.320 29.022 19.508 1.00 29.09 391 LEU A N 1
ATOM 2929 C CA . LEU A 1 391 ? -8.833 28.231 20.626 1.00 29.09 391 LEU A CA 1
ATOM 2930 C C . LEU A 1 391 ? -7.912 27.031 20.891 1.00 29.09 391 LEU A C 1
ATOM 2932 O O . LEU A 1 391 ? -7.788 26.142 20.055 1.00 29.09 391 LEU A O 1
ATOM 2936 N N . TYR A 1 392 ? -7.329 26.964 22.089 1.00 28.59 392 TYR A N 1
ATOM 2937 C CA . TYR A 1 392 ? -6.518 25.827 22.534 1.00 28.59 392 TYR A CA 1
ATOM 2938 C C . TYR A 1 392 ? -7.308 24.958 23.521 1.00 28.59 392 TYR A C 1
ATOM 2940 O O . TYR A 1 392 ? -7.824 25.462 24.523 1.00 28.59 392 TYR A O 1
ATOM 2948 N N . ARG A 1 393 ? -7.370 23.643 23.276 1.00 32.09 393 ARG A N 1
ATOM 2949 C CA . ARG A 1 393 ? -7.804 22.646 24.269 1.00 32.09 393 ARG A CA 1
ATOM 2950 C C . ARG A 1 393 ? -6.568 22.009 24.896 1.00 32.09 393 ARG A C 1
ATOM 2952 O O . ARG A 1 393 ? -5.678 21.557 24.187 1.00 32.09 393 ARG A O 1
ATOM 2959 N N . PHE A 1 394 ? -6.537 21.959 26.224 1.00 29.69 394 PHE A N 1
ATOM 2960 C CA . PHE A 1 394 ? -5.504 21.267 26.990 1.00 29.69 394 PHE A CA 1
ATOM 2961 C C . PHE A 1 394 ? -6.130 20.058 27.677 1.00 29.69 394 PHE A C 1
ATOM 2963 O O . PHE A 1 394 ? -7.141 20.201 28.367 1.00 29.69 394 PHE A O 1
ATOM 2970 N N . GLU A 1 395 ? -5.511 18.890 27.535 1.00 31.02 395 GLU A N 1
ATOM 2971 C CA . GLU A 1 395 ? -5.825 17.718 28.347 1.00 31.02 395 GLU A CA 1
ATOM 2972 C C . GLU A 1 395 ? -4.663 17.429 29.288 1.00 31.02 395 GLU A C 1
ATOM 2974 O O . GLU A 1 395 ? -3.517 17.264 28.876 1.00 31.02 395 GLU A O 1
ATOM 2979 N N . LEU A 1 396 ? -4.965 17.418 30.584 1.00 32.03 396 LEU A N 1
ATOM 2980 C CA . LEU A 1 396 ? -4.010 17.072 31.624 1.00 32.03 396 LEU A CA 1
ATOM 2981 C C . LEU A 1 396 ? -4.182 15.590 31.946 1.00 32.03 396 LEU A C 1
ATOM 2983 O O . LEU A 1 396 ? -5.111 15.210 32.659 1.00 32.03 396 LEU A O 1
ATOM 2987 N N . ASN A 1 397 ? -3.269 14.758 31.450 1.00 34.03 397 ASN A N 1
ATOM 2988 C CA . ASN A 1 397 ? -3.154 13.386 31.927 1.00 34.03 397 ASN A CA 1
ATOM 2989 C C . ASN A 1 397 ? -2.578 13.411 33.345 1.00 34.03 397 ASN A C 1
ATOM 2991 O O . ASN A 1 397 ? -1.484 13.926 33.579 1.00 34.03 397 ASN A O 1
ATOM 2995 N N . ASN A 1 398 ? -3.338 12.881 34.304 1.00 32.06 398 ASN A N 1
ATOM 2996 C CA . ASN A 1 398 ? -2.904 12.785 35.691 1.00 32.06 398 ASN A CA 1
ATOM 2997 C C . ASN A 1 398 ? -1.721 11.798 35.761 1.00 32.06 398 ASN A C 1
ATOM 2999 O O . ASN A 1 398 ? -1.896 10.644 35.360 1.00 32.06 398 ASN A O 1
ATOM 3003 N N . PRO A 1 399 ? -0.523 12.198 36.221 1.00 34.44 399 PRO A N 1
ATOM 3004 C CA . PRO A 1 399 ? 0.570 11.253 36.383 1.00 34.44 399 PRO A CA 1
ATOM 3005 C C . PRO A 1 399 ? 0.171 10.217 37.437 1.00 34.44 399 PRO A C 1
ATOM 3007 O O . PRO A 1 399 ? -0.273 10.567 38.532 1.00 34.44 399 PRO A O 1
ATOM 3010 N N . ALA A 1 400 ? 0.294 8.938 37.076 1.00 37.91 400 ALA A N 1
ATOM 3011 C CA . ALA A 1 400 ? 0.131 7.824 37.998 1.00 37.91 400 ALA A CA 1
ATOM 3012 C C . ALA A 1 400 ? 0.980 8.046 39.266 1.00 37.91 400 ALA A C 1
ATOM 3014 O O . ALA A 1 400 ? 2.087 8.586 39.191 1.00 37.91 400 ALA A O 1
ATOM 3015 N N . THR A 1 401 ? 0.414 7.664 40.412 1.00 39.69 401 THR A N 1
ATOM 3016 C CA . THR A 1 401 ? 1.055 7.742 41.736 1.00 39.69 401 THR A CA 1
ATOM 3017 C C . THR A 1 401 ? 2.141 6.697 41.918 1.00 39.69 401 THR A C 1
ATOM 3019 O O . THR A 1 401 ? 2.008 5.600 41.328 1.00 39.69 401 THR A O 1
#

Sequence (401 aa):
IQDGTTLQNLGVLDTAPREIMLRFSEGQVLNPDSLRGIEFVRSGFDGTFFVDGAGNPVSDPAAALGPVFDDSVPVSLGTIQIGERPNEVIVRFADTLVDDNYQIRIRGTGNTPLRNEQGLAFNGGEDRLLNFEVDRGAQIEAAVHQPIVRNQILRVGDPSQLVDEASFTIQVGGAPKTFEFEDTDIGDGVSDPSHIAITFSASSPPTATALRDQIQASLDSESGTGFDITTSTDSTDGILISGAAFSPIITPDSDAQSVLSISDGNLEQRKNLITVYFNANDELEQSSAESPAFYRLISTNGDVMLPVSVTYNADSATAVLDFGPDFETGTYNLRIGESFEGNNRITPDPLNPNVGPVNLGAREVNTSVIRDAFIGGNPNSTSLDPNDVDLYRFELNNPAT